Protein AF-A0A6B9HDH5-F1 (afdb_monomer_lite)

InterPro domains:
  IPR008602 Duffy-antigen binding domain [PF05424] (96-277)
  IPR032761 Plasmodium falciparum erythrocyte membrane protein 1, N-terminal [PF15448] (4-51)
  IPR042202 Duffy-antigen binding superfamily [G3DSA:1.20.1310.20] (57-246)

Radius of gyration: 23.6 Å; chains: 1; bounding box: 57×60×82 Å

Foldseek 3Di:
DDDDQDLLNLLVVVLVCLLDVPPQDPLLQAQLLVDCAAPQGDGSVVCVVPVLPQAQRLAQLHNDFLQVPQDQQDDPPFDWDQQDDDPPPPDDRLLFTHGSLLVRQSHVSLLRHDPVDDQESHSVLSSLLSSLQNSLLSLQVRPPDHLELVSLLSSLLSLLQSLCLLLVLHPPPDPPSNLVSSLVSLVVHLVVDPVSVVVCVVPPSCNVVSSSSCSSSSLSSSLRNLVNQDQSNKNWDFDPDDDPDPPDDRDIDIAGSSVSVPPDNPDSSSLPQSRVSSVVVLVVVLVVVLVVLVVVLVVLVCVLPDPPDPDPVSVVSVVVSVVSVVVSVVSVVVVVVSVVSSQVSVLCLLCVLVDPPDPDDDDSSSVSSSVSNVSVPVRDPRHPPPD

Structure (mmCIF, N/CA/C/O backbone):
data_AF-A0A6B9HDH5-F1
#
_entry.id   AF-A0A6B9HDH5-F1
#
loop_
_atom_site.group_PDB
_atom_site.id
_atom_site.type_symbol
_atom_site.label_atom_id
_atom_site.label_alt_id
_atom_site.label_comp_id
_atom_site.label_asym_id
_atom_site.label_entity_id
_atom_site.label_seq_id
_atom_site.pdbx_PDB_ins_code
_atom_site.Cartn_x
_atom_site.Cartn_y
_atom_site.Cartn_z
_atom_site.occupancy
_atom_site.B_iso_or_equiv
_atom_site.auth_seq_id
_atom_site.auth_comp_id
_atom_site.auth_asym_id
_atom_site.auth_atom_id
_atom_site.pdbx_PDB_model_num
ATOM 1 N N . MET A 1 1 ? 29.727 -19.943 18.154 1.00 32.09 1 MET A N 1
ATOM 2 C CA . MET A 1 1 ? 29.313 -18.619 17.641 1.00 32.09 1 MET A CA 1
ATOM 3 C C . MET A 1 1 ? 28.708 -18.865 16.271 1.00 32.09 1 MET A C 1
ATOM 5 O O . MET A 1 1 ? 29.457 -19.130 15.342 1.00 32.09 1 MET A O 1
ATOM 9 N N . ASP A 1 2 ? 27.378 -18.926 16.188 1.00 36.19 2 ASP A N 1
ATOM 10 C CA . ASP A 1 2 ? 26.649 -19.423 15.013 1.00 36.19 2 ASP A CA 1
ATOM 11 C C . ASP A 1 2 ? 26.856 -18.551 13.772 1.00 36.19 2 ASP A C 1
ATOM 13 O O . ASP A 1 2 ? 26.381 -17.417 13.675 1.00 36.19 2 ASP A O 1
ATOM 17 N N . SER A 1 3 ? 27.569 -19.112 12.801 1.00 46.72 3 SER A N 1
ATOM 18 C CA . SER A 1 3 ? 27.942 -18.483 11.543 1.00 46.72 3 SER A CA 1
ATOM 19 C C . SER A 1 3 ? 27.126 -19.055 10.378 1.00 46.72 3 SER A C 1
ATOM 21 O O . SER A 1 3 ? 27.692 -19.786 9.574 1.00 46.72 3 SER A O 1
ATOM 23 N N . THR A 1 4 ? 25.824 -18.751 10.249 1.00 45.19 4 THR A N 1
ATOM 24 C CA . THR A 1 4 ? 25.071 -19.100 9.007 1.00 45.19 4 THR A CA 1
ATOM 25 C C . THR A 1 4 ? 23.709 -18.422 8.785 1.00 45.19 4 THR A C 1
ATOM 27 O O . THR A 1 4 ? 22.983 -18.811 7.872 1.00 45.19 4 THR A O 1
ATOM 30 N N . SER A 1 5 ? 23.314 -17.391 9.538 1.00 52.47 5 SER A N 1
ATOM 31 C CA . SER A 1 5 ? 22.075 -16.664 9.206 1.00 52.47 5 SER A CA 1
ATOM 32 C C . SER A 1 5 ? 22.356 -15.593 8.145 1.00 52.47 5 SER A C 1
ATOM 34 O O . SER A 1 5 ? 23.034 -14.602 8.429 1.00 52.47 5 SER A O 1
ATOM 36 N N . THR A 1 6 ? 21.873 -15.798 6.913 1.00 63.97 6 THR A N 1
ATOM 37 C CA . THR A 1 6 ? 21.907 -14.772 5.859 1.00 63.97 6 THR A CA 1
ATOM 38 C C . THR A 1 6 ? 21.101 -13.545 6.284 1.00 63.97 6 THR A C 1
ATOM 40 O O . THR A 1 6 ? 20.171 -13.633 7.082 1.00 63.97 6 THR A O 1
ATOM 43 N N . ILE A 1 7 ? 21.425 -12.374 5.736 1.00 63.12 7 ILE A N 1
ATOM 44 C CA . ILE A 1 7 ? 20.679 -11.133 6.014 1.00 63.12 7 ILE A CA 1
ATOM 45 C C . ILE A 1 7 ? 19.195 -11.293 5.702 1.00 63.12 7 ILE A C 1
ATOM 47 O O . ILE A 1 7 ? 18.364 -10.828 6.475 1.00 63.12 7 ILE A O 1
ATOM 51 N N . ALA A 1 8 ? 18.871 -12.010 4.625 1.00 61.94 8 ALA A N 1
ATOM 52 C CA . ALA A 1 8 ? 17.499 -12.347 4.283 1.00 61.94 8 ALA A CA 1
ATOM 53 C C . ALA A 1 8 ? 16.785 -13.066 5.440 1.00 61.94 8 ALA A C 1
ATOM 55 O O . ALA A 1 8 ? 15.693 -12.655 5.805 1.00 61.94 8 ALA A O 1
ATOM 56 N N . ASN A 1 9 ? 17.422 -14.046 6.094 1.00 67.50 9 ASN A N 1
ATOM 57 C CA . ASN A 1 9 ? 16.835 -14.733 7.251 1.00 67.50 9 ASN A CA 1
ATOM 58 C C . ASN A 1 9 ? 16.587 -13.788 8.433 1.00 67.50 9 ASN A C 1
ATOM 60 O O . ASN A 1 9 ? 15.533 -13.858 9.057 1.00 67.50 9 ASN A O 1
ATOM 64 N N . LYS A 1 10 ? 17.524 -12.879 8.726 1.00 68.94 10 LYS A N 1
ATOM 65 C CA . LYS A 1 10 ? 17.371 -11.908 9.826 1.00 68.94 10 LYS A CA 1
ATOM 66 C C . LYS A 1 10 ? 16.292 -10.866 9.540 1.00 68.94 10 LYS A C 1
ATOM 68 O O . LYS A 1 10 ? 15.556 -10.487 10.447 1.00 68.94 10 LYS A O 1
ATOM 73 N N . ILE A 1 11 ? 16.189 -10.406 8.292 1.00 72.56 11 ILE A N 1
ATOM 74 C CA . ILE A 1 11 ? 15.096 -9.533 7.852 1.00 72.56 11 ILE A CA 1
ATOM 75 C C . ILE A 1 11 ? 13.774 -10.292 7.966 1.00 72.56 11 ILE A C 1
ATOM 77 O O . ILE A 1 11 ? 12.835 -9.776 8.555 1.00 72.56 11 ILE A O 1
ATOM 81 N N . GLU A 1 12 ? 13.698 -11.530 7.481 1.00 74.44 12 GLU A N 1
ATOM 82 C CA . GLU A 1 12 ? 12.486 -12.351 7.564 1.00 74.44 12 GLU A CA 1
ATOM 83 C C . GLU A 1 12 ? 12.031 -12.608 9.003 1.00 74.44 12 GLU A C 1
ATOM 85 O O . GLU A 1 12 ? 10.826 -12.589 9.275 1.00 74.44 12 GLU A O 1
ATOM 90 N N . GLU A 1 13 ? 12.978 -12.809 9.922 1.00 79.06 13 GLU A N 1
ATOM 91 C CA . GLU A 1 13 ? 12.734 -12.933 11.358 1.00 79.06 13 GLU A CA 1
ATOM 92 C C . GLU A 1 13 ? 12.234 -11.612 11.957 1.00 79.06 13 GLU A C 1
ATOM 94 O O . GLU A 1 13 ? 11.202 -11.603 12.624 1.00 79.06 13 GLU A O 1
ATOM 99 N N . TYR A 1 14 ? 12.893 -10.485 11.661 1.00 79.62 14 TYR A N 1
ATOM 100 C CA . TYR A 1 14 ? 12.457 -9.153 12.099 1.00 79.62 14 TYR A CA 1
ATOM 101 C C . TYR A 1 14 ? 11.036 -8.832 11.616 1.00 79.62 14 TYR A C 1
ATOM 103 O O . TYR A 1 14 ? 10.167 -8.461 12.408 1.00 79.62 14 TYR A O 1
ATOM 111 N N . LEU A 1 15 ? 10.777 -9.033 10.322 1.00 78.25 15 LEU A N 1
ATOM 112 C CA . LEU A 1 15 ? 9.463 -8.835 9.717 1.00 78.25 15 LEU A CA 1
ATOM 113 C C . LEU A 1 15 ? 8.435 -9.826 10.296 1.00 78.25 15 LEU A C 1
ATOM 115 O O . LEU A 1 15 ? 7.268 -9.489 10.490 1.00 78.25 15 LEU A O 1
ATOM 119 N N . GLY A 1 16 ? 8.858 -11.059 10.591 1.00 76.38 16 GLY A N 1
ATOM 120 C CA . GLY A 1 16 ? 8.038 -12.087 11.233 1.00 76.38 16 GLY A CA 1
ATOM 121 C C . GLY A 1 16 ? 7.623 -11.716 12.657 1.00 76.38 16 GLY A C 1
ATOM 122 O O . GLY A 1 16 ? 6.463 -11.902 13.015 1.00 76.38 16 GLY A O 1
ATOM 123 N N . ALA A 1 17 ? 8.538 -11.142 13.438 1.00 80.62 17 ALA A N 1
ATOM 124 C CA . ALA A 1 17 ? 8.269 -10.668 14.791 1.00 80.62 17 ALA A CA 1
ATOM 125 C C . ALA A 1 17 ? 7.320 -9.461 14.789 1.00 80.62 17 ALA A C 1
ATOM 127 O O . ALA A 1 17 ? 6.343 -9.459 15.530 1.00 80.62 17 ALA A O 1
ATOM 128 N N . LYS A 1 18 ? 7.549 -8.475 13.908 1.00 75.19 18 LYS A N 1
ATOM 129 C CA . LYS A 1 18 ? 6.671 -7.296 13.775 1.00 75.19 18 LYS A CA 1
ATOM 130 C C . LYS A 1 18 ? 5.248 -7.658 13.332 1.00 75.19 18 LYS A C 1
ATOM 132 O O . LYS A 1 18 ? 4.303 -7.002 13.749 1.00 75.19 18 LYS A O 1
ATOM 137 N N . SER A 1 19 ? 5.090 -8.696 12.508 1.00 70.88 19 SER A N 1
ATOM 138 C CA . SER A 1 19 ? 3.779 -9.130 11.999 1.00 70.88 19 SER A CA 1
ATOM 139 C C . SER A 1 19 ? 2.992 -10.056 12.934 1.00 70.88 19 SER A C 1
ATOM 141 O O . SER A 1 19 ? 1.793 -10.213 12.730 1.00 70.88 19 SER A O 1
ATOM 143 N N . ASN A 1 20 ? 3.628 -10.670 13.940 1.00 68.62 20 ASN A N 1
ATOM 144 C CA . ASN A 1 20 ? 2.995 -11.648 14.840 1.00 68.62 20 ASN A CA 1
ATOM 145 C C . ASN A 1 20 ? 3.164 -11.290 16.327 1.00 68.62 20 ASN A C 1
ATOM 147 O O . ASN A 1 20 ? 3.263 -12.190 17.162 1.00 68.62 20 ASN A O 1
ATOM 151 N N . ASP A 1 21 ? 3.238 -10.004 16.677 1.00 71.56 21 ASP A N 1
ATOM 152 C CA . ASP A 1 21 ? 3.429 -9.606 18.074 1.00 71.56 21 ASP A CA 1
ATOM 153 C C . ASP A 1 21 ? 2.200 -9.984 18.925 1.00 71.56 21 ASP A C 1
ATOM 155 O O . ASP A 1 21 ? 1.136 -9.361 18.874 1.00 71.56 21 ASP A O 1
ATOM 159 N N . SER A 1 22 ? 2.352 -11.047 19.720 1.00 62.44 22 SER A N 1
ATOM 160 C CA . SER A 1 22 ? 1.305 -11.595 20.586 1.00 62.44 22 SER A CA 1
ATOM 161 C C . SER A 1 22 ? 0.962 -10.685 21.766 1.00 62.44 22 SER A C 1
ATOM 163 O O . SER A 1 22 ? 0.022 -10.977 22.499 1.00 62.44 22 SER A O 1
ATOM 165 N N . LYS A 1 23 ? 1.731 -9.611 21.989 1.00 69.12 23 LYS A N 1
ATOM 166 C CA . LYS A 1 23 ? 1.479 -8.626 23.049 1.00 69.12 23 LYS A CA 1
ATOM 167 C C . LYS A 1 23 ? 0.520 -7.523 22.613 1.00 69.12 23 LYS A C 1
ATOM 169 O O . LYS A 1 23 ? 0.207 -6.654 23.425 1.00 69.12 23 LYS A O 1
ATOM 174 N N . ILE A 1 24 ? 0.082 -7.530 21.354 1.00 76.19 24 ILE A N 1
ATOM 175 C CA . ILE A 1 24 ? -0.859 -6.534 20.856 1.00 76.19 24 ILE A CA 1
ATOM 176 C C . ILE A 1 24 ? -2.259 -6.816 21.410 1.00 76.19 24 ILE A C 1
ATOM 178 O O . ILE A 1 24 ? -2.756 -7.940 21.317 1.00 76.19 24 ILE A O 1
ATOM 182 N N . ASP A 1 25 ? -2.892 -5.761 21.920 1.00 76.69 25 ASP A N 1
ATOM 183 C CA . ASP A 1 25 ? -4.227 -5.770 22.512 1.00 76.69 25 ASP A CA 1
ATOM 184 C C . ASP A 1 25 ? -5.285 -6.313 21.532 1.00 76.69 25 ASP A C 1
ATOM 186 O O . ASP A 1 25 ? -5.430 -5.821 20.408 1.00 76.69 25 ASP A O 1
ATOM 190 N N . GLU A 1 26 ? -6.027 -7.344 21.946 1.00 84.81 26 GLU A N 1
ATOM 191 C CA . GLU A 1 26 ? -7.117 -7.926 21.149 1.00 84.81 26 GLU A CA 1
ATOM 192 C C . GLU A 1 26 ? -8.263 -6.931 20.930 1.00 84.81 26 GLU A C 1
ATOM 194 O O . GLU A 1 26 ? -8.969 -7.033 19.931 1.00 84.81 26 GLU A O 1
ATOM 199 N N . LEU A 1 27 ? -8.405 -5.913 21.787 1.00 85.12 27 LEU A N 1
ATOM 200 C CA . LEU A 1 27 ? -9.432 -4.876 21.646 1.00 85.12 27 LEU A CA 1
ATOM 201 C C . LEU A 1 27 ? -9.239 -3.993 20.401 1.00 85.12 27 LEU A C 1
ATOM 203 O O . LEU A 1 27 ? -10.169 -3.309 19.979 1.00 85.12 27 LEU A O 1
ATOM 207 N N . LEU A 1 28 ? -8.045 -3.999 19.794 1.00 90.94 28 LEU A N 1
ATOM 208 C CA . LEU A 1 28 ? -7.787 -3.292 18.536 1.00 90.94 28 LEU A CA 1
ATOM 209 C C . LEU A 1 28 ? -8.297 -4.050 17.311 1.00 90.94 28 LEU A C 1
ATOM 211 O O . LEU A 1 28 ? -8.407 -3.453 16.235 1.00 90.94 28 LEU A O 1
ATOM 215 N N . LYS A 1 29 ? -8.624 -5.339 17.450 1.00 92.25 29 LYS A N 1
ATOM 216 C CA . LYS A 1 29 ? -9.243 -6.114 16.380 1.00 92.25 29 LYS A CA 1
ATOM 217 C C . LYS A 1 29 ? -10.648 -5.572 16.131 1.00 92.25 29 LYS A C 1
ATOM 219 O O . LYS A 1 29 ? -11.497 -5.599 17.015 1.00 92.25 29 LYS A O 1
ATOM 224 N N . ALA A 1 30 ? -10.867 -5.064 14.927 1.00 93.31 30 ALA A N 1
ATOM 225 C CA . ALA A 1 30 ? -12.140 -4.505 14.515 1.00 93.31 30 ALA A CA 1
ATOM 226 C C . ALA A 1 30 ? -12.952 -5.506 13.695 1.00 93.31 30 ALA A C 1
ATOM 228 O O . ALA A 1 30 ? -12.425 -6.359 12.963 1.00 93.31 30 ALA A O 1
ATOM 229 N N . ASP A 1 31 ? -14.266 -5.345 13.774 1.00 93.75 31 ASP A N 1
ATOM 230 C CA . ASP A 1 31 ? -15.191 -6.042 12.910 1.00 93.75 31 ASP A CA 1
ATOM 231 C C . ASP A 1 31 ? -16.295 -5.127 12.361 1.00 93.75 31 ASP A C 1
ATOM 233 O O . ASP A 1 31 ? -17.226 -4.777 13.082 1.00 93.75 31 ASP A O 1
ATOM 237 N N . PRO A 1 32 ? -16.198 -4.726 11.078 1.00 92.62 32 PRO A N 1
ATOM 238 C CA . PRO A 1 32 ? -17.208 -3.928 10.393 1.00 92.62 32 PRO A CA 1
ATOM 239 C C . PRO A 1 32 ? -18.614 -4.531 10.439 1.00 92.62 32 PRO A C 1
ATOM 241 O O . PRO A 1 32 ? -19.580 -3.782 10.370 1.00 92.62 32 PRO A O 1
ATOM 244 N N . SER A 1 33 ? -18.754 -5.856 10.576 1.00 92.44 33 SER A N 1
ATOM 245 C CA . SER A 1 33 ? -20.083 -6.470 10.651 1.00 92.44 33 SER A CA 1
ATOM 246 C C . SER A 1 33 ? -20.800 -6.262 11.980 1.00 92.44 33 SER A C 1
ATOM 248 O O . SER A 1 33 ? -21.986 -6.531 12.059 1.00 92.44 33 SER A O 1
ATOM 250 N N . GLU A 1 34 ? -20.112 -5.787 13.019 1.00 91.31 34 GLU A N 1
ATOM 251 C CA . GLU A 1 34 ? -20.729 -5.488 14.323 1.00 91.31 34 GLU A CA 1
ATOM 252 C C . GLU A 1 34 ? -21.516 -4.166 14.309 1.00 91.31 34 GLU A C 1
ATOM 254 O O . GLU A 1 34 ? -22.049 -3.740 15.330 1.00 91.31 34 GLU A O 1
ATOM 259 N N . ILE A 1 35 ? -21.548 -3.471 13.170 1.00 88.56 35 ILE A N 1
ATOM 260 C CA . ILE A 1 35 ? -22.354 -2.270 12.968 1.00 88.56 35 ILE A CA 1
ATOM 261 C C . ILE A 1 35 ? -23.625 -2.679 12.235 1.00 88.56 35 ILE A C 1
ATOM 263 O O . ILE A 1 35 ? -23.569 -2.907 11.032 1.00 88.56 35 ILE A O 1
ATOM 267 N N . ASP A 1 36 ? -24.767 -2.693 12.926 1.00 86.62 36 ASP A N 1
ATOM 268 C CA . ASP A 1 36 ? -26.058 -3.046 12.313 1.00 86.62 36 ASP A CA 1
ATOM 269 C C . ASP A 1 36 ? -26.315 -2.219 11.042 1.00 86.62 36 ASP A C 1
ATOM 271 O O . ASP A 1 36 ? -26.482 -2.750 9.945 1.00 86.62 36 ASP A O 1
ATOM 275 N N . TYR A 1 37 ? -26.265 -0.887 11.174 1.00 85.94 37 TYR A N 1
ATOM 276 C CA . TYR A 1 37 ? -26.472 0.038 10.065 1.00 85.94 37 TYR A CA 1
ATOM 277 C C . TYR A 1 37 ? -25.506 1.216 10.104 1.00 85.94 37 TYR A C 1
ATOM 279 O O . TYR A 1 37 ? -25.441 1.989 11.062 1.00 85.94 37 TYR A O 1
ATOM 287 N N . TYR A 1 38 ? -24.805 1.402 8.992 1.00 86.62 38 TYR A N 1
ATOM 288 C CA . TYR A 1 38 ? -24.004 2.584 8.736 1.00 86.62 38 TYR A CA 1
ATOM 289 C C . TYR A 1 38 ? -24.893 3.787 8.444 1.00 86.62 38 TYR A C 1
ATOM 291 O O . TYR A 1 38 ? -25.987 3.689 7.886 1.00 86.62 38 TYR A O 1
ATOM 299 N N . ASN A 1 39 ? -24.357 4.975 8.714 1.00 81.00 39 ASN A N 1
ATOM 300 C CA . ASN A 1 39 ? -25.079 6.242 8.582 1.00 81.00 39 ASN A CA 1
ATOM 301 C C . ASN A 1 39 ? -25.582 6.564 7.162 1.00 81.00 39 ASN A C 1
ATOM 303 O O . ASN A 1 39 ? -26.331 7.524 6.981 1.00 81.00 39 ASN A O 1
ATOM 307 N N . PHE A 1 40 ? -25.121 5.830 6.150 1.00 83.00 40 PHE A N 1
ATOM 308 C CA . PHE A 1 40 ? -25.512 5.995 4.751 1.00 83.00 40 PHE A CA 1
ATOM 309 C C . PHE A 1 40 ? -26.235 4.761 4.188 1.00 83.00 40 PHE A C 1
ATOM 311 O O . PHE A 1 40 ? -26.363 4.629 2.971 1.00 83.00 40 PHE A O 1
ATOM 318 N N . GLY A 1 41 ? -26.747 3.895 5.068 1.00 82.44 41 GLY A N 1
ATOM 319 C CA . GLY A 1 41 ? -27.620 2.774 4.717 1.00 82.44 41 GLY A CA 1
ATOM 320 C C . GLY A 1 41 ? -26.892 1.491 4.320 1.00 82.44 41 GLY A C 1
ATOM 321 O O . GLY A 1 41 ? -27.530 0.587 3.790 1.00 82.44 41 GLY A O 1
ATOM 322 N N . GLY A 1 42 ? -25.574 1.410 4.530 1.00 85.12 42 GLY A N 1
ATOM 323 C CA . GLY A 1 42 ? -24.865 0.131 4.504 1.00 85.12 42 GLY A CA 1
ATOM 324 C C . GLY A 1 42 ? -25.300 -0.719 5.694 1.00 85.12 42 GLY A C 1
ATOM 325 O O . GLY A 1 42 ? -25.503 -0.181 6.778 1.00 85.12 42 GLY A O 1
ATOM 326 N N . ASP A 1 43 ? -25.437 -2.017 5.488 1.00 89.38 43 ASP A N 1
ATOM 327 C CA . ASP A 1 43 ? -25.838 -2.980 6.513 1.00 89.38 43 ASP A CA 1
ATOM 328 C C . ASP A 1 43 ? -24.616 -3.856 6.816 1.00 89.38 43 ASP A C 1
ATOM 330 O O . ASP A 1 43 ? -24.054 -4.483 5.909 1.00 89.38 43 ASP A O 1
ATOM 334 N N . GLY A 1 44 ? -24.145 -3.828 8.064 1.00 88.88 44 GLY A N 1
ATOM 335 C CA . GLY A 1 44 ? -22.915 -4.523 8.444 1.00 88.88 44 GLY A CA 1
ATOM 336 C C . GLY A 1 44 ? -23.039 -6.039 8.391 1.00 88.88 44 GLY A C 1
ATOM 337 O O . GLY A 1 44 ? -22.045 -6.704 8.081 1.00 88.88 44 GLY A O 1
ATOM 338 N N . ASP A 1 45 ? -24.236 -6.607 8.557 1.00 89.81 45 ASP A N 1
ATOM 339 C CA . ASP A 1 45 ? -24.430 -8.059 8.488 1.00 89.81 45 ASP A CA 1
ATOM 340 C C . ASP A 1 45 ? -24.058 -8.613 7.103 1.00 89.81 45 ASP A C 1
ATOM 342 O O . ASP A 1 45 ? -23.564 -9.741 6.981 1.00 89.81 45 ASP A O 1
ATOM 346 N N . TYR A 1 46 ? -24.184 -7.812 6.038 1.00 88.44 46 TYR A N 1
ATOM 347 C CA . TYR A 1 46 ? -23.717 -8.211 4.705 1.00 88.44 46 TYR A CA 1
ATOM 348 C C . TYR A 1 46 ? -22.202 -8.432 4.647 1.00 88.44 46 TYR A C 1
ATOM 350 O O . TYR A 1 46 ? -21.736 -9.298 3.895 1.00 88.44 46 TYR A O 1
ATOM 358 N N . LEU A 1 47 ? -21.428 -7.689 5.442 1.00 90.62 47 LEU A N 1
ATOM 359 C CA . LEU A 1 47 ? -19.969 -7.799 5.478 1.00 90.62 47 LEU A CA 1
ATOM 360 C C . LEU A 1 47 ? -19.504 -9.081 6.177 1.00 90.62 47 LEU A C 1
ATOM 362 O O . LEU A 1 47 ? -18.421 -9.572 5.859 1.00 90.62 47 LEU A O 1
ATOM 366 N N . LYS A 1 48 ? -20.338 -9.674 7.042 1.00 88.19 48 LYS A N 1
ATOM 367 C CA . LYS A 1 48 ? -20.058 -10.949 7.722 1.00 88.19 48 LYS A CA 1
ATOM 368 C C . LYS A 1 48 ? -19.894 -12.109 6.742 1.00 88.19 48 LYS A C 1
ATOM 370 O O . LYS A 1 48 ? -19.027 -12.961 6.911 1.00 88.19 48 LYS A O 1
ATOM 375 N N . ASN A 1 49 ? -20.735 -12.131 5.709 1.00 83.62 49 ASN A N 1
ATOM 376 C CA . ASN A 1 49 ? -20.752 -13.198 4.708 1.00 83.62 49 ASN A CA 1
ATOM 377 C C . ASN A 1 49 ? -19.850 -12.893 3.511 1.00 83.62 49 ASN A C 1
ATOM 379 O O . ASN A 1 49 ? -19.351 -13.811 2.861 1.00 83.62 49 ASN A O 1
ATOM 383 N N . ASN A 1 50 ? -19.689 -11.613 3.165 1.00 87.88 50 ASN A N 1
ATOM 384 C CA . ASN A 1 50 ? -18.877 -11.218 2.026 1.00 87.88 50 ASN A CA 1
ATOM 385 C C . ASN A 1 50 ? -18.302 -9.809 2.194 1.00 87.88 50 ASN A C 1
ATOM 387 O O . ASN A 1 50 ? -18.861 -8.819 1.717 1.00 87.88 50 ASN A O 1
ATOM 391 N N . ILE A 1 51 ? -17.121 -9.747 2.801 1.00 91.94 51 ILE A N 1
ATOM 392 C CA . ILE A 1 51 ? -16.388 -8.503 3.039 1.00 91.94 51 ILE A CA 1
ATOM 393 C C . ILE A 1 51 ? -15.988 -7.774 1.737 1.00 91.94 51 ILE A C 1
ATOM 395 O O . ILE A 1 51 ? -15.832 -6.555 1.731 1.00 91.94 51 ILE A O 1
ATOM 399 N N . CYS A 1 52 ? -15.918 -8.483 0.600 1.00 94.06 52 CYS A N 1
ATOM 400 C CA . CYS A 1 52 ? -15.660 -7.893 -0.720 1.00 94.06 52 CYS A CA 1
ATOM 401 C C . CYS A 1 52 ? -16.819 -7.045 -1.258 1.00 94.06 52 CYS A C 1
ATOM 403 O O . CYS A 1 52 ? -16.627 -6.285 -2.204 1.00 94.06 52 CYS A O 1
ATOM 405 N N . LYS A 1 53 ? -18.028 -7.175 -0.696 1.00 91.31 53 LYS A N 1
ATOM 406 C CA . LYS A 1 53 ? -19.204 -6.394 -1.112 1.00 91.31 53 LYS A CA 1
ATOM 407 C C . LYS A 1 53 ? -19.293 -5.028 -0.439 1.00 91.31 53 LYS A C 1
ATOM 409 O O . LYS A 1 53 ? -20.311 -4.356 -0.579 1.00 91.31 53 LYS A O 1
ATOM 414 N N . ILE A 1 54 ? -18.248 -4.599 0.266 1.00 93.69 54 ILE A N 1
ATOM 415 C CA . ILE A 1 54 ? -18.209 -3.266 0.854 1.00 93.69 54 ILE A CA 1
ATOM 416 C C . ILE A 1 54 ? -18.391 -2.181 -0.220 1.00 93.69 54 ILE A C 1
ATOM 418 O O . ILE A 1 54 ? -17.862 -2.250 -1.329 1.00 93.69 54 ILE A O 1
ATOM 422 N N . THR A 1 55 ? -19.174 -1.161 0.104 1.00 92.56 55 THR A N 1
ATOM 423 C CA . THR A 1 55 ? -19.541 -0.058 -0.803 1.00 92.56 55 THR A CA 1
ATOM 424 C C . THR A 1 55 ? -19.434 1.276 -0.083 1.00 92.56 55 THR A C 1
ATOM 426 O O . THR A 1 55 ? -19.400 1.301 1.144 1.00 92.56 55 THR A O 1
ATOM 429 N N . VAL A 1 56 ? -19.544 2.387 -0.818 1.00 91.62 56 VAL A N 1
ATOM 430 C CA . VAL A 1 56 ? -19.582 3.749 -0.247 1.00 91.62 56 VAL A CA 1
ATOM 431 C C . VAL A 1 56 ? -20.624 3.933 0.868 1.00 91.62 56 VAL A C 1
ATOM 433 O O . VAL A 1 56 ? -20.388 4.680 1.805 1.00 91.62 56 VAL A O 1
ATOM 436 N N . ASN A 1 57 ? -21.742 3.199 0.843 1.00 90.69 57 ASN A N 1
ATOM 437 C CA . ASN A 1 57 ? -22.757 3.257 1.908 1.00 90.69 57 ASN A CA 1
ATOM 438 C C . ASN A 1 57 ? -22.283 2.734 3.285 1.00 90.69 57 ASN A C 1
ATOM 440 O O . ASN A 1 57 ? -22.917 3.052 4.289 1.00 90.69 57 ASN A O 1
ATOM 444 N N . HIS A 1 58 ? -21.194 1.958 3.334 1.00 90.94 58 HIS A N 1
ATOM 445 C CA . HIS A 1 58 ? -20.577 1.440 4.566 1.00 90.94 58 HIS A CA 1
ATOM 446 C C . HIS A 1 58 ? -19.469 2.369 5.107 1.00 90.94 58 HIS A C 1
ATOM 448 O O . HIS A 1 58 ? -18.737 2.005 6.019 1.00 90.94 58 HIS A O 1
ATOM 454 N N . SER A 1 59 ? -19.291 3.551 4.509 1.00 87.81 59 SER A N 1
ATOM 455 C CA . SER A 1 59 ? -18.297 4.551 4.908 1.00 87.81 59 SER A CA 1
ATOM 456 C C . SER A 1 59 ? -18.980 5.729 5.587 1.00 87.81 59 SER A C 1
ATOM 458 O O . SER A 1 59 ? -20.004 6.204 5.091 1.00 87.81 59 SER A O 1
ATOM 460 N N . ASP A 1 60 ? -18.391 6.295 6.650 1.00 83.12 60 ASP A N 1
ATOM 461 C CA . ASP A 1 60 ? -18.887 7.581 7.173 1.00 83.12 60 ASP A CA 1
ATOM 462 C C . ASP A 1 60 ? -18.217 8.812 6.552 1.00 83.12 60 ASP A C 1
ATOM 464 O O . ASP A 1 60 ? -18.414 9.936 7.017 1.00 83.12 60 ASP A O 1
ATOM 468 N N . SER A 1 61 ? -17.456 8.651 5.469 1.00 82.00 61 SER A N 1
ATOM 469 C CA . SER A 1 61 ? -17.102 9.790 4.611 1.00 82.00 61 SER A CA 1
ATOM 470 C C . SER A 1 61 ? -18.331 10.337 3.865 1.00 82.00 61 SER A C 1
ATOM 472 O O . SER A 1 61 ? -18.409 11.522 3.546 1.00 82.00 61 SER A O 1
ATOM 474 N N . GLY A 1 62 ? -19.359 9.509 3.659 1.00 76.44 62 GLY A N 1
ATOM 475 C CA . GLY A 1 62 ? -20.496 9.801 2.791 1.00 76.44 62 GLY A CA 1
ATOM 476 C C . GLY A 1 62 ? -20.457 8.965 1.525 1.00 76.44 62 GLY A C 1
ATOM 477 O O . GLY A 1 62 ? -19.903 7.876 1.511 1.00 76.44 62 GLY A O 1
ATOM 478 N N . LYS A 1 63 ? -21.051 9.479 0.445 1.00 77.44 63 LYS A N 1
ATOM 479 C CA . LYS A 1 63 ? -21.035 8.820 -0.870 1.00 77.44 63 LYS A CA 1
ATOM 480 C C . LYS A 1 63 ? -19.794 9.183 -1.699 1.00 77.44 63 LYS A C 1
ATOM 482 O O . LYS A 1 63 ? -19.866 9.154 -2.923 1.00 77.44 63 LYS A O 1
ATOM 487 N N . TYR A 1 64 ? -18.691 9.574 -1.055 1.00 81.56 64 TYR A N 1
ATOM 488 C CA . TYR A 1 64 ? -17.451 9.865 -1.774 1.00 81.56 64 TYR A CA 1
ATOM 489 C C . TYR A 1 64 ? -16.847 8.562 -2.278 1.00 81.56 64 TYR A C 1
ATOM 491 O O . TYR A 1 64 ? -16.588 7.645 -1.499 1.00 81.56 64 TYR A O 1
ATOM 499 N N . ASP A 1 65 ? -16.614 8.492 -3.584 1.00 87.62 65 ASP A N 1
ATOM 500 C CA . ASP A 1 65 ? -15.868 7.393 -4.177 1.00 87.62 65 ASP A CA 1
ATOM 501 C C . ASP A 1 65 ? -14.379 7.546 -3.804 1.00 87.62 65 ASP A C 1
ATOM 503 O O . ASP A 1 65 ? -13.780 8.591 -4.106 1.00 87.62 65 ASP A O 1
ATOM 507 N N . PRO A 1 66 ? -13.753 6.532 -3.168 1.00 91.94 66 PRO A N 1
ATOM 508 C CA . PRO A 1 66 ? -12.322 6.535 -2.867 1.00 91.94 66 PRO A CA 1
ATOM 509 C C . PRO A 1 66 ? -11.432 6.916 -4.060 1.00 91.94 66 PRO A C 1
ATOM 511 O O . PRO A 1 66 ? -10.391 7.550 -3.866 1.00 91.94 66 PRO A O 1
ATOM 514 N N . CYS A 1 67 ? -11.839 6.558 -5.282 1.00 92.50 67 CYS A N 1
ATOM 515 C CA . CYS A 1 67 ? -11.092 6.778 -6.518 1.00 92.50 67 CYS A CA 1
ATOM 516 C C . CYS A 1 67 ? -11.537 8.020 -7.314 1.00 92.50 67 CYS A C 1
ATOM 518 O O . CYS A 1 67 ? -11.032 8.231 -8.420 1.00 92.50 67 CYS A O 1
ATOM 520 N N . GLU A 1 68 ? -12.453 8.852 -6.800 1.00 88.75 68 GLU A N 1
ATOM 521 C CA . GLU A 1 68 ? -12.953 10.024 -7.535 1.00 88.75 68 GLU A CA 1
ATOM 522 C C . GLU A 1 68 ? -11.792 10.912 -8.040 1.00 88.75 68 GLU A C 1
ATOM 524 O O . GLU A 1 68 ? -10.891 11.284 -7.284 1.00 88.75 68 GLU A O 1
ATOM 529 N N . LYS A 1 69 ? -11.795 11.254 -9.337 1.00 83.38 69 LYS A N 1
ATOM 530 C CA . LYS A 1 69 ? -10.754 12.076 -9.995 1.00 83.38 69 LYS A CA 1
ATOM 531 C C . LYS A 1 69 ? -9.326 11.507 -9.890 1.00 83.38 69 LYS A C 1
ATOM 533 O O . LYS A 1 69 ? -8.358 12.240 -10.091 1.00 83.38 69 LYS A O 1
ATOM 538 N N . LYS A 1 70 ? -9.157 10.212 -9.600 1.00 84.31 70 LYS A N 1
ATOM 539 C CA . LYS A 1 70 ? -7.847 9.549 -9.630 1.00 84.31 70 LYS A CA 1
ATOM 540 C C . LYS A 1 70 ? -7.627 8.889 -10.990 1.00 84.31 70 LYS A C 1
ATOM 542 O O . LYS A 1 70 ? -8.281 7.901 -11.306 1.00 84.31 70 LYS A O 1
ATOM 547 N N . LEU A 1 71 ? -6.652 9.383 -11.753 1.00 82.44 71 LEU A N 1
ATOM 548 C CA . LEU A 1 71 ? -6.242 8.785 -13.031 1.00 82.44 71 LEU A CA 1
ATOM 549 C C . LEU A 1 71 ? -5.773 7.322 -12.864 1.00 82.44 71 LEU A C 1
ATOM 551 O O . LEU A 1 71 ? -5.314 6.970 -11.768 1.00 82.44 71 LEU A O 1
ATOM 555 N N . PRO A 1 72 ? -5.855 6.475 -13.908 1.00 76.88 72 PRO A N 1
ATOM 556 C CA . PRO A 1 72 ? -5.312 5.112 -13.894 1.00 76.88 72 PRO A CA 1
ATOM 557 C C . PRO A 1 72 ? -3.821 5.076 -13.504 1.00 76.88 72 PRO A C 1
ATOM 559 O O . PRO A 1 72 ? -3.134 6.061 -13.740 1.00 76.88 72 PRO A O 1
ATOM 562 N N . PRO A 1 73 ? -3.297 4.005 -12.881 1.00 65.94 73 PRO A N 1
ATOM 563 C CA . PRO A 1 73 ? -1.926 3.973 -12.360 1.00 65.94 73 PRO A CA 1
ATOM 564 C C . PRO A 1 73 ? -0.842 3.494 -13.350 1.00 65.94 73 PRO A C 1
ATOM 566 O O . PRO A 1 73 ? 0.276 3.262 -12.893 1.00 65.94 73 PRO A O 1
ATOM 569 N N . TYR A 1 74 ? -1.162 3.337 -14.647 1.00 71.31 74 TYR A N 1
ATOM 570 C CA . TYR A 1 74 ? -0.231 2.853 -15.687 1.00 71.31 74 TYR A CA 1
ATOM 571 C C . TYR A 1 74 ? -0.441 3.504 -17.073 1.00 71.31 74 TYR A C 1
ATOM 573 O O . TYR A 1 74 ? -0.420 2.818 -18.091 1.00 71.31 74 TYR A O 1
ATOM 581 N N . ASP A 1 75 ? -0.713 4.807 -17.119 1.00 64.50 75 ASP A N 1
ATOM 582 C CA . ASP A 1 75 ? -0.872 5.563 -18.376 1.00 64.50 75 ASP A CA 1
ATOM 583 C C . ASP A 1 75 ? 0.492 6.017 -18.951 1.00 64.50 75 ASP A C 1
ATOM 585 O O . ASP A 1 75 ? 1.483 6.115 -18.228 1.00 64.50 75 ASP A O 1
ATOM 589 N N . ASP A 1 76 ? 0.557 6.363 -20.239 1.00 56.47 76 ASP A N 1
ATOM 590 C CA . ASP A 1 76 ? 1.783 6.805 -20.935 1.00 56.47 76 ASP A CA 1
ATOM 591 C C . ASP A 1 76 ? 2.396 8.087 -20.328 1.00 56.47 76 ASP A C 1
ATOM 593 O O . ASP A 1 76 ? 3.562 8.417 -20.555 1.00 56.47 76 ASP A O 1
ATOM 597 N N . ASN A 1 77 ? 1.617 8.816 -19.520 1.00 60.09 77 ASN A N 1
ATOM 598 C CA . ASN A 1 77 ? 2.031 10.016 -18.790 1.00 60.09 77 ASN A CA 1
ATOM 599 C C . ASN A 1 77 ? 2.484 9.736 -17.342 1.00 60.09 77 ASN A C 1
ATOM 601 O O . ASN A 1 77 ? 2.588 10.663 -16.525 1.00 60.09 77 ASN A O 1
ATOM 605 N N . ASP A 1 78 ? 2.742 8.478 -16.987 1.00 70.69 78 ASP A N 1
ATOM 606 C CA . ASP A 1 78 ? 3.034 8.068 -15.615 1.00 70.69 78 ASP A CA 1
ATOM 607 C C . ASP A 1 78 ? 4.469 8.354 -15.223 1.00 70.69 78 ASP A C 1
ATOM 609 O O . ASP A 1 78 ? 5.373 7.529 -15.295 1.00 70.69 78 ASP A O 1
ATOM 613 N N . GLN A 1 79 ? 4.670 9.584 -14.764 1.00 82.25 79 GLN A N 1
ATOM 614 C CA . GLN A 1 79 ? 5.963 10.027 -14.290 1.00 82.25 79 GLN A CA 1
ATOM 615 C C . GLN A 1 79 ? 6.071 9.924 -12.773 1.00 82.25 79 GLN A C 1
ATOM 617 O O . GLN A 1 79 ? 5.219 10.387 -12.003 1.00 82.25 79 GLN A O 1
ATOM 622 N N . TRP A 1 80 ? 7.190 9.350 -12.348 1.00 87.88 80 TRP A N 1
ATOM 623 C CA . TRP A 1 80 ? 7.655 9.430 -10.978 1.00 87.88 80 TRP A CA 1
ATOM 624 C C . TRP A 1 80 ? 7.788 10.892 -10.557 1.00 87.88 80 TRP A C 1
ATOM 626 O O . TRP A 1 80 ? 8.404 11.708 -11.245 1.00 87.88 80 TRP A O 1
ATOM 636 N N . LYS A 1 81 ? 7.194 11.233 -9.411 1.00 86.50 81 LYS A N 1
ATOM 637 C CA . LYS A 1 81 ? 7.386 12.543 -8.790 1.00 86.50 81 LYS A CA 1
ATOM 638 C C . LYS A 1 81 ? 8.583 12.456 -7.871 1.00 86.50 81 LYS A C 1
ATOM 640 O O . LYS A 1 81 ? 8.458 12.064 -6.715 1.00 86.50 81 LYS A O 1
ATOM 645 N N . CYS A 1 82 ? 9.737 12.809 -8.407 1.00 82.12 82 CYS A N 1
ATOM 646 C CA . CYS A 1 82 ? 10.945 12.989 -7.626 1.00 82.12 82 CYS A CA 1
ATOM 647 C C . CYS A 1 82 ? 11.012 14.445 -7.182 1.00 82.12 82 CYS A C 1
ATOM 649 O O . CYS A 1 82 ? 11.160 15.341 -8.013 1.00 82.12 82 CYS A O 1
ATOM 651 N N . GLN A 1 83 ? 10.862 14.693 -5.880 1.00 65.94 83 GLN A N 1
ATOM 652 C CA . GLN A 1 83 ? 11.061 16.037 -5.347 1.00 65.94 83 GLN A CA 1
ATOM 653 C C . GLN A 1 83 ? 12.516 16.444 -5.590 1.00 65.94 83 GLN A C 1
ATOM 655 O O . GLN A 1 83 ? 13.439 15.882 -5.002 1.00 65.94 83 GLN A O 1
ATOM 660 N N . GLN A 1 84 ? 12.710 17.417 -6.474 1.00 53.53 84 GLN A N 1
ATOM 661 C CA . GLN A 1 84 ? 13.947 18.177 -6.577 1.00 53.53 84 GLN A CA 1
ATOM 662 C C . GLN A 1 84 ? 13.728 19.512 -5.873 1.00 53.53 84 GLN A C 1
ATOM 664 O O . GLN A 1 84 ? 12.632 20.056 -5.955 1.00 53.53 84 GLN A O 1
ATOM 669 N N . ASN A 1 85 ? 14.757 19.973 -5.157 1.00 44.50 85 ASN A N 1
ATOM 670 C CA . ASN A 1 85 ? 14.945 21.311 -4.589 1.00 44.50 85 ASN A CA 1
ATOM 671 C C . ASN A 1 85 ? 13.694 22.209 -4.573 1.00 44.50 85 ASN A C 1
ATOM 673 O O . ASN A 1 85 ? 13.305 22.752 -5.605 1.00 44.50 85 ASN A O 1
ATOM 677 N N . SER A 1 86 ? 13.125 22.451 -3.388 1.00 40.38 86 SER A N 1
ATOM 678 C CA . SER A 1 86 ? 12.278 23.634 -3.216 1.00 40.38 86 SER A CA 1
ATOM 679 C C . SER A 1 86 ? 13.104 24.873 -3.584 1.00 40.38 86 SER A C 1
ATOM 681 O O . SER A 1 86 ? 14.218 25.049 -3.083 1.00 40.38 86 SER A O 1
ATOM 683 N N . SER A 1 87 ? 12.567 25.723 -4.460 1.00 41.38 87 SER A N 1
ATOM 684 C CA . SER A 1 87 ? 13.142 27.021 -4.841 1.00 41.38 87 SER A CA 1
ATOM 685 C C . SER A 1 87 ? 13.293 27.985 -3.659 1.00 41.38 87 SER A C 1
ATOM 687 O O . SER A 1 87 ? 13.973 29.002 -3.779 1.00 41.38 87 SER A O 1
ATOM 689 N N . ASP A 1 88 ? 12.709 27.649 -2.509 1.00 40.31 88 ASP A N 1
ATOM 690 C CA . ASP A 1 88 ? 12.495 28.583 -1.409 1.00 40.31 88 ASP A CA 1
ATOM 691 C C . ASP A 1 88 ? 13.529 28.399 -0.280 1.00 40.31 88 ASP A C 1
ATOM 693 O O . ASP A 1 88 ? 13.449 29.057 0.755 1.00 40.31 88 ASP A O 1
ATOM 697 N N . GLY A 1 89 ? 14.518 27.510 -0.460 1.00 37.25 89 GLY A N 1
ATOM 698 C CA . GLY A 1 89 ? 15.712 27.391 0.395 1.00 37.25 89 GLY A CA 1
ATOM 699 C C . GLY A 1 89 ? 15.473 27.000 1.864 1.00 37.25 89 GLY A C 1
ATOM 700 O O . GLY A 1 89 ? 16.431 26.916 2.631 1.00 37.25 89 GLY A O 1
ATOM 701 N N . SER A 1 90 ? 14.224 26.759 2.270 1.00 38.47 90 SER A N 1
ATOM 702 C CA . SER A 1 90 ? 13.818 26.555 3.666 1.00 38.47 90 SER A CA 1
ATOM 703 C C . SER A 1 90 ? 13.685 25.085 4.078 1.00 38.47 90 SER A C 1
ATOM 705 O O . SER A 1 90 ? 13.758 24.780 5.268 1.00 38.47 90 SER A O 1
ATOM 707 N N . GLU A 1 91 ? 13.566 24.158 3.122 1.00 44.62 91 GLU A N 1
ATOM 708 C CA . GLU A 1 91 ? 13.472 22.719 3.384 1.00 44.62 91 GLU A CA 1
ATOM 709 C C . GLU A 1 91 ? 14.604 21.951 2.693 1.00 44.62 91 GLU A C 1
ATOM 711 O O . GLU A 1 91 ? 14.903 22.162 1.515 1.00 44.62 91 GLU A O 1
ATOM 716 N N . LYS A 1 92 ? 15.252 21.042 3.436 1.00 48.09 92 LYS A N 1
ATOM 717 C CA . LYS A 1 92 ? 16.241 20.120 2.864 1.00 48.09 92 LYS A CA 1
ATOM 718 C C . LYS A 1 92 ? 15.553 19.263 1.793 1.00 48.09 92 LYS A C 1
ATOM 720 O O . LYS A 1 92 ? 14.464 18.759 2.070 1.00 48.09 92 LYS A O 1
ATOM 725 N N . PRO A 1 93 ? 16.165 19.054 0.615 1.00 50.94 93 PRO A N 1
ATOM 726 C CA . PRO A 1 93 ? 15.593 18.180 -0.401 1.00 50.94 93 PRO A CA 1
ATOM 727 C C . PRO A 1 93 ? 15.437 16.777 0.189 1.00 50.94 93 PRO A C 1
ATOM 729 O O . PRO A 1 93 ? 16.416 16.163 0.608 1.00 50.94 93 PRO A O 1
ATOM 732 N N . GLU A 1 94 ? 14.205 16.269 0.263 1.00 60.97 94 GLU A N 1
ATOM 733 C CA . GLU A 1 94 ? 13.974 14.954 0.869 1.00 60.97 94 GLU A CA 1
ATOM 734 C C . GLU A 1 94 ? 14.487 13.813 -0.018 1.00 60.97 94 GLU A C 1
ATOM 736 O O . GLU A 1 94 ? 14.694 12.718 0.507 1.00 60.97 94 GLU A O 1
ATOM 741 N N . ASN A 1 95 ? 14.785 14.087 -1.301 1.00 71.50 95 ASN A N 1
ATOM 742 C CA . ASN A 1 95 ? 15.348 13.154 -2.286 1.00 71.50 95 ASN A CA 1
ATOM 743 C C . ASN A 1 95 ? 14.507 11.871 -2.435 1.00 71.50 95 ASN A C 1
ATOM 745 O O . ASN A 1 95 ? 15.033 10.765 -2.563 1.00 71.50 95 ASN A O 1
ATOM 749 N N . ILE A 1 96 ? 13.180 12.020 -2.392 1.00 79.62 96 ILE A N 1
ATOM 750 C CA . ILE A 1 96 ? 12.218 10.919 -2.482 1.00 79.62 96 ILE A CA 1
ATOM 751 C C . ILE A 1 96 ? 11.529 10.956 -3.848 1.00 79.62 96 ILE A C 1
ATOM 753 O O . ILE A 1 96 ? 11.056 12.003 -4.296 1.00 79.62 96 ILE A O 1
ATOM 757 N N . CYS A 1 97 ? 11.464 9.792 -4.493 1.00 88.19 97 CYS A N 1
ATOM 758 C CA . CYS A 1 97 ? 10.703 9.554 -5.713 1.00 88.19 97 CYS A CA 1
ATOM 759 C C . CYS A 1 97 ? 9.419 8.799 -5.367 1.00 88.19 97 CYS A C 1
ATOM 761 O O . CYS A 1 97 ? 9.473 7.703 -4.813 1.00 88.19 97 CYS A O 1
ATOM 763 N N . VAL A 1 98 ? 8.266 9.394 -5.676 1.00 90.31 98 VAL A N 1
ATOM 764 C CA . VAL A 1 98 ? 6.947 8.824 -5.376 1.00 90.31 98 VAL A CA 1
ATOM 765 C C . VAL A 1 98 ? 6.390 8.112 -6.616 1.00 90.31 98 VAL A C 1
ATOM 767 O O . VAL A 1 98 ? 6.255 8.765 -7.662 1.00 90.31 98 VAL A O 1
ATOM 770 N N . PRO A 1 99 ? 6.008 6.824 -6.519 1.00 92.50 99 PRO A N 1
ATOM 771 C CA . PRO A 1 99 ? 5.500 6.065 -7.657 1.00 92.50 99 PRO A CA 1
ATOM 772 C C . PRO A 1 99 ? 4.163 6.625 -8.161 1.00 92.50 99 PRO A C 1
ATOM 774 O O . PRO A 1 99 ? 3.321 7.006 -7.337 1.00 92.50 99 PRO A O 1
ATOM 777 N N . PRO A 1 100 ? 3.911 6.636 -9.485 1.00 91.31 100 PRO A N 1
ATOM 778 C CA . PRO A 1 100 ? 2.623 7.037 -10.064 1.00 91.31 100 PRO A CA 1
ATOM 779 C C . PRO A 1 100 ? 1.420 6.338 -9.414 1.00 91.31 100 PRO A C 1
ATOM 781 O O . PRO A 1 100 ? 0.427 6.996 -9.092 1.00 91.31 100 PRO A O 1
ATOM 784 N N . ARG A 1 101 ? 1.552 5.039 -9.110 1.00 93.31 101 ARG A N 1
ATOM 785 C CA . AR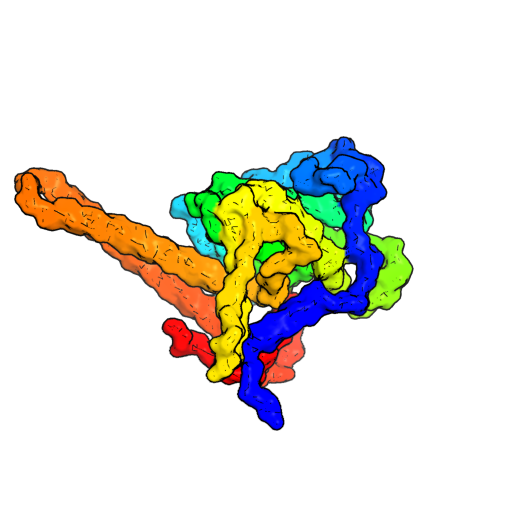G A 1 101 ? 0.560 4.245 -8.369 1.00 93.31 101 ARG A CA 1
ATOM 786 C C . ARG A 1 101 ? 0.182 4.893 -7.032 1.00 93.31 101 ARG A C 1
ATOM 788 O O . ARG A 1 101 ? -0.987 5.199 -6.812 1.00 93.31 101 ARG A O 1
ATOM 795 N N . ARG A 1 102 ? 1.160 5.198 -6.166 1.00 93.38 102 ARG A N 1
ATOM 796 C CA . ARG A 1 102 ? 0.915 5.868 -4.872 1.00 93.38 102 ARG A CA 1
ATOM 797 C C . ARG A 1 102 ? 0.309 7.255 -5.049 1.00 93.38 102 ARG A C 1
ATOM 799 O O . ARG A 1 102 ? -0.589 7.623 -4.289 1.00 93.38 102 ARG A O 1
ATOM 806 N N . GLN A 1 103 ? 0.791 8.034 -6.018 1.00 90.50 103 GLN A N 1
ATOM 807 C CA . GLN A 1 103 ? 0.278 9.386 -6.278 1.00 90.50 103 GLN A CA 1
ATOM 808 C C . GLN A 1 103 ? -1.226 9.383 -6.595 1.00 90.50 103 GLN A C 1
ATOM 810 O O . GLN A 1 103 ? -1.923 10.355 -6.307 1.00 90.50 103 GLN A O 1
ATOM 815 N N . ARG A 1 104 ? -1.720 8.294 -7.193 1.00 90.38 104 ARG A N 1
ATOM 816 C CA . ARG A 1 104 ? -3.095 8.138 -7.686 1.00 90.38 104 ARG A CA 1
ATOM 817 C C . ARG A 1 104 ? -3.912 7.139 -6.862 1.00 90.38 104 ARG A C 1
ATOM 819 O O . ARG A 1 104 ? -4.951 6.678 -7.337 1.00 90.38 104 ARG A O 1
ATOM 826 N N . MET A 1 105 ? -3.460 6.834 -5.649 1.00 92.81 105 MET A N 1
ATOM 827 C CA . MET A 1 105 ? -4.109 5.888 -4.749 1.00 92.81 105 MET A CA 1
ATOM 828 C C . MET A 1 105 ? -5.511 6.363 -4.333 1.00 92.81 105 MET A C 1
ATOM 830 O O . MET A 1 105 ? -5.740 7.562 -4.124 1.00 92.81 105 MET A O 1
ATOM 834 N N . CYS A 1 106 ? -6.448 5.427 -4.207 1.00 94.56 106 CYS A N 1
ATOM 835 C CA . CYS A 1 106 ? -7.852 5.704 -3.907 1.00 94.56 106 CYS A CA 1
ATOM 836 C C . CYS A 1 106 ? -8.116 5.988 -2.420 1.00 94.56 106 CYS A C 1
ATOM 838 O O . CYS A 1 106 ? -8.614 5.131 -1.705 1.00 94.56 106 CYS A O 1
ATOM 840 N N . ILE A 1 107 ? -7.785 7.194 -1.950 1.00 93.25 107 ILE A N 1
ATOM 841 C CA . ILE A 1 107 ? -7.841 7.568 -0.520 1.00 93.25 107 ILE A CA 1
ATOM 842 C C . ILE A 1 107 ? -8.846 8.681 -0.190 1.00 93.25 107 ILE A C 1
ATOM 844 O O . ILE A 1 107 ? -8.865 9.183 0.935 1.00 93.25 107 ILE A O 1
ATOM 848 N N . ASN A 1 108 ? -9.681 9.095 -1.149 1.00 92.19 108 ASN A N 1
ATOM 849 C CA . ASN A 1 108 ? -10.536 10.277 -0.984 1.00 92.19 108 ASN A CA 1
ATOM 850 C C . ASN A 1 108 ? -11.526 10.155 0.183 1.00 92.19 108 ASN A C 1
ATOM 852 O O . ASN A 1 108 ? -11.819 11.146 0.848 1.00 92.19 108 ASN A O 1
ATOM 856 N N . ASN A 1 109 ? -12.045 8.959 0.459 1.00 92.44 109 ASN A N 1
ATOM 857 C CA . ASN A 1 109 ? -12.947 8.733 1.588 1.00 92.44 109 ASN A CA 1
ATOM 858 C C . ASN A 1 109 ? -12.249 9.012 2.934 1.00 92.44 109 ASN A C 1
ATOM 860 O O . ASN A 1 109 ? -12.853 9.621 3.816 1.00 92.44 109 ASN A O 1
ATOM 864 N N . LEU A 1 110 ? -10.963 8.665 3.074 1.00 92.06 110 LEU A N 1
ATOM 865 C CA . LEU A 1 110 ? -10.169 8.946 4.281 1.00 92.06 110 LEU A CA 1
ATOM 866 C C . LEU A 1 110 ? -9.856 10.447 4.442 1.00 92.06 110 LEU A C 1
ATOM 868 O O . LEU A 1 110 ? -9.746 10.962 5.559 1.00 92.06 110 LEU A O 1
ATOM 872 N N . GLU A 1 111 ? -9.760 11.180 3.334 1.00 91.00 111 GLU A N 1
ATOM 873 C CA . GLU A 1 111 ? -9.614 12.643 3.336 1.00 91.00 111 GLU A CA 1
ATOM 874 C C . GLU A 1 111 ? -10.918 13.364 3.715 1.00 91.00 111 GLU A C 1
ATOM 876 O O . GLU A 1 111 ? -10.878 14.473 4.244 1.00 91.00 111 GLU A O 1
ATOM 881 N N . ASN A 1 112 ? -12.073 12.725 3.511 1.00 90.06 112 ASN A N 1
ATOM 882 C CA . ASN A 1 112 ? -13.400 13.323 3.693 1.00 90.06 112 ASN A CA 1
ATOM 883 C C . ASN A 1 112 ? -14.203 12.679 4.837 1.00 90.06 112 ASN A C 1
ATOM 885 O O . ASN A 1 112 ? -15.435 12.649 4.810 1.00 90.06 112 ASN A O 1
ATOM 889 N N . LEU A 1 113 ? -13.521 12.157 5.862 1.00 87.19 113 LEU A N 1
ATOM 890 C CA . LEU A 1 113 ? -14.176 11.560 7.026 1.00 87.19 113 LEU A CA 1
ATOM 891 C C . LEU A 1 113 ? -15.033 12.592 7.777 1.00 87.19 113 LEU A C 1
ATOM 893 O O . LEU A 1 113 ? -14.546 13.629 8.226 1.00 87.19 113 LEU A O 1
ATOM 897 N N . LYS A 1 114 ? -16.319 12.277 7.969 1.00 83.31 114 LYS A N 1
ATOM 898 C CA . LYS A 1 114 ? -17.243 13.081 8.780 1.00 83.31 114 LYS A CA 1
ATOM 899 C C . LYS A 1 114 ? -17.177 12.671 10.256 1.00 83.31 114 LYS A C 1
ATOM 901 O O . LYS A 1 114 ? -17.376 11.499 10.574 1.00 83.31 114 LYS A O 1
ATOM 906 N N . PHE A 1 115 ? -16.847 13.610 11.146 1.00 77.38 115 PHE A N 1
ATOM 907 C CA . PHE A 1 115 ? -16.579 13.358 12.579 1.00 77.38 115 PHE A CA 1
ATOM 908 C C . PHE A 1 115 ? -17.754 13.644 13.522 1.00 77.38 115 PHE A C 1
ATOM 910 O O . PHE A 1 115 ? -17.636 13.453 14.727 1.00 77.38 115 PHE A O 1
ATOM 917 N N . ASP A 1 116 ? -18.868 14.113 12.985 1.00 70.94 116 ASP A N 1
ATOM 918 C CA . ASP A 1 116 ? -20.162 14.292 13.647 1.00 70.94 116 ASP A CA 1
ATOM 919 C C . ASP A 1 116 ? -20.935 12.969 13.832 1.00 70.94 116 ASP A C 1
ATOM 921 O O . ASP A 1 116 ? -22.013 12.959 14.419 1.00 70.94 116 ASP A O 1
ATOM 925 N N . LYS A 1 117 ? -20.392 11.847 13.342 1.00 68.19 117 LYS A N 1
ATOM 926 C CA . LYS A 1 117 ? -21.052 10.535 13.265 1.00 68.19 117 LYS A CA 1
ATOM 927 C C . LYS A 1 117 ? -20.379 9.477 14.145 1.00 68.19 117 LYS A C 1
ATOM 929 O O . LYS A 1 117 ? -19.312 9.714 14.710 1.00 68.19 117 LYS A O 1
ATOM 934 N N . ILE A 1 118 ? -21.006 8.301 14.266 1.00 59.66 118 ILE A N 1
ATOM 935 C CA . ILE A 1 118 ? -20.465 7.150 15.008 1.00 59.66 118 ILE A CA 1
ATOM 936 C C . ILE A 1 118 ? -19.098 6.779 14.429 1.00 59.66 118 ILE A C 1
ATOM 938 O O . ILE A 1 118 ? -19.004 6.263 13.326 1.00 59.66 118 ILE A O 1
ATOM 942 N N . ARG A 1 119 ? -18.034 7.064 15.182 1.00 68.06 119 ARG A N 1
ATOM 943 C CA . ARG A 1 119 ? -16.657 6.707 14.831 1.00 68.06 119 ARG A CA 1
ATOM 944 C C . ARG A 1 119 ? -16.072 5.848 15.933 1.00 68.06 119 ARG A C 1
ATOM 946 O O . ARG A 1 119 ? -15.657 6.355 16.976 1.00 68.06 119 ARG A O 1
ATOM 953 N N . ASP A 1 120 ? -16.120 4.542 15.761 1.00 82.75 120 ASP A N 1
ATOM 954 C CA . ASP A 1 120 ? -15.388 3.585 16.584 1.00 82.75 120 ASP A CA 1
ATOM 955 C C . ASP A 1 120 ? -14.427 2.763 15.722 1.00 82.75 120 ASP A C 1
ATOM 957 O O . ASP A 1 120 ? -14.259 3.001 14.524 1.00 82.75 120 ASP A O 1
ATOM 961 N N . ASN A 1 121 ? -13.754 1.821 16.370 1.00 91.69 121 ASN A N 1
ATOM 962 C CA . ASN A 1 121 ? -12.780 0.947 15.746 1.00 91.69 121 ASN A CA 1
ATOM 963 C C . ASN A 1 121 ? -13.341 0.204 14.513 1.00 91.69 121 ASN A C 1
ATOM 965 O O . ASN A 1 121 ? -12.656 0.078 13.496 1.00 91.69 121 ASN A O 1
ATOM 969 N N . ASN A 1 122 ? -14.601 -0.232 14.584 1.00 92.62 122 ASN A N 1
ATOM 970 C CA . ASN A 1 122 ? -15.263 -1.027 13.551 1.00 92.62 122 ASN A CA 1
ATOM 971 C C . ASN A 1 122 ? -15.607 -0.171 12.330 1.00 92.62 122 ASN A C 1
ATOM 973 O O . ASN A 1 122 ? -15.312 -0.558 11.197 1.00 92.62 122 ASN A O 1
ATOM 977 N N . ALA A 1 123 ? -16.152 1.026 12.563 1.00 91.44 123 ALA A N 1
ATOM 978 C CA . ALA A 1 123 ? -16.495 1.965 11.497 1.00 91.44 123 ALA A CA 1
ATOM 979 C C . ALA A 1 123 ? -15.242 2.417 10.737 1.00 91.44 123 ALA A C 1
ATOM 981 O O . ALA A 1 123 ? -15.224 2.465 9.508 1.00 91.44 123 ALA A O 1
ATOM 982 N N . PHE A 1 124 ? -14.151 2.668 11.465 1.00 93.75 124 PHE A N 1
ATOM 983 C CA . PHE A 1 124 ? -12.886 3.027 10.838 1.00 93.75 124 PHE A CA 1
ATOM 984 C C . PHE A 1 124 ? -12.295 1.896 10.004 1.00 93.75 124 PHE A C 1
ATOM 986 O O . PHE A 1 124 ? -11.813 2.157 8.901 1.00 93.75 124 PHE A O 1
ATOM 993 N N . LEU A 1 125 ? -12.365 0.643 10.470 1.00 95.81 125 LEU A N 1
ATOM 994 C CA . LEU A 1 125 ? -11.931 -0.469 9.631 1.00 95.81 125 LEU A CA 1
ATOM 995 C C . LEU A 1 125 ? -12.747 -0.518 8.334 1.00 95.81 125 LEU A C 1
ATOM 997 O O . LEU A 1 125 ? -12.152 -0.685 7.276 1.00 95.81 125 LEU A O 1
ATOM 1001 N N . ALA A 1 126 ? -14.060 -0.283 8.372 1.00 94.88 126 ALA A N 1
ATOM 1002 C CA . ALA A 1 126 ? -14.888 -0.241 7.165 1.00 94.88 126 ALA A CA 1
ATOM 1003 C C . ALA A 1 126 ? -14.399 0.798 6.136 1.00 94.88 126 ALA A C 1
ATOM 1005 O O . ALA A 1 126 ? -14.281 0.483 4.953 1.00 94.88 126 ALA A O 1
ATOM 1006 N N . ASP A 1 127 ? -14.014 2.002 6.568 1.00 94.62 127 ASP A N 1
ATOM 1007 C CA . ASP A 1 127 ? -13.423 3.013 5.678 1.00 94.62 127 ASP A CA 1
ATOM 1008 C C . ASP A 1 127 ? -12.084 2.571 5.065 1.00 94.62 127 ASP A C 1
ATOM 1010 O O . ASP A 1 127 ? -11.808 2.814 3.883 1.00 94.62 127 ASP A O 1
ATOM 1014 N N . VAL A 1 128 ? -11.238 1.903 5.854 1.00 96.81 128 VAL A N 1
ATOM 1015 C CA . VAL A 1 128 ? -9.961 1.358 5.371 1.00 96.81 128 VAL A CA 1
ATOM 1016 C C . VAL A 1 128 ? -10.195 0.208 4.389 1.00 96.81 128 VAL A C 1
ATOM 1018 O O . VAL A 1 128 ? -9.515 0.130 3.368 1.00 96.81 128 VAL A O 1
ATOM 1021 N N . LEU A 1 129 ? -11.185 -0.652 4.636 1.00 97.44 129 LEU A N 1
ATOM 1022 C CA . LEU A 1 129 ? -11.558 -1.728 3.719 1.00 97.44 129 LEU A CA 1
ATOM 1023 C C . LEU A 1 129 ? -12.163 -1.185 2.424 1.00 97.44 129 LEU A C 1
ATOM 1025 O O . LEU A 1 129 ? -11.829 -1.682 1.354 1.00 97.44 129 LEU A O 1
ATOM 1029 N N . LEU A 1 130 ? -12.984 -0.135 2.482 1.00 96.19 130 LEU A N 1
ATOM 1030 C CA . LEU A 1 130 ? -13.508 0.514 1.282 1.00 96.19 130 LEU A CA 1
ATOM 1031 C C . LEU A 1 130 ? -12.369 1.081 0.419 1.00 96.19 130 LEU A C 1
ATOM 1033 O O . LEU A 1 130 ? -12.344 0.872 -0.792 1.00 96.19 130 LEU A O 1
ATOM 1037 N N . THR A 1 131 ? -11.395 1.734 1.057 1.00 96.81 131 THR A N 1
ATOM 1038 C CA . THR A 1 131 ? -10.160 2.210 0.408 1.00 96.81 131 THR A CA 1
ATOM 1039 C C . THR A 1 131 ? -9.423 1.060 -0.279 1.00 96.81 131 THR A C 1
ATOM 1041 O O . THR A 1 131 ? -9.109 1.134 -1.465 1.00 96.81 131 THR A O 1
ATOM 1044 N N . ALA A 1 132 ? -9.186 -0.029 0.457 1.00 98.19 132 ALA A N 1
ATOM 1045 C CA . ALA A 1 132 ? -8.493 -1.211 -0.038 1.00 98.19 132 ALA A CA 1
ATOM 1046 C C . ALA A 1 132 ? -9.227 -1.858 -1.221 1.00 98.19 132 ALA A C 1
ATOM 1048 O O . ALA A 1 132 ? -8.604 -2.172 -2.230 1.00 98.19 132 ALA A O 1
ATOM 1049 N N . ARG A 1 133 ? -10.551 -2.011 -1.137 1.00 97.31 133 ARG A N 1
ATOM 1050 C CA . ARG A 1 133 ? -11.371 -2.613 -2.194 1.00 97.31 133 ARG A CA 1
ATOM 1051 C C . ARG A 1 133 ? -11.260 -1.818 -3.493 1.00 97.31 133 ARG A C 1
ATOM 1053 O O . ARG A 1 133 ? -10.952 -2.390 -4.535 1.00 97.31 133 ARG A O 1
ATOM 1060 N N . ASN A 1 134 ? -11.486 -0.509 -3.421 1.00 96.56 134 ASN A N 1
ATOM 1061 C CA . ASN A 1 134 ? -11.475 0.369 -4.587 1.00 96.56 134 ASN A CA 1
ATOM 1062 C C . ASN A 1 134 ? -10.071 0.491 -5.203 1.00 96.56 134 ASN A C 1
ATOM 1064 O O . ASN A 1 134 ? -9.933 0.442 -6.423 1.00 96.56 134 ASN A O 1
ATOM 1068 N N . GLU A 1 135 ? -9.024 0.585 -4.378 1.00 97.12 135 GLU A N 1
ATOM 1069 C CA . GLU A 1 135 ? -7.634 0.560 -4.850 1.00 97.12 135 GLU A CA 1
ATOM 1070 C C . GLU A 1 135 ? -7.293 -0.769 -5.542 1.00 97.12 135 GLU A C 1
ATOM 1072 O O . GLU A 1 135 ? -6.712 -0.778 -6.628 1.00 97.12 135 GLU A O 1
ATOM 1077 N N . GLY A 1 136 ? -7.694 -1.895 -4.944 1.00 96.12 136 GLY A N 1
ATOM 1078 C CA . GLY A 1 136 ? -7.473 -3.226 -5.497 1.00 96.12 136 GLY A CA 1
ATOM 1079 C C . GLY A 1 136 ? -8.177 -3.437 -6.837 1.00 96.12 136 GLY A C 1
ATOM 1080 O O . GLY A 1 136 ? -7.553 -3.871 -7.805 1.00 96.12 136 GLY A O 1
ATOM 1081 N N . GLU A 1 137 ? -9.458 -3.068 -6.928 1.00 94.69 137 GLU A N 1
ATOM 1082 C CA . GLU A 1 137 ? -10.220 -3.107 -8.183 1.00 94.69 137 GLU A CA 1
ATOM 1083 C C . GLU A 1 137 ? -9.575 -2.235 -9.261 1.00 94.69 137 GLU A C 1
ATOM 1085 O O . GLU A 1 137 ? -9.386 -2.694 -10.391 1.00 94.69 137 GLU A O 1
ATOM 1090 N N . LYS A 1 138 ? -9.169 -1.010 -8.910 1.00 94.19 138 LYS A N 1
ATOM 1091 C CA . LYS A 1 138 ? -8.505 -0.097 -9.839 1.00 94.19 138 LYS A CA 1
ATOM 1092 C C . LYS A 1 138 ? -7.196 -0.676 -10.375 1.00 94.19 138 LYS A C 1
ATOM 1094 O O . LYS A 1 138 ? -6.951 -0.573 -11.577 1.00 94.19 138 LYS A O 1
ATOM 1099 N N . ILE A 1 139 ? -6.365 -1.285 -9.529 1.00 94.06 139 ILE A N 1
ATOM 1100 C CA . ILE A 1 139 ? -5.122 -1.931 -9.972 1.00 94.06 139 ILE A CA 1
ATOM 1101 C C . ILE A 1 139 ? -5.437 -3.077 -10.925 1.00 94.06 139 ILE A C 1
ATOM 1103 O O . ILE A 1 139 ? -4.925 -3.092 -12.040 1.00 94.06 139 ILE A O 1
ATOM 1107 N N . VAL A 1 140 ? -6.312 -4.006 -10.535 1.00 93.12 140 VAL A N 1
ATOM 1108 C CA . VAL A 1 140 ? -6.607 -5.199 -11.345 1.00 93.12 140 VAL A CA 1
ATOM 1109 C C . VAL A 1 140 ? -7.202 -4.840 -12.711 1.00 93.12 140 VAL A C 1
ATOM 1111 O O . VAL A 1 140 ? -6.919 -5.515 -13.700 1.00 93.12 140 VAL A O 1
ATOM 1114 N N . GLN A 1 141 ? -8.019 -3.787 -12.786 1.00 91.06 141 GLN A N 1
ATOM 1115 C CA . GLN A 1 141 ? -8.635 -3.348 -14.041 1.00 91.06 141 GLN A CA 1
ATOM 1116 C C . GLN A 1 141 ? -7.652 -2.668 -15.001 1.00 91.06 141 GLN A C 1
ATOM 1118 O O . GLN A 1 141 ? -7.848 -2.762 -16.209 1.00 91.06 141 GLN A O 1
ATOM 1123 N N . ASN A 1 142 ? -6.623 -1.990 -14.484 1.00 89.88 142 ASN A N 1
ATOM 1124 C CA . ASN A 1 142 ? -5.748 -1.128 -15.287 1.00 89.88 142 ASN A CA 1
ATOM 1125 C C . ASN A 1 142 ? -4.308 -1.644 -15.421 1.00 89.88 142 ASN A C 1
ATOM 1127 O O . ASN A 1 142 ? -3.521 -1.039 -16.142 1.00 89.88 142 ASN A O 1
ATOM 1131 N N . HIS A 1 143 ? -3.925 -2.708 -14.711 1.00 87.56 143 HIS A N 1
ATOM 1132 C CA . HIS A 1 143 ? -2.561 -3.226 -14.773 1.00 87.56 143 HIS A CA 1
ATOM 1133 C C . HIS A 1 143 ? -2.245 -3.752 -16.188 1.00 87.56 143 HIS A C 1
ATOM 1135 O O . HIS A 1 143 ? -3.015 -4.568 -16.696 1.00 87.56 143 HIS A O 1
ATOM 1141 N N . PRO A 1 144 ? -1.120 -3.355 -16.815 1.00 80.31 144 PRO A N 1
ATOM 1142 C CA . PRO A 1 144 ? -0.801 -3.739 -18.196 1.00 80.31 144 PRO A CA 1
ATOM 1143 C C . PRO A 1 144 ? -0.656 -5.259 -18.352 1.00 80.31 144 PRO A C 1
ATOM 1145 O O . PRO A 1 144 ? -1.198 -5.859 -19.278 1.00 80.31 144 PRO A O 1
ATOM 1148 N N . ASP A 1 145 ? -0.016 -5.904 -17.376 1.00 77.44 145 ASP A N 1
ATOM 1149 C CA . ASP A 1 145 ? 0.192 -7.354 -17.373 1.00 77.44 145 ASP A CA 1
ATOM 1150 C C . ASP A 1 145 ? -0.924 -8.087 -16.613 1.00 77.44 145 ASP A C 1
ATOM 1152 O O . ASP A 1 145 ? -0.702 -8.609 -15.518 1.00 77.44 145 ASP A O 1
ATOM 1156 N N . THR A 1 146 ? -2.152 -8.100 -17.135 1.00 66.75 146 THR A N 1
ATOM 1157 C CA . THR A 1 146 ? -3.250 -8.833 -16.471 1.00 66.75 146 THR A CA 1
ATOM 1158 C C . THR A 1 146 ? -3.025 -10.357 -16.489 1.00 66.75 146 THR A C 1
ATOM 1160 O O . THR A 1 146 ? -2.402 -10.874 -17.413 1.00 66.75 146 THR A O 1
ATOM 1163 N N . ASN A 1 147 ? -3.558 -11.101 -15.504 1.00 63.72 147 ASN A N 1
ATOM 1164 C CA . ASN A 1 147 ? -3.325 -12.551 -15.325 1.00 63.72 147 ASN A CA 1
ATOM 1165 C C . ASN A 1 147 ? -1.860 -12.920 -15.026 1.00 63.72 147 ASN A C 1
ATOM 1167 O O . ASN A 1 147 ? -1.399 -13.993 -15.420 1.00 63.72 147 ASN A O 1
ATOM 1171 N N . SER A 1 148 ? -1.112 -12.037 -14.366 1.00 74.94 148 SER A N 1
ATOM 1172 C CA . SER A 1 148 ? 0.311 -12.235 -14.084 1.00 74.94 148 SER A CA 1
ATOM 1173 C C . SER A 1 148 ? 0.635 -11.993 -12.612 1.00 74.94 148 SER A C 1
ATOM 1175 O O . SER A 1 148 ? -0.138 -11.391 -11.863 1.00 74.94 148 SER A O 1
ATOM 1177 N N . SER A 1 149 ? 1.829 -12.418 -12.194 1.00 81.12 149 SER A N 1
ATOM 1178 C CA . SER A 1 149 ? 2.365 -12.095 -10.869 1.00 81.12 149 SER A CA 1
ATOM 1179 C C . SER A 1 149 ? 2.514 -10.593 -10.625 1.00 81.12 149 SER A C 1
ATOM 1181 O O . SER A 1 149 ? 2.517 -10.167 -9.471 1.00 81.12 149 SER A O 1
ATOM 1183 N N . ASN A 1 150 ? 2.609 -9.783 -11.684 1.00 87.69 150 ASN A N 1
ATOM 1184 C CA . ASN A 1 150 ? 2.866 -8.348 -11.574 1.00 87.69 150 ASN A CA 1
ATOM 1185 C C . ASN A 1 150 ? 1.665 -7.611 -10.961 1.00 87.69 150 ASN A C 1
ATOM 1187 O O . ASN A 1 150 ? 1.860 -6.716 -10.140 1.00 87.69 150 ASN A O 1
ATOM 1191 N N . VAL A 1 151 ? 0.435 -8.074 -11.234 1.00 92.25 151 VAL A N 1
ATOM 1192 C CA . VAL A 1 151 ? -0.781 -7.566 -10.570 1.00 92.25 151 VAL A CA 1
ATOM 1193 C C . VAL A 1 151 ? -0.684 -7.764 -9.059 1.00 92.25 151 VAL A C 1
ATOM 1195 O O . VAL A 1 151 ? -0.922 -6.833 -8.293 1.00 92.25 151 VAL A O 1
ATOM 1198 N N . CYS A 1 152 ? -0.279 -8.958 -8.614 1.00 94.06 152 CYS A N 1
ATOM 1199 C CA . CYS A 1 152 ? -0.113 -9.227 -7.189 1.00 94.06 152 CYS A CA 1
ATOM 1200 C C . CYS A 1 152 ? 0.972 -8.344 -6.568 1.00 94.06 152 CYS A C 1
ATOM 1202 O O . CYS A 1 152 ? 0.754 -7.810 -5.487 1.00 94.06 152 CYS A O 1
ATOM 1204 N N . VAL A 1 153 ? 2.100 -8.130 -7.254 1.00 93.75 153 VAL A N 1
ATOM 1205 C CA . VAL A 1 153 ? 3.168 -7.231 -6.779 1.00 93.75 153 VAL A CA 1
ATOM 1206 C C . VAL A 1 153 ? 2.658 -5.791 -6.630 1.00 93.75 153 VAL A C 1
ATOM 1208 O O . VAL A 1 153 ? 2.944 -5.138 -5.625 1.00 93.75 153 VAL A O 1
ATOM 1211 N N . ALA A 1 154 ? 1.855 -5.296 -7.574 1.00 94.50 154 ALA A N 1
ATOM 1212 C CA . ALA A 1 154 ? 1.222 -3.982 -7.466 1.00 94.50 154 ALA A CA 1
ATOM 1213 C C . ALA A 1 154 ? 0.250 -3.894 -6.274 1.00 94.50 154 ALA A C 1
ATOM 1215 O O . ALA A 1 154 ? 0.277 -2.910 -5.530 1.00 94.50 154 ALA A O 1
ATOM 1216 N N . LEU A 1 155 ? -0.555 -4.937 -6.040 1.00 96.31 155 LEU A N 1
ATOM 1217 C CA . LEU A 1 155 ? -1.443 -5.028 -4.874 1.00 96.31 155 LEU A CA 1
ATOM 1218 C C . LEU A 1 155 ? -0.655 -5.048 -3.555 1.00 96.31 155 LEU A C 1
ATOM 1220 O O . LEU A 1 155 ? -1.031 -4.353 -2.615 1.00 96.31 155 LEU A O 1
ATOM 1224 N N . GLU A 1 156 ? 0.467 -5.775 -3.483 1.00 96.50 156 GLU A N 1
ATOM 1225 C CA . GLU A 1 156 ? 1.362 -5.768 -2.316 1.00 96.50 156 GLU A CA 1
ATOM 1226 C C . GLU A 1 156 ? 1.900 -4.366 -2.018 1.00 96.50 156 GLU A C 1
ATOM 1228 O O . GLU A 1 156 ? 1.942 -3.946 -0.859 1.00 96.50 156 GLU A O 1
ATOM 1233 N N . ARG A 1 157 ? 2.297 -3.629 -3.061 1.00 96.81 157 ARG A N 1
ATOM 1234 C CA . ARG A 1 157 ? 2.803 -2.258 -2.940 1.00 96.81 157 ARG A CA 1
ATOM 1235 C C . ARG A 1 157 ? 1.727 -1.297 -2.445 1.00 96.81 157 ARG A C 1
ATOM 1237 O O . ARG A 1 157 ? 1.989 -0.539 -1.513 1.00 96.81 157 ARG A O 1
ATOM 1244 N N . SER A 1 158 ? 0.514 -1.360 -2.999 1.00 97.81 158 SER A N 1
ATOM 1245 C CA . SER A 1 158 ? -0.605 -0.533 -2.524 1.00 97.81 158 SER A CA 1
ATOM 1246 C C . SER A 1 158 ? -1.070 -0.912 -1.122 1.00 97.81 158 SER A C 1
ATOM 1248 O O . SER A 1 158 ? -1.367 -0.025 -0.328 1.00 97.81 158 SER A O 1
ATOM 1250 N N . PHE A 1 159 ? -1.045 -2.193 -0.758 1.00 98.44 159 PHE A N 1
ATOM 1251 C CA . PHE A 1 159 ? -1.286 -2.630 0.616 1.00 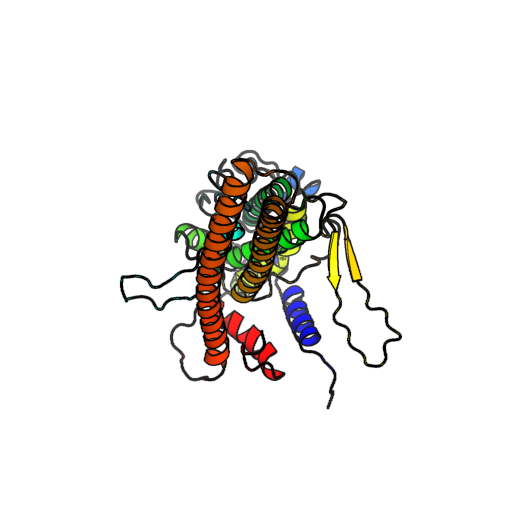98.44 159 PHE A CA 1
ATOM 1252 C C . PHE A 1 159 ? -0.261 -2.042 1.596 1.00 98.44 159 PHE A C 1
ATOM 1254 O O . PHE A 1 159 ? -0.634 -1.519 2.646 1.00 98.44 159 PHE A O 1
ATOM 1261 N N . ALA A 1 160 ? 1.027 -2.080 1.244 1.00 97.69 160 ALA A N 1
ATOM 1262 C CA . ALA A 1 160 ? 2.095 -1.530 2.074 1.00 97.69 160 ALA A CA 1
ATOM 1263 C C . ALA A 1 160 ? 2.029 0.002 2.191 1.00 97.69 160 ALA A C 1
ATOM 1265 O O . ALA A 1 160 ? 2.285 0.552 3.260 1.00 97.69 160 ALA A O 1
ATOM 1266 N N . ASP A 1 161 ? 1.651 0.700 1.122 1.00 97.62 161 ASP A N 1
ATOM 1267 C CA . ASP A 1 161 ? 1.437 2.147 1.175 1.00 97.62 161 ASP A CA 1
ATOM 1268 C C . ASP A 1 161 ? 0.196 2.525 1.988 1.00 97.62 161 ASP A C 1
ATOM 1270 O O . ASP A 1 161 ? 0.250 3.482 2.758 1.00 97.62 161 ASP A O 1
ATOM 1274 N N . LEU A 1 162 ? -0.890 1.746 1.907 1.00 97.56 162 LEU A N 1
ATOM 1275 C CA . LEU A 1 162 ? -2.048 1.932 2.783 1.00 97.56 162 LEU A CA 1
ATOM 1276 C C . LEU A 1 162 ? -1.635 1.773 4.249 1.00 97.56 162 LEU A C 1
ATOM 1278 O O . LEU A 1 162 ? -2.020 2.590 5.083 1.00 97.56 162 LEU A O 1
ATOM 1282 N N . ALA A 1 163 ? -0.798 0.776 4.552 1.00 96.81 163 ALA A N 1
ATOM 1283 C CA . ALA A 1 163 ? -0.240 0.583 5.885 1.00 96.81 163 ALA A CA 1
ATOM 1284 C C . ALA A 1 163 ? 0.478 1.839 6.386 1.00 96.81 163 ALA A C 1
ATOM 1286 O O . ALA A 1 163 ? 0.261 2.266 7.517 1.00 96.81 163 ALA A O 1
ATOM 1287 N N . ASP A 1 164 ? 1.321 2.450 5.553 1.00 94.94 164 ASP A N 1
ATOM 1288 C CA . ASP A 1 164 ? 2.053 3.659 5.923 1.00 94.94 164 ASP A CA 1
ATOM 1289 C C . ASP A 1 164 ? 1.157 4.887 6.067 1.00 94.94 164 ASP A C 1
ATOM 1291 O O . ASP A 1 164 ? 1.407 5.709 6.949 1.00 94.94 164 ASP A O 1
ATOM 1295 N N . ILE A 1 165 ? 0.077 4.992 5.291 1.00 94.75 165 ILE A N 1
ATOM 1296 C CA . ILE A 1 165 ? -0.931 6.044 5.476 1.00 94.75 165 ILE A CA 1
ATOM 1297 C C . ILE A 1 165 ? -1.591 5.893 6.847 1.00 94.75 165 ILE A C 1
ATOM 1299 O O . ILE A 1 165 ? -1.575 6.827 7.648 1.00 94.75 165 ILE A O 1
ATOM 1303 N N . ILE A 1 166 ? -2.110 4.703 7.164 1.00 95.38 166 ILE A N 1
ATOM 1304 C CA . ILE A 1 166 ? -2.788 4.450 8.442 1.00 95.38 166 ILE A CA 1
ATOM 1305 C C . ILE A 1 166 ? -1.824 4.618 9.618 1.00 95.38 166 ILE A C 1
ATOM 1307 O O . ILE A 1 166 ? -2.152 5.259 10.621 1.00 95.38 166 ILE A O 1
ATOM 1311 N N . ARG A 1 167 ? -0.593 4.122 9.476 1.00 93.12 167 ARG A N 1
ATOM 1312 C CA . ARG A 1 167 ? 0.472 4.322 10.456 1.00 93.12 167 ARG A CA 1
ATOM 1313 C C . ARG A 1 167 ? 1.022 5.743 10.455 1.00 93.12 167 ARG A C 1
ATOM 1315 O O . ARG A 1 167 ? 1.753 6.070 11.364 1.00 93.12 167 ARG A O 1
ATOM 1322 N N . GLY A 1 168 ? 0.674 6.644 9.543 1.00 90.12 168 GLY A N 1
ATOM 1323 C CA . GLY A 1 168 ? 1.256 7.997 9.525 1.00 90.12 168 GLY A CA 1
ATOM 1324 C C . GLY A 1 168 ? 2.780 8.002 9.343 1.00 90.12 168 GLY A C 1
ATOM 1325 O O . GLY A 1 168 ? 3.476 8.855 9.892 1.00 90.12 168 GLY A O 1
ATOM 1326 N N . THR A 1 169 ? 3.299 7.001 8.636 1.00 88.25 169 THR A N 1
ATOM 1327 C CA . THR A 1 169 ? 4.698 6.866 8.207 1.00 88.25 169 THR A CA 1
ATOM 1328 C C . THR A 1 169 ? 4.864 7.132 6.711 1.00 88.25 169 THR A C 1
ATOM 1330 O O . THR A 1 169 ? 5.992 7.152 6.222 1.00 88.25 169 THR A O 1
ATOM 1333 N N . ASP A 1 170 ? 3.763 7.372 5.996 1.00 90.50 170 ASP A N 1
ATOM 1334 C CA . ASP A 1 170 ? 3.771 7.713 4.579 1.00 90.50 170 ASP A CA 1
ATOM 1335 C C . ASP A 1 170 ? 4.547 9.013 4.317 1.00 90.50 170 ASP A C 1
ATOM 1337 O O . ASP A 1 170 ? 4.388 10.020 5.007 1.00 90.50 170 ASP A O 1
ATOM 1341 N N . GLN A 1 171 ? 5.428 8.955 3.326 1.00 85.88 171 GLN A N 1
ATOM 1342 C CA . GLN A 1 171 ? 6.360 10.011 2.949 1.00 85.88 171 GLN A CA 1
ATOM 1343 C C . GLN A 1 171 ? 5.776 10.969 1.911 1.00 85.88 171 GLN A C 1
ATOM 1345 O O . GLN A 1 171 ? 6.363 12.020 1.656 1.00 85.88 171 GLN A O 1
ATOM 1350 N N . LEU A 1 172 ? 4.631 10.647 1.296 1.00 84.62 172 LEU A N 1
ATOM 1351 C CA . LEU A 1 172 ? 3.971 11.594 0.410 1.00 84.62 172 LEU A CA 1
ATOM 1352 C C . LEU A 1 172 ? 3.277 12.643 1.282 1.00 84.62 172 LEU A C 1
ATOM 1354 O O . LEU A 1 172 ? 2.155 12.450 1.748 1.00 84.62 172 LEU A O 1
ATOM 1358 N N . LYS A 1 173 ? 3.947 13.783 1.473 1.00 68.44 173 LYS A N 1
ATOM 1359 C CA . LYS A 1 173 ? 3.364 14.968 2.110 1.00 68.44 173 LYS A CA 1
ATOM 1360 C C . LYS A 1 173 ? 2.214 15.500 1.246 1.00 68.44 173 LYS A C 1
ATOM 1362 O O . LYS A 1 173 ? 2.416 16.282 0.321 1.00 68.44 173 LYS A O 1
ATOM 1367 N N . GLY A 1 174 ? 1.014 14.987 1.500 1.00 62.56 174 GLY A N 1
ATOM 1368 C CA . GLY A 1 174 ? -0.231 15.421 0.878 1.00 62.56 174 GLY A CA 1
ATOM 1369 C C . GLY A 1 174 ? -0.913 16.536 1.670 1.00 62.56 174 GLY A C 1
ATOM 1370 O O . GLY A 1 174 ? -0.295 17.233 2.473 1.00 62.56 174 GLY A O 1
ATOM 1371 N N . SER A 1 175 ? -2.222 16.684 1.460 1.00 62.91 175 SER A N 1
ATOM 1372 C CA . SER A 1 175 ? -3.049 17.587 2.259 1.00 62.91 175 SER A CA 1
ATOM 1373 C C . SER A 1 175 ? -2.967 17.219 3.744 1.00 62.91 175 SER A C 1
ATOM 1375 O O . SER A 1 175 ? -3.205 16.068 4.117 1.00 62.91 175 SER A O 1
ATOM 1377 N N . ASN A 1 176 ? -2.713 18.212 4.605 1.00 75.88 176 ASN A N 1
ATOM 1378 C CA . ASN A 1 176 ? -2.709 18.050 6.065 1.00 75.88 176 ASN A CA 1
ATOM 1379 C C . ASN A 1 176 ? -4.019 17.449 6.614 1.00 75.88 176 ASN A C 1
ATOM 1381 O O . ASN A 1 176 ? -4.038 16.944 7.735 1.00 75.88 176 ASN A O 1
ATOM 1385 N N . ILE A 1 177 ? -5.101 17.482 5.830 1.00 87.44 177 ILE A N 1
ATOM 1386 C CA . ILE A 1 177 ? -6.421 16.973 6.201 1.00 87.44 177 ILE A CA 1
ATOM 1387 C C . ILE A 1 177 ? -6.389 15.466 6.491 1.00 87.44 177 ILE A C 1
ATOM 1389 O O . ILE A 1 177 ? -6.937 15.041 7.504 1.00 87.44 177 ILE A O 1
ATOM 1393 N N . LEU A 1 178 ? -5.722 14.653 5.660 1.00 89.62 178 LEU A N 1
ATOM 1394 C CA . LEU A 1 178 ? -5.716 13.193 5.828 1.00 89.62 178 LEU A CA 1
ATOM 1395 C C . LEU A 1 178 ? -5.128 12.783 7.180 1.00 89.62 178 LEU A C 1
ATOM 1397 O O . LEU A 1 178 ? -5.753 12.061 7.955 1.00 89.62 178 LEU A O 1
ATOM 1401 N N . GLU A 1 179 ? -3.928 13.272 7.485 1.00 89.94 179 GLU A N 1
ATOM 1402 C CA . GLU A 1 179 ? -3.250 12.929 8.732 1.00 89.94 179 GLU A CA 1
ATOM 1403 C C . GLU A 1 179 ? -3.982 13.511 9.951 1.00 89.94 179 GLU A C 1
ATOM 1405 O O . GLU A 1 179 ? -4.075 12.844 10.983 1.00 89.94 179 GLU A O 1
ATOM 1410 N N . GLN A 1 180 ? -4.575 14.707 9.843 1.00 90.25 180 GLN A N 1
ATOM 1411 C CA . GLN A 1 180 ? -5.432 15.264 10.898 1.00 90.25 180 GLN A CA 1
ATOM 1412 C C . GLN A 1 180 ? -6.656 14.382 11.164 1.00 90.25 180 GLN A C 1
ATOM 1414 O O . GLN A 1 180 ? -6.956 14.085 12.325 1.00 90.25 180 GLN A O 1
ATOM 1419 N N . ASN A 1 181 ? -7.325 13.918 10.106 1.00 91.25 181 ASN A N 1
ATOM 1420 C CA . ASN A 1 181 ? -8.473 13.028 10.211 1.00 91.25 181 ASN A CA 1
ATOM 1421 C C . ASN A 1 181 ? -8.085 11.713 10.889 1.00 91.25 181 ASN A C 1
ATOM 1423 O O . ASN A 1 181 ? -8.711 11.305 11.869 1.00 91.25 181 ASN A O 1
ATOM 1427 N N . LEU A 1 182 ? -7.009 11.075 10.425 1.00 92.50 182 LEU A N 1
ATOM 1428 C CA . LEU A 1 182 ? -6.523 9.836 11.019 1.00 92.50 182 LEU A CA 1
ATOM 1429 C C . LEU A 1 182 ? -6.122 10.055 12.488 1.00 92.50 182 LEU A C 1
ATOM 1431 O O . LEU A 1 182 ? -6.456 9.243 13.345 1.00 92.50 182 LEU A O 1
ATOM 1435 N N . ARG A 1 183 ? -5.447 11.159 12.841 1.00 91.56 183 ARG A N 1
ATOM 1436 C CA . ARG A 1 183 ? -5.097 11.469 14.245 1.00 91.56 183 ARG A CA 1
ATOM 1437 C C . ARG A 1 183 ? -6.335 11.602 15.117 1.00 91.56 183 ARG A C 1
ATOM 1439 O O . ARG A 1 183 ? -6.368 11.043 16.210 1.00 91.56 183 ARG A O 1
ATOM 1446 N N . ARG A 1 184 ? -7.358 12.305 14.631 1.00 90.88 184 ARG A N 1
ATOM 1447 C CA . ARG A 1 184 ? -8.636 12.442 15.333 1.00 90.88 184 ARG A CA 1
ATOM 1448 C C . ARG A 1 184 ? -9.335 11.091 15.493 1.00 90.88 184 ARG A C 1
ATOM 1450 O O . ARG A 1 184 ? -9.879 10.822 16.558 1.00 90.88 184 ARG A O 1
ATOM 1457 N N . MET A 1 185 ? -9.267 10.222 14.486 1.00 91.31 185 MET A N 1
ATOM 1458 C CA . MET A 1 185 ? -9.830 8.876 14.571 1.00 91.31 185 MET A CA 1
ATOM 1459 C C . MET A 1 185 ? -9.145 8.030 15.648 1.00 91.31 185 MET A C 1
ATOM 1461 O O . MET A 1 185 ? -9.812 7.458 16.507 1.00 91.31 185 MET A O 1
ATOM 1465 N N . PHE A 1 186 ? -7.812 7.997 15.658 1.00 92.12 186 PHE A N 1
ATOM 1466 C CA . PHE A 1 186 ? -7.058 7.238 16.658 1.00 92.12 186 PHE A CA 1
ATOM 1467 C C . PHE A 1 186 ? -7.190 7.814 18.071 1.00 92.12 186 PHE A C 1
ATOM 1469 O O . PHE A 1 186 ? -7.206 7.049 19.033 1.00 92.12 186 PHE A O 1
ATOM 1476 N N . LYS A 1 187 ? -7.385 9.132 18.205 1.00 91.00 187 LYS A N 1
ATOM 1477 C CA . LYS A 1 187 ? -7.795 9.747 19.471 1.00 91.00 187 LYS A CA 1
ATOM 1478 C C . LYS A 1 187 ? -9.123 9.168 19.971 1.00 91.00 187 LYS A C 1
ATOM 1480 O O . LYS A 1 187 ? -9.196 8.736 21.116 1.00 91.00 187 LYS A O 1
ATOM 1485 N N . ASN A 1 188 ? -10.141 9.098 19.111 1.00 88.50 188 ASN A N 1
ATOM 1486 C CA . ASN A 1 188 ? -11.447 8.545 19.480 1.00 88.50 188 ASN A CA 1
ATOM 1487 C C . ASN A 1 188 ? -11.362 7.054 19.860 1.00 88.50 188 ASN A C 1
ATOM 1489 O O . ASN A 1 188 ? -12.021 6.627 20.804 1.00 88.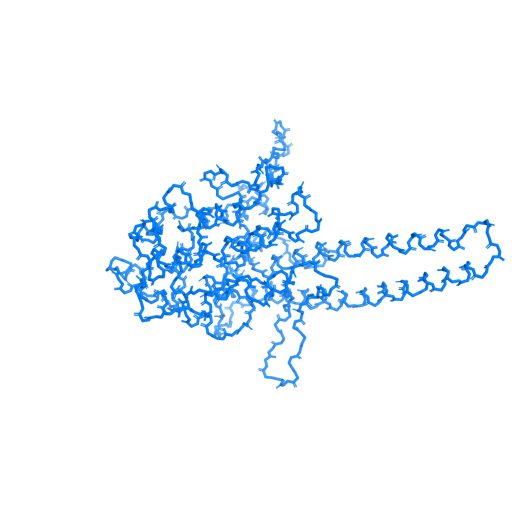50 188 ASN A O 1
ATOM 1493 N N . ILE A 1 189 ? -10.548 6.263 19.147 1.00 89.50 189 ILE A N 1
ATOM 1494 C CA . ILE A 1 189 ? -10.307 4.846 19.476 1.00 89.50 189 ILE A CA 1
ATOM 1495 C C . ILE A 1 189 ? -9.663 4.719 20.864 1.00 89.50 189 ILE A C 1
ATOM 1497 O O . ILE A 1 189 ? -10.089 3.886 21.662 1.00 89.50 189 ILE A O 1
ATOM 1501 N N . LEU A 1 190 ? -8.678 5.569 21.170 1.00 89.12 190 LEU A N 1
ATOM 1502 C CA . LEU A 1 190 ? -8.005 5.588 22.468 1.00 89.12 190 LEU A CA 1
ATOM 1503 C C . LEU A 1 190 ? -8.963 5.945 23.616 1.00 89.12 190 LEU A C 1
ATOM 1505 O O . LEU A 1 190 ? -8.894 5.333 24.677 1.00 89.12 190 LEU A O 1
ATOM 1509 N N . GLU A 1 191 ? -9.842 6.928 23.413 1.00 86.19 191 GLU A N 1
ATOM 1510 C CA . GLU A 1 191 ? -10.755 7.439 24.447 1.00 86.19 191 GLU A CA 1
ATOM 1511 C C . GLU A 1 191 ? -11.939 6.501 24.739 1.00 86.19 191 GLU A C 1
ATOM 1513 O O . GLU A 1 191 ? -12.499 6.550 25.832 1.00 86.19 191 GLU A O 1
ATOM 1518 N N . LYS A 1 192 ? -12.320 5.628 23.796 1.00 80.50 192 LYS A N 1
ATOM 1519 C CA . LYS A 1 192 ? -13.469 4.719 23.955 1.00 80.50 192 LYS A CA 1
ATOM 1520 C C . LYS A 1 192 ? -13.187 3.461 24.785 1.00 80.50 192 LYS A C 1
ATOM 1522 O O . LYS A 1 192 ? -14.137 2.848 25.263 1.00 80.50 192 LYS A O 1
ATOM 1527 N N . GLY A 1 193 ? -11.927 3.058 24.963 1.00 76.69 193 GLY A N 1
ATOM 1528 C CA . GLY A 1 193 ? -11.566 1.832 25.687 1.00 76.69 193 GLY A CA 1
ATOM 1529 C C . GLY A 1 193 ? -10.649 2.106 26.873 1.00 76.69 193 GLY A C 1
ATOM 1530 O O . GLY A 1 193 ? -9.500 2.480 26.672 1.00 76.69 193 GLY A O 1
ATOM 1531 N N . SER A 1 194 ? -11.104 1.852 28.103 1.00 78.81 194 SER A N 1
ATOM 1532 C CA . SER A 1 194 ? -10.303 2.080 29.322 1.00 78.81 194 SER A CA 1
ATOM 1533 C C . SER A 1 194 ? -8.988 1.285 29.333 1.00 78.81 194 SER A C 1
ATOM 1535 O O . SER A 1 194 ? -7.937 1.814 29.702 1.00 78.81 194 SER A O 1
ATOM 1537 N N . THR A 1 195 ? -9.011 0.036 28.858 1.00 83.56 195 THR A N 1
ATOM 1538 C CA . THR A 1 195 ? -7.816 -0.810 28.722 1.00 83.56 195 THR A CA 1
ATOM 1539 C C . THR A 1 195 ? -6.855 -0.272 27.661 1.00 83.56 195 THR A C 1
ATOM 1541 O O . THR A 1 195 ? -5.671 -0.097 27.955 1.00 83.56 195 THR A O 1
ATOM 1544 N N . ILE A 1 196 ? -7.358 0.090 26.473 1.00 84.69 196 ILE A N 1
ATOM 1545 C CA . ILE A 1 196 ? -6.559 0.708 25.400 1.00 84.69 196 ILE A CA 1
ATOM 1546 C C . ILE A 1 196 ? -5.929 2.009 25.919 1.00 84.69 196 ILE A C 1
ATOM 1548 O O . ILE A 1 196 ? -4.721 2.210 25.810 1.00 84.69 196 ILE A O 1
ATOM 1552 N N . GLN A 1 197 ? -6.711 2.866 26.575 1.00 84.44 197 GLN A N 1
ATOM 1553 C CA . GLN A 1 197 ? -6.215 4.102 27.168 1.00 84.44 197 GLN A CA 1
ATOM 1554 C C . GLN A 1 197 ? -5.054 3.844 28.131 1.00 84.44 197 GLN A C 1
ATOM 1556 O O . GLN A 1 197 ? -4.039 4.533 28.061 1.00 84.44 197 GLN A O 1
ATOM 1561 N N . SER A 1 198 ? -5.161 2.831 28.994 1.00 85.75 198 SER A N 1
ATOM 1562 C CA . SER A 1 198 ? -4.089 2.484 29.930 1.00 85.75 198 SER A CA 1
ATOM 1563 C C . SER A 1 198 ? -2.816 2.008 29.211 1.00 85.75 198 SER A C 1
ATOM 1565 O O . SER A 1 198 ? -1.727 2.523 29.488 1.00 85.75 198 SER A O 1
ATOM 1567 N N . ASN A 1 199 ? -2.967 1.127 28.215 1.00 85.88 199 ASN A N 1
ATOM 1568 C CA . ASN A 1 199 ? -1.884 0.508 27.447 1.00 85.88 199 ASN A CA 1
ATOM 1569 C C . ASN A 1 199 ? -1.127 1.506 26.553 1.00 85.88 199 ASN A C 1
ATOM 1571 O O . ASN A 1 199 ? 0.078 1.348 26.334 1.00 85.88 199 ASN A O 1
ATOM 1575 N N . TYR A 1 200 ? -1.810 2.551 26.074 1.00 88.56 200 TYR A N 1
ATOM 1576 C CA . TYR A 1 200 ? -1.269 3.538 25.131 1.00 88.56 200 TYR A CA 1
ATOM 1577 C C . TYR A 1 200 ? -1.211 4.970 25.697 1.00 88.56 200 TYR A C 1
ATOM 1579 O O . TYR A 1 200 ? -0.914 5.912 24.970 1.00 88.56 200 TYR A O 1
ATOM 1587 N N . SER A 1 201 ? -1.421 5.163 27.002 1.00 81.50 201 SER A N 1
ATOM 1588 C CA . SER A 1 201 ? -1.448 6.487 27.663 1.00 81.50 201 SER A CA 1
ATOM 1589 C C . SER A 1 201 ? -0.194 7.346 27.447 1.00 81.50 201 SER A C 1
ATOM 1591 O O . SER A 1 201 ? -0.275 8.573 27.425 1.00 81.50 201 SER A O 1
ATOM 1593 N N . LYS A 1 202 ? 0.975 6.713 27.289 1.00 83.81 202 LYS A N 1
ATOM 1594 C CA . LYS A 1 202 ? 2.273 7.378 27.063 1.00 83.81 202 LYS A CA 1
ATOM 1595 C C . LYS A 1 202 ? 2.674 7.437 25.584 1.00 83.81 202 LYS A C 1
ATOM 1597 O O . LYS A 1 202 ? 3.795 7.838 25.273 1.00 83.81 202 LYS A O 1
ATOM 1602 N N . ASP A 1 203 ? 1.800 6.998 24.681 1.00 82.44 203 ASP A N 1
ATOM 1603 C CA . ASP A 1 203 ? 2.088 6.913 23.255 1.00 82.44 203 ASP A CA 1
ATOM 1604 C C . ASP A 1 203 ? 1.967 8.287 22.584 1.00 82.44 203 ASP A C 1
ATOM 1606 O O . ASP A 1 203 ? 0.883 8.851 22.423 1.00 82.44 203 ASP A O 1
ATOM 1610 N N . GLN A 1 204 ? 3.104 8.850 22.184 1.00 81.06 204 GLN A N 1
ATOM 1611 C CA . GLN A 1 204 ? 3.133 10.146 21.519 1.00 81.06 204 GLN A CA 1
ATOM 1612 C C . GLN A 1 204 ? 2.604 10.031 20.088 1.00 81.06 204 GLN A C 1
ATOM 1614 O O . GLN A 1 204 ? 3.060 9.196 19.308 1.00 81.06 204 GLN A O 1
ATOM 1619 N N . ASN A 1 205 ? 1.673 10.918 19.721 1.00 79.94 205 ASN A N 1
ATOM 1620 C CA . ASN A 1 205 ? 1.052 10.958 18.390 1.00 79.94 205 ASN A CA 1
ATOM 1621 C C . ASN A 1 205 ? 0.423 9.617 17.951 1.00 79.94 205 ASN A C 1
ATOM 1623 O O . ASN A 1 205 ? 0.336 9.352 16.751 1.00 79.94 205 ASN A O 1
ATOM 1627 N N . TYR A 1 206 ? -0.013 8.781 18.901 1.00 89.69 206 TYR A N 1
ATOM 1628 C CA . TYR A 1 206 ? -0.635 7.478 18.627 1.00 89.69 206 TYR A CA 1
ATOM 1629 C C . TYR A 1 206 ? 0.268 6.542 17.807 1.00 89.69 206 TYR A C 1
ATOM 1631 O O . TYR A 1 206 ? -0.215 5.798 16.945 1.00 89.69 206 TYR A O 1
ATOM 1639 N N . ARG A 1 207 ? 1.595 6.618 18.002 1.00 87.00 207 ARG A N 1
ATOM 1640 C CA . ARG A 1 207 ? 2.546 5.835 17.217 1.00 87.00 207 ARG A CA 1
ATOM 1641 C C . ARG A 1 207 ? 2.297 4.345 17.357 1.00 87.00 207 ARG A C 1
ATOM 1643 O O . ARG A 1 207 ? 1.902 3.682 16.396 1.00 87.00 207 ARG A O 1
ATOM 1650 N N . LYS A 1 208 ? 2.506 3.841 18.561 1.00 88.62 208 LYS A N 1
ATOM 1651 C CA . LYS A 1 208 ? 2.356 2.426 18.856 1.00 88.62 208 LYS A CA 1
ATOM 1652 C C . LYS A 1 208 ? 0.920 1.958 18.604 1.00 88.62 208 LYS A C 1
ATOM 1654 O O . LYS A 1 208 ? 0.730 0.923 17.980 1.00 88.62 208 LYS A O 1
ATOM 1659 N N . LEU A 1 209 ? -0.077 2.762 18.981 1.00 92.12 209 LEU A N 1
ATOM 1660 C CA . LEU A 1 209 ? -1.495 2.455 18.771 1.00 92.12 209 LEU A CA 1
ATOM 1661 C C . LEU A 1 209 ? -1.816 2.188 17.293 1.00 92.12 209 LEU A C 1
ATOM 1663 O O . LEU A 1 209 ? -2.481 1.208 16.974 1.00 92.12 209 LEU A O 1
ATOM 1667 N N . ARG A 1 210 ? -1.324 3.033 16.380 1.00 93.62 210 ARG A N 1
ATOM 1668 C CA . ARG A 1 210 ? -1.538 2.863 14.935 1.00 93.62 210 ARG A CA 1
ATOM 1669 C C . ARG A 1 210 ? -0.843 1.626 14.358 1.00 93.62 210 ARG A C 1
ATOM 1671 O O . ARG A 1 210 ? -1.398 0.966 13.484 1.00 93.62 210 ARG A O 1
ATOM 1678 N N . GLU A 1 211 ? 0.374 1.332 14.815 1.00 91.38 211 GLU A N 1
ATOM 1679 C CA . GLU A 1 211 ? 1.144 0.150 14.390 1.00 91.38 211 GLU A CA 1
ATOM 1680 C C . GLU A 1 211 ? 0.472 -1.154 14.823 1.00 91.38 211 GLU A C 1
ATOM 1682 O O . GLU A 1 211 ? 0.305 -2.077 14.019 1.00 91.38 211 GLU A O 1
ATOM 1687 N N . ASP A 1 212 ? 0.037 -1.191 16.076 1.00 92.25 212 ASP A N 1
ATOM 1688 C CA . ASP A 1 212 ? -0.662 -2.314 16.684 1.00 92.25 212 ASP A CA 1
ATOM 1689 C C . ASP A 1 212 ? -2.038 -2.521 16.028 1.00 92.25 212 ASP A C 1
ATOM 1691 O O . ASP A 1 212 ? -2.396 -3.645 15.663 1.00 92.25 212 ASP A O 1
ATOM 1695 N N . TRP A 1 213 ? -2.768 -1.429 15.771 1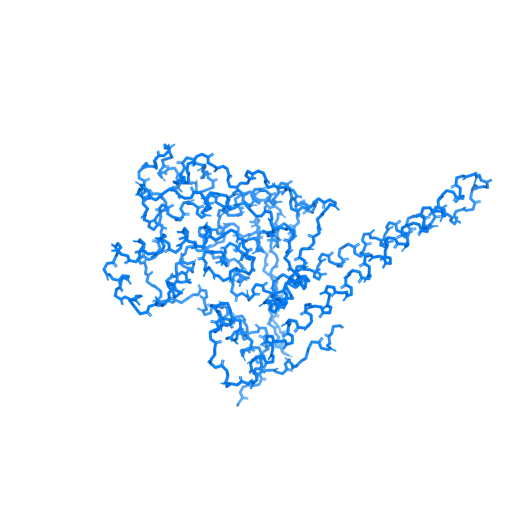.00 95.12 213 TRP A N 1
ATOM 1696 C CA . TRP A 1 213 ? -4.040 -1.458 15.048 1.00 95.12 213 TRP A CA 1
ATOM 1697 C C . TRP A 1 213 ? -3.891 -2.030 13.640 1.00 95.12 213 TRP A C 1
ATOM 1699 O O . TRP A 1 213 ? -4.659 -2.913 13.253 1.00 95.12 213 TRP A O 1
ATOM 1709 N N . TRP A 1 214 ? -2.896 -1.568 12.871 1.00 95.75 214 TRP A N 1
ATOM 1710 C CA . TRP A 1 214 ? -2.641 -2.114 11.537 1.00 95.75 214 TRP A CA 1
ATOM 1711 C C . TRP A 1 214 ? -2.349 -3.609 11.625 1.00 95.75 214 TRP A C 1
ATOM 1713 O O . TRP A 1 214 ? -2.982 -4.402 10.938 1.00 95.75 214 TRP A O 1
ATOM 1723 N N . THR A 1 215 ? -1.454 -4.014 12.526 1.00 92.94 215 THR A N 1
ATOM 1724 C CA . THR A 1 215 ? -1.057 -5.418 12.683 1.00 92.94 215 THR A CA 1
ATOM 1725 C C . THR A 1 215 ? -2.244 -6.332 13.004 1.00 92.94 215 THR A C 1
ATOM 1727 O O . THR A 1 215 ? -2.315 -7.436 12.464 1.00 92.94 215 THR A O 1
ATOM 1730 N N . LYS A 1 216 ? -3.220 -5.871 13.799 1.00 94.06 216 LYS A N 1
ATOM 1731 C CA . LYS A 1 216 ? -4.445 -6.640 14.094 1.00 94.06 216 LYS A CA 1
ATOM 1732 C C . LYS A 1 216 ? -5.426 -6.732 12.931 1.00 94.06 216 LYS A C 1
ATOM 1734 O O . LYS A 1 216 ? -6.125 -7.736 12.819 1.00 94.06 216 LYS A O 1
ATOM 1739 N N . ASN A 1 217 ? -5.483 -5.719 12.071 1.00 95.88 217 ASN A N 1
ATOM 1740 C CA . ASN A 1 217 ? -6.525 -5.608 11.047 1.00 95.88 217 ASN A CA 1
ATOM 1741 C C . ASN A 1 217 ? -6.028 -5.877 9.615 1.00 95.88 217 ASN A C 1
ATOM 1743 O O . ASN A 1 217 ? -6.838 -6.096 8.714 1.00 95.88 217 ASN A O 1
ATOM 1747 N N . ARG A 1 218 ? -4.707 -5.942 9.395 1.00 96.12 218 ARG A N 1
ATOM 1748 C CA . ARG A 1 218 ? -4.072 -6.112 8.075 1.00 96.12 218 ARG A CA 1
ATOM 1749 C C . ARG A 1 218 ? -4.541 -7.348 7.305 1.00 96.12 218 ARG A C 1
ATOM 1751 O O . ARG A 1 218 ? -4.566 -7.312 6.082 1.00 96.12 218 ARG A O 1
ATOM 1758 N N . GLN A 1 219 ? -4.944 -8.416 8.000 1.00 95.38 219 GLN A N 1
ATOM 1759 C CA . GLN A 1 219 ? -5.496 -9.620 7.368 1.00 95.38 219 GLN A CA 1
ATOM 1760 C C . GLN A 1 219 ? -6.785 -9.305 6.596 1.00 95.38 219 GLN A C 1
ATOM 1762 O O . GLN A 1 219 ? -6.848 -9.571 5.399 1.00 95.38 219 GLN A O 1
ATOM 1767 N N . LYS A 1 220 ? -7.762 -8.642 7.235 1.00 96.31 220 LYS A N 1
ATOM 1768 C CA . LYS A 1 220 ? -9.009 -8.215 6.574 1.00 96.31 220 LYS A CA 1
ATOM 1769 C C . LYS A 1 220 ? -8.722 -7.237 5.428 1.00 96.31 220 LYS A C 1
ATOM 1771 O O . LYS A 1 220 ? -9.332 -7.326 4.369 1.00 96.31 220 LYS A O 1
ATOM 1776 N N . VAL A 1 221 ? -7.753 -6.332 5.606 1.00 98.12 221 VAL A N 1
ATOM 1777 C CA . VAL A 1 221 ? -7.341 -5.390 4.548 1.00 98.12 221 VAL A CA 1
ATOM 1778 C C . VAL A 1 221 ? -6.763 -6.126 3.332 1.00 98.12 221 VAL A C 1
ATOM 1780 O O . VAL A 1 221 ? -7.082 -5.766 2.201 1.00 98.12 221 VAL A O 1
ATOM 1783 N N . TRP A 1 222 ? -5.955 -7.171 3.544 1.00 97.94 222 TRP A N 1
ATOM 1784 C CA . TRP A 1 222 ? -5.402 -7.991 2.462 1.00 97.94 222 TRP A CA 1
ATOM 1785 C C . TRP A 1 222 ? -6.472 -8.809 1.734 1.00 97.94 222 TRP A C 1
ATOM 1787 O O . TRP A 1 222 ? -6.500 -8.845 0.503 1.00 97.94 222 TRP A O 1
ATOM 1797 N N . GLU A 1 223 ? -7.382 -9.437 2.478 1.00 96.31 223 GLU A N 1
ATOM 1798 C CA . GLU A 1 223 ? -8.529 -10.147 1.903 1.00 96.31 223 GLU A CA 1
ATOM 1799 C C . GLU A 1 223 ? -9.338 -9.210 0.999 1.00 96.31 223 GLU A C 1
ATOM 1801 O O . GLU A 1 223 ? -9.674 -9.571 -0.129 1.00 96.31 223 GLU A O 1
ATOM 1806 N N . VAL A 1 224 ? -9.560 -7.969 1.444 1.00 97.69 224 VAL A N 1
ATOM 1807 C CA . VAL A 1 224 ? -10.348 -6.986 0.698 1.00 97.69 224 VAL A CA 1
ATOM 1808 C C . VAL A 1 224 ? -9.620 -6.408 -0.520 1.00 97.69 224 VAL A C 1
ATOM 1810 O O . VAL A 1 224 ? -10.208 -6.354 -1.602 1.00 97.69 224 VAL A O 1
ATOM 1813 N N . ILE A 1 225 ? -8.343 -6.021 -0.405 1.00 98.00 225 ILE A N 1
ATOM 1814 C CA . ILE A 1 225 ? -7.588 -5.472 -1.552 1.00 98.00 225 ILE A CA 1
ATOM 1815 C C . ILE A 1 225 ? -7.426 -6.505 -2.680 1.00 98.00 225 ILE A C 1
ATOM 1817 O O . ILE A 1 225 ? -7.313 -6.148 -3.848 1.00 98.00 225 ILE A O 1
ATOM 1821 N N . THR A 1 226 ? -7.464 -7.800 -2.351 1.00 97.12 226 THR A N 1
ATOM 1822 C CA . THR A 1 226 ? -7.325 -8.905 -3.312 1.00 97.12 226 THR A CA 1
ATOM 1823 C C . THR A 1 226 ? -8.659 -9.460 -3.827 1.00 97.12 226 THR A C 1
ATOM 1825 O O . THR A 1 226 ? -8.657 -10.360 -4.668 1.00 97.12 226 THR A O 1
ATOM 1828 N N . CYS A 1 227 ? -9.810 -8.918 -3.408 1.00 96.31 227 CYS A N 1
ATOM 1829 C CA . CYS A 1 227 ? -11.134 -9.379 -3.854 1.00 96.31 227 CYS A CA 1
ATOM 1830 C C . CYS A 1 227 ? -11.284 -9.408 -5.381 1.00 96.31 227 CYS A C 1
ATOM 1832 O O . CYS A 1 227 ? -11.833 -10.369 -5.933 1.00 96.31 227 CYS A O 1
ATOM 1834 N N . GLY A 1 228 ? -10.769 -8.374 -6.055 1.00 94.19 228 GLY A N 1
ATOM 1835 C CA . GLY A 1 228 ? -10.808 -8.237 -7.510 1.00 94.19 228 GLY A CA 1
ATOM 1836 C C . GLY A 1 228 ? -9.786 -9.098 -8.253 1.00 94.19 228 GLY A C 1
ATOM 1837 O O . GLY A 1 228 ? -9.953 -9.305 -9.452 1.00 94.19 228 GLY A O 1
ATOM 1838 N N . ALA A 1 229 ? -8.762 -9.626 -7.569 1.00 94.31 229 ALA A N 1
ATOM 1839 C CA . ALA A 1 229 ? -7.737 -10.444 -8.208 1.00 94.31 229 ALA A CA 1
ATOM 1840 C C . ALA A 1 229 ? -8.360 -11.688 -8.864 1.00 94.31 229 ALA A C 1
ATOM 1842 O O . ALA A 1 229 ? -9.337 -12.279 -8.378 1.00 94.31 229 ALA A O 1
ATOM 1843 N N . ARG A 1 230 ? -7.794 -12.089 -9.998 1.00 91.88 230 ARG A N 1
ATOM 1844 C CA . ARG A 1 230 ? -8.246 -13.229 -10.795 1.00 91.88 230 ARG A CA 1
ATOM 1845 C C . ARG A 1 230 ? -7.617 -14.510 -10.261 1.00 91.88 230 ARG A C 1
ATOM 1847 O O . ARG A 1 230 ? -6.548 -14.498 -9.660 1.00 91.88 230 ARG A O 1
ATOM 1854 N N . SER A 1 231 ? -8.244 -15.655 -10.522 1.00 88.00 231 SER A N 1
ATOM 1855 C CA . SER A 1 231 ? -7.750 -16.954 -10.033 1.00 88.00 231 SER A CA 1
ATOM 1856 C C . SER A 1 231 ? -6.328 -17.291 -10.503 1.00 88.00 231 SER A C 1
ATOM 1858 O O . SER A 1 231 ? -5.595 -17.962 -9.776 1.00 88.00 231 SER A O 1
ATOM 1860 N N . ASN A 1 232 ? -5.944 -16.801 -11.685 1.00 86.75 232 ASN A N 1
ATOM 1861 C CA . ASN A 1 232 ? -4.626 -17.013 -12.287 1.00 86.75 232 ASN A CA 1
ATOM 1862 C C . ASN A 1 232 ? -3.611 -15.909 -11.949 1.00 86.75 232 ASN A C 1
ATOM 1864 O O . ASN A 1 232 ? -2.466 -16.011 -12.377 1.00 86.75 232 ASN A O 1
ATOM 1868 N N . ASP A 1 233 ? -3.986 -14.887 -11.173 1.00 90.25 233 ASP A N 1
ATOM 1869 C CA . ASP A 1 233 ? -3.007 -13.951 -10.618 1.00 90.25 233 ASP A CA 1
ATOM 1870 C C . ASP A 1 233 ? -2.239 -14.686 -9.506 1.00 90.25 233 ASP A C 1
ATOM 1872 O O . ASP A 1 233 ? -2.770 -14.966 -8.424 1.00 90.25 233 ASP A O 1
ATOM 1876 N N . LEU A 1 234 ? -1.005 -15.091 -9.814 1.00 89.00 234 LEU A N 1
ATOM 1877 C CA . LEU A 1 234 ? -0.164 -15.906 -8.940 1.00 89.00 234 LEU A CA 1
ATOM 1878 C C . LEU A 1 234 ? 0.834 -15.031 -8.191 1.00 89.00 234 LEU A C 1
ATOM 1880 O O . LEU A 1 234 ? 1.752 -14.470 -8.786 1.00 89.00 234 LEU A O 1
ATOM 1884 N N . LEU A 1 235 ? 0.716 -14.982 -6.867 1.00 88.88 235 LEU A N 1
ATOM 1885 C CA . LEU A 1 235 ? 1.768 -14.420 -6.035 1.00 88.88 235 LEU A CA 1
ATOM 1886 C C . LEU A 1 235 ? 2.828 -15.493 -5.777 1.00 88.88 235 LEU A C 1
ATOM 1888 O O . LEU A 1 235 ? 2.537 -16.555 -5.228 1.00 88.88 235 LEU A O 1
ATOM 1892 N N . ILE A 1 236 ? 4.066 -15.197 -6.169 1.00 86.62 236 ILE A N 1
ATOM 1893 C CA . ILE A 1 236 ? 5.199 -16.116 -6.061 1.00 86.62 236 ILE A CA 1
ATOM 1894 C C . ILE A 1 236 ? 6.144 -15.606 -4.975 1.00 86.62 236 ILE A C 1
ATOM 1896 O O . ILE A 1 236 ? 6.710 -14.518 -5.096 1.00 86.62 236 ILE A O 1
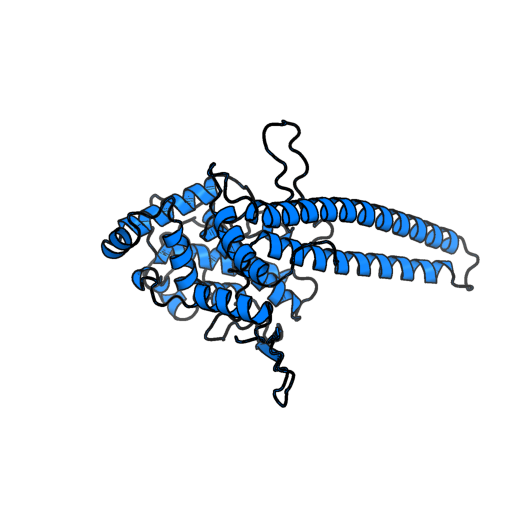ATOM 1900 N N . LYS A 1 237 ? 6.352 -16.399 -3.920 1.00 82.06 237 LYS A N 1
ATOM 1901 C CA . LYS A 1 237 ? 7.306 -16.098 -2.848 1.00 82.06 237 LYS A CA 1
ATOM 1902 C C . LYS A 1 237 ? 8.464 -17.087 -2.857 1.00 82.06 237 LYS A C 1
ATOM 1904 O O . LYS A 1 237 ? 8.282 -18.302 -2.858 1.00 82.06 237 LYS A O 1
ATOM 1909 N N . ARG A 1 238 ? 9.687 -16.552 -2.862 1.00 71.50 238 ARG A N 1
ATOM 1910 C CA . ARG A 1 238 ? 10.918 -17.335 -2.709 1.00 71.50 238 ARG A CA 1
ATOM 1911 C C . ARG A 1 238 ? 11.301 -17.372 -1.238 1.00 71.50 238 ARG A C 1
ATOM 1913 O O . ARG A 1 238 ? 11.541 -16.326 -0.640 1.00 71.50 238 ARG A O 1
ATOM 1920 N N . ARG A 1 239 ? 11.411 -18.569 -0.661 1.00 61.06 239 ARG A N 1
ATOM 1921 C CA . ARG A 1 239 ? 11.981 -18.736 0.677 1.00 61.06 239 ARG A CA 1
ATOM 1922 C C . ARG A 1 239 ? 13.510 -18.700 0.575 1.00 61.06 239 ARG A C 1
ATOM 1924 O O . ARG A 1 239 ? 14.109 -19.577 -0.041 1.00 61.06 239 ARG A O 1
ATOM 1931 N N . TRP A 1 240 ? 14.153 -17.708 1.190 1.00 52.31 240 TRP A N 1
ATOM 1932 C CA . TRP A 1 240 ? 15.615 -17.568 1.208 1.00 52.31 240 TRP A CA 1
ATOM 1933 C C . TRP A 1 240 ? 16.284 -18.577 2.157 1.00 52.31 240 TRP A C 1
ATOM 1935 O O . TRP A 1 240 ? 16.827 -18.195 3.185 1.00 52.31 240 TRP A O 1
ATOM 1945 N N . ARG A 1 241 ? 16.263 -19.881 1.862 1.00 48.84 241 ARG A N 1
ATOM 1946 C CA . ARG A 1 241 ? 17.076 -20.851 2.617 1.00 48.84 241 ARG A CA 1
ATOM 1947 C C . ARG A 1 241 ? 18.367 -21.148 1.870 1.00 48.84 241 ARG A C 1
ATOM 1949 O O . ARG A 1 241 ? 18.363 -21.831 0.860 1.00 48.84 241 ARG A O 1
ATOM 1956 N N . THR A 1 242 ? 19.485 -20.681 2.410 1.00 45.62 242 THR A N 1
ATOM 1957 C CA . THR A 1 242 ? 20.809 -21.222 2.092 1.00 45.62 242 THR A CA 1
ATOM 1958 C C . THR A 1 242 ? 21.245 -22.129 3.233 1.00 45.62 242 THR A C 1
ATOM 1960 O O . THR A 1 242 ? 21.648 -21.639 4.286 1.00 45.62 242 THR A O 1
ATOM 1963 N N . SER A 1 243 ? 21.223 -23.440 3.023 1.00 42.97 243 SER A N 1
ATOM 1964 C CA . SER A 1 243 ? 22.198 -24.319 3.663 1.00 42.97 243 SER A CA 1
ATOM 1965 C C . SER A 1 243 ? 23.091 -24.884 2.564 1.00 42.97 243 SER A C 1
ATOM 1967 O O . SER A 1 243 ? 22.612 -25.361 1.537 1.00 42.97 243 SER A O 1
ATOM 1969 N N . LYS A 1 244 ? 24.410 -24.819 2.787 1.00 46.16 244 LYS A N 1
ATOM 1970 C CA . LYS A 1 244 ? 25.444 -25.489 1.973 1.00 46.16 244 LYS A CA 1
ATOM 1971 C C . LYS A 1 244 ? 25.333 -27.025 2.000 1.00 46.16 244 LYS A C 1
ATOM 1973 O O . LYS A 1 244 ? 26.116 -27.703 1.354 1.00 46.16 244 LYS A O 1
ATOM 1978 N N . GLU A 1 245 ? 24.320 -27.542 2.680 1.00 48.41 245 GLU A N 1
ATOM 1979 C CA . GLU A 1 245 ? 23.826 -28.909 2.624 1.00 48.41 245 GLU A CA 1
ATOM 1980 C C . GLU A 1 245 ? 22.331 -28.811 2.294 1.00 48.41 245 GLU A C 1
ATOM 1982 O O . GLU A 1 245 ? 21.492 -28.712 3.191 1.00 48.41 245 GLU A O 1
ATOM 1987 N N . SER A 1 246 ? 21.970 -28.692 1.017 1.00 46.09 246 SER A N 1
ATOM 1988 C CA . SER A 1 246 ? 20.561 -28.666 0.609 1.00 46.09 246 SER A CA 1
ATOM 1989 C C . SER A 1 246 ? 20.201 -29.954 -0.121 1.00 46.09 246 SER A C 1
ATOM 1991 O O . SER A 1 246 ? 20.154 -30.018 -1.339 1.00 46.09 246 SER A O 1
ATOM 1993 N N . ASN A 1 247 ? 19.818 -30.952 0.675 1.00 49.16 247 ASN A N 1
ATOM 1994 C CA . ASN A 1 247 ? 18.736 -31.869 0.302 1.00 49.16 247 ASN A CA 1
ATOM 1995 C C . ASN A 1 247 ? 17.349 -31.205 0.510 1.00 49.16 247 ASN A C 1
ATOM 1997 O O . ASN A 1 247 ? 16.329 -31.884 0.544 1.00 49.16 247 ASN A O 1
ATOM 2001 N N . GLY A 1 248 ? 17.296 -29.882 0.718 1.00 50.22 248 GLY A N 1
ATOM 2002 C CA . GLY A 1 248 ? 16.069 -29.115 0.914 1.00 50.22 248 GLY A CA 1
ATOM 2003 C C . GLY A 1 248 ? 15.734 -28.322 -0.339 1.00 50.22 248 GLY A C 1
ATOM 2004 O O . GLY A 1 248 ? 16.441 -27.374 -0.666 1.00 50.22 248 GLY A O 1
ATOM 2005 N N . GLU A 1 249 ? 14.662 -28.710 -1.024 1.00 50.78 249 GLU A N 1
ATOM 2006 C CA . GLU A 1 249 ? 14.115 -28.013 -2.188 1.00 50.78 249 GLU A CA 1
ATOM 2007 C C . GLU A 1 249 ? 14.011 -26.498 -1.935 1.00 50.78 249 GLU A C 1
ATOM 2009 O O . GLU A 1 249 ? 13.491 -26.059 -0.903 1.00 50.78 249 GLU A O 1
ATOM 2014 N N . ASN A 1 250 ? 14.466 -25.690 -2.899 1.00 53.75 250 ASN A N 1
ATOM 2015 C CA . ASN A 1 250 ? 14.151 -24.264 -2.995 1.00 53.75 250 ASN A CA 1
ATOM 2016 C C . ASN A 1 250 ? 12.637 -24.105 -3.204 1.00 53.75 250 ASN A C 1
ATOM 2018 O O . ASN A 1 250 ? 12.172 -23.891 -4.323 1.00 53.75 250 ASN A O 1
ATOM 2022 N N . LYS A 1 251 ? 11.849 -24.285 -2.140 1.00 61.50 251 LYS A N 1
ATOM 2023 C CA . LYS A 1 251 ? 10.394 -24.341 -2.230 1.00 61.50 251 LYS A CA 1
ATOM 2024 C C . LYS A 1 251 ? 9.864 -22.945 -2.545 1.00 61.50 251 LYS A C 1
ATOM 2026 O O . LYS A 1 251 ? 9.861 -22.057 -1.693 1.00 61.50 251 LYS A O 1
ATOM 2031 N N . LEU A 1 252 ? 9.472 -22.759 -3.801 1.00 73.06 252 LEU A N 1
ATOM 2032 C CA . LEU A 1 252 ? 8.630 -21.652 -4.229 1.00 73.06 252 LEU A CA 1
ATOM 2033 C C . LEU A 1 252 ? 7.265 -21.831 -3.562 1.00 73.06 252 LEU A C 1
ATOM 2035 O O . LEU A 1 252 ? 6.649 -22.890 -3.675 1.00 73.06 252 LEU A O 1
ATOM 2039 N N . GLU A 1 253 ? 6.811 -20.809 -2.849 1.00 81.81 253 GLU A N 1
ATOM 2040 C CA . GLU A 1 253 ? 5.446 -20.743 -2.341 1.00 81.81 253 GLU A CA 1
ATOM 2041 C C . GLU A 1 253 ? 4.604 -20.001 -3.391 1.00 81.81 253 GLU A C 1
ATOM 2043 O O . GLU A 1 253 ? 4.950 -18.895 -3.816 1.00 81.81 253 GLU A O 1
ATOM 2048 N N . LEU A 1 254 ? 3.547 -20.659 -3.869 1.00 86.06 254 LEU A N 1
ATOM 2049 C CA . LEU A 1 254 ? 2.659 -20.163 -4.918 1.00 86.06 254 LEU A CA 1
ATOM 2050 C C . LEU A 1 254 ? 1.274 -19.937 -4.326 1.00 86.06 254 LEU A C 1
ATOM 2052 O O . LEU A 1 254 ? 0.634 -20.888 -3.879 1.00 86.06 254 LEU A O 1
ATOM 2056 N N . PHE A 1 255 ? 0.800 -18.699 -4.380 1.00 89.88 255 PHE A N 1
ATOM 2057 C CA . PHE A 1 255 ? -0.503 -18.315 -3.855 1.00 89.88 255 PHE A CA 1
ATOM 2058 C C . PHE A 1 255 ? -1.410 -17.863 -4.998 1.00 89.88 255 PHE A C 1
ATOM 2060 O O . PHE A 1 255 ? -1.123 -16.882 -5.689 1.00 89.88 255 PHE A O 1
ATOM 2067 N N . ARG A 1 256 ? -2.513 -18.587 -5.216 1.00 91.31 256 ARG A N 1
ATOM 2068 C CA . ARG A 1 256 ? -3.518 -18.235 -6.234 1.00 91.31 256 ARG A CA 1
ATOM 2069 C C . ARG A 1 256 ? -4.330 -17.026 -5.797 1.00 91.31 256 ARG A C 1
ATOM 2071 O O . ARG A 1 256 ? -4.518 -16.820 -4.599 1.00 91.31 256 ARG A O 1
ATOM 2078 N N . LYS A 1 257 ? -4.835 -16.253 -6.762 1.00 93.69 257 LYS A N 1
ATOM 2079 C CA . LYS A 1 257 ? -5.588 -15.018 -6.498 1.00 93.69 257 LYS A CA 1
ATOM 2080 C C . LYS A 1 257 ? -4.832 -14.106 -5.524 1.00 93.69 257 LYS A C 1
ATOM 2082 O O . LYS A 1 257 ? -5.373 -13.643 -4.528 1.00 93.69 257 LYS A O 1
ATOM 2087 N N . CYS A 1 258 ? -3.528 -13.960 -5.745 1.00 93.81 258 CYS A N 1
ATOM 2088 C CA . CYS A 1 258 ? -2.625 -13.218 -4.865 1.00 93.81 258 CYS A CA 1
ATOM 2089 C C . CYS A 1 258 ? -2.668 -13.631 -3.376 1.00 93.81 258 CYS A C 1
ATOM 2091 O O . CYS A 1 258 ? -2.342 -12.839 -2.500 1.00 93.81 258 CYS A O 1
ATOM 2093 N N . GLY A 1 259 ? -3.076 -14.862 -3.061 1.00 93.56 259 GLY A N 1
ATOM 2094 C CA . GLY A 1 259 ? -3.231 -15.336 -1.686 1.00 93.56 259 GLY A CA 1
ATOM 2095 C C . GLY A 1 259 ? -4.467 -14.806 -0.959 1.00 93.56 259 GLY A C 1
ATOM 2096 O O . GLY A 1 259 ? -4.463 -14.718 0.263 1.00 93.56 259 GLY A O 1
ATOM 2097 N N . HIS A 1 260 ? -5.523 -14.460 -1.696 1.00 94.94 260 HIS A N 1
ATOM 2098 C CA . HIS A 1 260 ? -6.801 -13.995 -1.148 1.00 94.94 260 HIS A CA 1
ATOM 2099 C C . HIS A 1 260 ? -7.438 -14.971 -0.142 1.00 94.94 260 HIS A C 1
ATOM 2101 O O . HIS A 1 260 ? -8.056 -14.541 0.823 1.00 94.94 260 HIS A O 1
ATOM 2107 N N . TYR A 1 261 ? -7.279 -16.281 -0.355 1.00 92.00 261 TYR A N 1
ATOM 2108 C CA . TYR A 1 261 ? -7.856 -17.324 0.506 1.00 92.00 261 TYR A CA 1
ATOM 2109 C C . TYR A 1 261 ? -6.893 -17.831 1.587 1.00 92.00 261 TYR A C 1
ATOM 2111 O O . TYR A 1 261 ? -7.198 -18.797 2.286 1.00 92.00 261 TYR A O 1
ATOM 2119 N N . GLU A 1 262 ? -5.714 -17.222 1.710 1.00 91.00 262 GLU A N 1
ATOM 2120 C CA . GLU A 1 262 ? -4.718 -17.660 2.678 1.00 91.00 262 GLU A CA 1
ATOM 2121 C C . GLU A 1 262 ? -5.073 -17.150 4.074 1.00 91.00 262 GLU A C 1
ATOM 2123 O O . GLU A 1 262 ? -5.337 -15.965 4.280 1.00 91.00 262 GLU A O 1
ATOM 2128 N N . GLY A 1 263 ? -4.989 -18.033 5.072 1.00 86.12 263 GLY A N 1
ATOM 2129 C CA . GLY A 1 263 ? -5.259 -17.678 6.472 1.00 86.12 263 GLY A CA 1
ATOM 2130 C C . GLY A 1 263 ? -4.250 -16.696 7.083 1.00 86.12 263 GLY A C 1
ATOM 2131 O O . GLY A 1 263 ? -4.385 -16.320 8.247 1.00 86.12 263 GLY A O 1
ATOM 2132 N N . LYS A 1 264 ? -3.212 -16.315 6.329 1.00 88.75 264 LYS A N 1
ATOM 2133 C CA . LYS A 1 264 ? -2.242 -15.277 6.676 1.00 88.75 264 LYS A CA 1
ATOM 2134 C C . LYS A 1 264 ? -1.871 -14.487 5.431 1.00 88.75 264 LYS A C 1
ATOM 2136 O O . LYS A 1 264 ? -1.636 -15.075 4.378 1.00 88.75 264 LYS A O 1
ATOM 2141 N N . VAL A 1 265 ? -1.702 -13.178 5.595 1.00 91.81 265 VAL A N 1
ATOM 2142 C CA . VAL A 1 265 ? -1.160 -12.298 4.557 1.00 91.81 265 VAL A CA 1
ATOM 2143 C C . VAL A 1 265 ? 0.189 -12.854 4.058 1.00 91.81 265 VAL A C 1
ATOM 2145 O O . VAL A 1 265 ? 1.134 -12.943 4.850 1.00 91.81 265 VAL A O 1
ATOM 2148 N N . PRO A 1 266 ? 0.320 -13.196 2.762 1.00 90.31 266 PRO A N 1
ATOM 2149 C CA . PRO A 1 2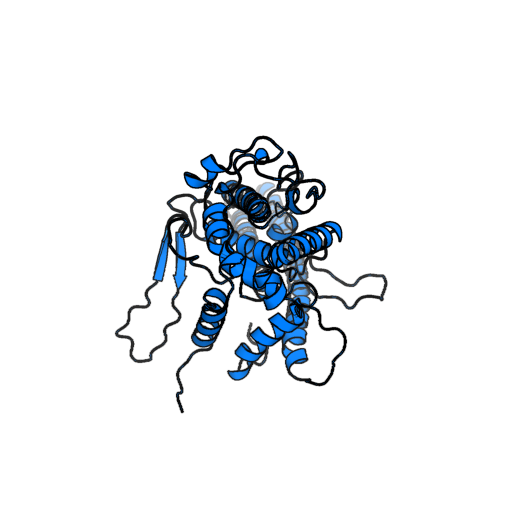66 ? 1.518 -13.809 2.177 1.00 90.31 266 PRO A CA 1
ATOM 2150 C C . PRO A 1 266 ? 2.672 -12.810 1.988 1.00 90.31 266 PRO A C 1
ATOM 2152 O O . PRO A 1 266 ? 3.763 -13.173 1.545 1.00 90.31 266 PRO A O 1
ATOM 2155 N N . THR A 1 267 ? 2.436 -11.537 2.309 1.00 89.44 267 THR A N 1
ATOM 2156 C CA . THR A 1 267 ? 3.409 -10.453 2.229 1.00 89.44 267 THR A CA 1
ATOM 2157 C C . THR A 1 267 ? 3.768 -9.888 3.592 1.00 89.44 267 THR A C 1
ATOM 2159 O O . THR A 1 267 ? 2.967 -9.893 4.528 1.00 89.44 267 THR A O 1
ATOM 2162 N N . LYS A 1 268 ? 4.985 -9.358 3.687 1.00 90.12 268 LYS A N 1
ATOM 2163 C CA . LYS A 1 268 ? 5.460 -8.542 4.813 1.00 90.12 268 LYS A CA 1
ATOM 2164 C C . LYS A 1 268 ? 5.964 -7.179 4.337 1.00 90.12 268 LYS A C 1
ATOM 2166 O O . LYS A 1 268 ? 6.711 -6.508 5.048 1.00 90.12 268 LYS A O 1
ATOM 2171 N N . LEU A 1 269 ? 5.613 -6.801 3.106 1.00 91.88 269 LEU A N 1
ATOM 2172 C CA . LEU A 1 269 ? 6.099 -5.589 2.463 1.00 91.88 269 LEU A CA 1
ATOM 2173 C C . LEU A 1 269 ? 5.690 -4.329 3.248 1.00 91.88 269 LEU A C 1
ATOM 2175 O O . LEU A 1 269 ? 6.461 -3.383 3.345 1.00 91.88 269 LEU A O 1
ATOM 2179 N N . ASP A 1 270 ? 4.541 -4.357 3.917 1.00 93.81 270 ASP A N 1
ATOM 2180 C CA . ASP A 1 270 ? 4.077 -3.336 4.860 1.00 93.81 270 ASP A CA 1
ATOM 2181 C C . ASP A 1 270 ? 4.995 -3.135 6.080 1.00 93.81 270 ASP A C 1
ATOM 2183 O O . ASP A 1 270 ? 4.884 -2.126 6.766 1.00 93.81 270 ASP A O 1
ATOM 2187 N N . TYR A 1 271 ? 5.944 -4.031 6.349 1.00 90.31 271 TYR A N 1
ATOM 2188 C CA . TYR A 1 271 ? 6.974 -3.861 7.380 1.00 90.31 271 TYR A CA 1
ATOM 2189 C C . TYR A 1 271 ? 8.379 -3.619 6.803 1.00 90.31 271 TYR A C 1
ATOM 2191 O O . TYR A 1 271 ? 9.365 -3.691 7.543 1.00 90.31 271 TYR A O 1
ATOM 2199 N N . VAL A 1 272 ? 8.485 -3.272 5.519 1.00 90.06 272 VAL A N 1
ATOM 2200 C CA . VAL A 1 272 ? 9.709 -2.745 4.895 1.00 90.06 272 VAL A CA 1
ATOM 2201 C C . VAL A 1 272 ? 9.606 -1.217 4.796 1.00 90.06 272 VAL A C 1
ATOM 2203 O O . VAL A 1 272 ? 8.557 -0.739 4.375 1.00 90.06 272 VAL A O 1
ATOM 2206 N N . PRO A 1 273 ? 10.654 -0.428 5.106 1.00 90.25 273 PRO A N 1
ATOM 2207 C CA . PRO A 1 273 ? 10.636 1.028 4.945 1.00 90.25 273 PRO A CA 1
ATOM 2208 C C . PRO A 1 273 ? 10.181 1.494 3.560 1.00 90.25 273 PRO A C 1
ATOM 2210 O O . PRO A 1 273 ? 10.718 1.043 2.547 1.00 90.25 273 PRO A O 1
ATOM 2213 N N . GLN A 1 274 ? 9.232 2.434 3.516 1.00 92.06 274 GLN A N 1
ATOM 2214 C CA . GLN A 1 274 ? 8.578 2.881 2.282 1.00 92.06 274 GLN A CA 1
ATOM 2215 C C . GLN A 1 274 ? 9.554 3.339 1.193 1.00 92.06 274 GLN A C 1
ATOM 2217 O O . GLN A 1 274 ? 9.405 2.944 0.042 1.00 92.06 274 GLN A O 1
ATOM 2222 N N . PHE A 1 275 ? 10.603 4.078 1.555 1.00 90.38 275 PHE A N 1
ATOM 2223 C CA . PHE A 1 275 ? 11.658 4.499 0.630 1.00 90.38 275 PHE A CA 1
ATOM 2224 C C . PHE A 1 275 ? 12.297 3.314 -0.105 1.00 90.38 275 PHE A C 1
ATOM 2226 O O . PHE A 1 275 ? 12.474 3.377 -1.315 1.00 90.38 275 PHE A O 1
ATOM 2233 N N . LEU A 1 276 ? 12.602 2.214 0.594 1.00 90.56 276 LEU A N 1
ATOM 2234 C CA . LEU A 1 276 ? 13.183 1.024 -0.037 1.00 90.56 276 LEU A CA 1
ATOM 2235 C C . LEU A 1 276 ? 12.189 0.348 -0.984 1.00 90.56 276 LEU A C 1
ATOM 2237 O O . LEU A 1 276 ? 12.591 -0.206 -2.006 1.00 90.56 276 LEU A O 1
ATOM 2241 N N . ARG A 1 277 ? 10.892 0.408 -0.672 1.00 94.12 277 ARG A N 1
ATOM 2242 C CA . ARG A 1 277 ? 9.852 -0.148 -1.541 1.00 94.12 277 ARG A CA 1
ATOM 2243 C C . ARG A 1 277 ? 9.687 0.666 -2.811 1.00 94.12 277 ARG A C 1
ATOM 2245 O O . ARG A 1 277 ? 9.667 0.082 -3.887 1.00 94.12 277 ARG A O 1
ATOM 2252 N N . TRP A 1 278 ? 9.618 1.989 -2.680 1.00 94.25 278 TRP A N 1
ATOM 2253 C CA . TRP A 1 278 ? 9.541 2.903 -3.815 1.00 94.25 278 TRP A CA 1
ATOM 2254 C C . TRP A 1 278 ? 10.812 2.852 -4.661 1.00 94.25 278 TRP A C 1
ATOM 2256 O O . TRP A 1 278 ? 10.705 2.800 -5.874 1.00 94.25 278 TRP A O 1
ATOM 2266 N N . LEU A 1 279 ? 11.998 2.742 -4.056 1.00 92.62 279 LEU A N 1
ATOM 2267 C CA . LEU A 1 279 ? 13.242 2.502 -4.794 1.00 92.62 279 LEU A CA 1
ATOM 2268 C C . LEU A 1 279 ? 13.181 1.194 -5.596 1.00 92.62 279 LEU A C 1
ATOM 2270 O O . LEU A 1 279 ? 13.555 1.166 -6.762 1.00 92.62 279 LEU A O 1
ATOM 2274 N N . THR A 1 280 ? 12.690 0.112 -4.987 1.00 92.44 280 THR A N 1
ATOM 2275 C CA . THR A 1 280 ? 12.551 -1.183 -5.677 1.00 92.44 280 THR A CA 1
ATOM 2276 C C . THR A 1 280 ? 11.553 -1.099 -6.836 1.00 92.44 280 THR A C 1
ATOM 2278 O O . THR A 1 280 ? 11.839 -1.579 -7.928 1.00 92.44 280 THR A O 1
ATOM 2281 N N . GLU A 1 281 ? 10.407 -0.447 -6.617 1.00 93.56 281 GLU A N 1
ATOM 2282 C CA . GLU A 1 281 ? 9.391 -0.186 -7.647 1.00 93.56 281 GLU A CA 1
ATOM 2283 C C . GLU A 1 281 ? 9.950 0.692 -8.778 1.00 93.56 281 GLU A C 1
ATOM 2285 O O . GLU A 1 281 ? 9.735 0.382 -9.945 1.00 93.56 281 GLU A O 1
ATOM 2290 N N . TRP A 1 282 ? 10.753 1.711 -8.454 1.00 92.50 282 TRP A N 1
ATOM 2291 C CA . TRP A 1 282 ? 11.415 2.577 -9.432 1.00 92.50 282 TRP A CA 1
ATOM 2292 C C . TRP A 1 282 ? 12.401 1.801 -10.300 1.00 92.50 282 TRP A C 1
ATOM 2294 O O . TRP A 1 282 ? 12.414 1.978 -11.512 1.00 92.50 282 TRP A O 1
ATOM 2304 N N . ILE A 1 283 ? 13.204 0.916 -9.700 1.00 91.62 283 ILE A N 1
ATOM 2305 C CA . ILE A 1 283 ? 14.166 0.085 -10.434 1.00 91.62 283 ILE A CA 1
ATOM 2306 C C . ILE A 1 283 ? 13.438 -0.861 -11.401 1.00 91.62 283 ILE A C 1
ATOM 2308 O O . ILE A 1 283 ? 13.861 -1.014 -12.546 1.00 91.62 283 ILE A O 1
ATOM 2312 N N . GLU A 1 284 ? 12.349 -1.497 -10.965 1.00 89.94 284 GLU A N 1
ATOM 2313 C CA . GLU A 1 284 ? 11.553 -2.376 -11.830 1.00 89.94 284 GLU A CA 1
ATOM 2314 C C . GLU A 1 284 ? 10.891 -1.616 -12.985 1.00 89.94 284 GLU A C 1
ATOM 2316 O O . GLU A 1 284 ? 10.965 -2.061 -14.132 1.00 89.94 284 GLU A O 1
ATOM 2321 N N . ASP A 1 285 ? 10.296 -0.454 -12.703 1.00 87.75 285 ASP A N 1
ATOM 2322 C CA . ASP A 1 285 ? 9.707 0.415 -13.723 1.00 87.75 285 ASP A CA 1
ATOM 2323 C C . ASP A 1 285 ? 10.762 0.909 -14.718 1.00 87.75 285 ASP A C 1
ATOM 2325 O O . ASP A 1 285 ? 10.542 0.845 -15.927 1.00 87.75 285 ASP A O 1
ATOM 2329 N N . PHE A 1 286 ? 11.932 1.322 -14.222 1.00 88.56 286 PHE A N 1
ATOM 2330 C CA . PHE A 1 286 ? 13.083 1.716 -15.031 1.00 88.56 286 PHE A CA 1
ATOM 2331 C C . PHE A 1 286 ? 13.491 0.610 -16.005 1.00 88.56 286 PHE A C 1
ATOM 2333 O O . PHE A 1 286 ? 13.664 0.871 -17.194 1.00 88.56 286 PHE A O 1
ATOM 2340 N N . TYR A 1 287 ? 13.642 -0.632 -15.529 1.00 88.62 287 TYR A N 1
ATOM 2341 C CA . TYR A 1 287 ? 14.039 -1.739 -16.398 1.00 88.62 287 TYR A CA 1
ATOM 2342 C C . TYR A 1 287 ? 12.967 -2.065 -17.439 1.00 88.62 287 TYR A C 1
ATOM 2344 O O . TYR A 1 287 ? 13.316 -2.318 -18.592 1.00 88.62 287 TYR A O 1
ATOM 2352 N N . ARG A 1 288 ? 11.683 -2.007 -17.064 1.00 86.06 288 ARG A N 1
ATOM 2353 C CA . ARG A 1 288 ? 10.564 -2.205 -17.995 1.00 86.06 288 ARG A CA 1
ATOM 2354 C C . ARG A 1 288 ? 10.547 -1.133 -19.086 1.00 86.06 288 ARG A C 1
ATOM 2356 O O . ARG A 1 288 ? 10.511 -1.463 -20.267 1.00 86.06 288 ARG A O 1
ATOM 2363 N N . GLU A 1 289 ? 10.615 0.142 -18.708 1.00 85.56 289 GLU A N 1
ATOM 2364 C CA . GLU A 1 289 ? 10.601 1.259 -19.660 1.00 85.56 289 GLU A CA 1
ATOM 2365 C C . GLU A 1 289 ? 11.849 1.246 -20.555 1.00 85.56 289 GLU A C 1
ATOM 2367 O O . GLU A 1 289 ? 11.750 1.439 -21.767 1.00 85.56 289 GLU A O 1
ATOM 2372 N N . LYS A 1 290 ? 13.021 0.933 -19.989 1.00 88.25 290 LYS A N 1
ATOM 2373 C CA . LYS A 1 290 ? 14.260 0.753 -20.750 1.00 88.25 290 LYS A CA 1
ATOM 2374 C C . LYS A 1 290 ? 14.123 -0.340 -21.806 1.00 88.25 290 LYS A C 1
ATOM 2376 O O . LYS A 1 290 ? 14.532 -0.100 -22.939 1.00 88.25 290 LYS A O 1
ATOM 2381 N N . GLN A 1 291 ? 13.581 -1.506 -21.451 1.00 88.19 291 GLN A N 1
ATOM 2382 C CA . GLN A 1 291 ? 13.404 -2.601 -22.404 1.00 88.19 291 GLN A CA 1
ATOM 2383 C C . GLN A 1 291 ? 12.436 -2.200 -23.522 1.00 88.19 291 GLN A C 1
ATOM 2385 O O . GLN A 1 291 ? 12.794 -2.311 -24.687 1.00 88.19 291 GLN A O 1
ATOM 2390 N N . ASN A 1 292 ? 11.290 -1.603 -23.181 1.00 85.44 292 ASN A N 1
ATOM 2391 C CA . ASN A 1 292 ? 10.316 -1.136 -24.171 1.00 85.44 292 ASN A CA 1
ATOM 2392 C C . ASN A 1 292 ? 10.914 -0.115 -25.156 1.00 85.44 292 ASN A C 1
ATOM 2394 O O . ASN A 1 292 ? 10.629 -0.170 -26.349 1.00 85.44 292 ASN A O 1
ATOM 2398 N N . LEU A 1 293 ? 11.751 0.817 -24.679 1.00 86.38 293 LEU A N 1
ATOM 2399 C CA . LEU A 1 293 ? 12.424 1.788 -25.550 1.00 86.38 293 LEU A CA 1
ATOM 2400 C C . LEU A 1 293 ? 13.485 1.141 -26.452 1.00 86.38 293 LEU A C 1
ATOM 2402 O O . LEU A 1 293 ? 13.689 1.615 -27.569 1.00 86.38 293 LEU A O 1
ATOM 2406 N N . ILE A 1 294 ? 14.172 0.097 -25.976 1.00 87.75 294 ILE A N 1
ATOM 2407 C CA . ILE A 1 294 ? 15.139 -0.663 -26.780 1.00 87.75 294 ILE A CA 1
ATOM 2408 C C . ILE A 1 294 ? 14.402 -1.454 -27.862 1.00 87.75 294 ILE A C 1
ATOM 2410 O O . ILE A 1 294 ? 14.750 -1.307 -29.029 1.00 87.75 294 ILE A O 1
ATOM 2414 N N . ASP A 1 295 ? 13.349 -2.190 -27.504 1.00 86.75 295 ASP A N 1
ATOM 2415 C CA . ASP A 1 295 ? 12.554 -2.991 -28.443 1.00 86.75 295 ASP A CA 1
ATOM 2416 C C . ASP A 1 295 ? 11.920 -2.110 -29.539 1.00 86.75 295 ASP A C 1
ATOM 2418 O O . ASP A 1 295 ? 11.926 -2.452 -30.723 1.00 86.75 295 ASP A O 1
ATOM 2422 N N . ASP A 1 296 ? 11.405 -0.933 -29.162 1.00 82.75 296 ASP A N 1
ATOM 2423 C CA . ASP A 1 296 ? 10.850 0.053 -30.098 1.00 82.75 296 ASP A CA 1
ATOM 2424 C C . ASP A 1 296 ? 11.931 0.616 -31.038 1.00 82.75 296 ASP A C 1
ATOM 2426 O O . ASP A 1 296 ? 11.693 0.802 -32.232 1.00 82.75 296 ASP A O 1
ATOM 2430 N N . MET A 1 297 ? 13.146 0.850 -30.532 1.00 83.06 297 MET A N 1
ATOM 2431 C CA . MET A 1 297 ? 14.278 1.293 -31.351 1.00 83.06 297 MET A CA 1
ATOM 2432 C C . MET A 1 297 ? 14.771 0.195 -32.306 1.00 83.06 297 MET A C 1
ATOM 2434 O O . MET A 1 297 ? 15.075 0.499 -33.459 1.00 83.06 297 MET A O 1
ATOM 2438 N N . GLU A 1 298 ? 14.852 -1.059 -31.855 1.00 83.69 298 GLU A N 1
ATOM 2439 C CA . GLU A 1 298 ? 15.278 -2.203 -32.673 1.00 83.69 298 GLU A CA 1
ATOM 2440 C C . GLU A 1 298 ? 14.318 -2.440 -33.842 1.00 83.69 298 GLU A C 1
ATOM 2442 O O . GLU A 1 298 ? 14.775 -2.538 -34.981 1.00 83.69 298 GLU A O 1
ATOM 2447 N N . ARG A 1 299 ? 13.002 -2.379 -33.598 1.00 80.12 299 ARG A N 1
ATOM 2448 C CA . ARG A 1 299 ? 11.977 -2.512 -34.646 1.00 80.12 299 ARG A CA 1
ATOM 2449 C C . ARG A 1 299 ? 12.169 -1.514 -35.794 1.00 80.12 299 ARG A C 1
ATOM 2451 O O . ARG A 1 299 ? 12.233 -1.902 -36.954 1.00 80.12 299 ARG A O 1
ATOM 2458 N N . HIS A 1 300 ? 12.324 -0.228 -35.476 1.00 75.50 300 HIS A N 1
ATOM 2459 C CA . HIS A 1 300 ? 12.483 0.814 -36.501 1.00 75.50 300 HIS A CA 1
ATOM 2460 C C . HIS A 1 300 ? 13.867 0.784 -37.168 1.00 75.50 300 HIS A C 1
ATOM 2462 O O . HIS A 1 300 ? 14.038 1.274 -38.288 1.00 75.50 300 HIS A O 1
ATOM 2468 N N . ARG A 1 301 ? 14.879 0.228 -36.489 1.00 75.50 301 ARG A N 1
ATOM 2469 C CA . ARG A 1 301 ? 16.201 0.012 -37.080 1.00 75.50 301 ARG A CA 1
ATOM 2470 C C . ARG A 1 301 ? 16.142 -1.068 -38.156 1.00 75.50 301 ARG A C 1
ATOM 2472 O O . ARG A 1 301 ? 16.689 -0.839 -39.230 1.00 75.50 301 ARG A O 1
ATOM 2479 N N . GLU A 1 302 ? 15.495 -2.197 -37.877 1.00 72.06 302 GLU A N 1
ATOM 2480 C CA . GLU A 1 302 ? 15.326 -3.291 -38.842 1.00 72.06 302 GLU A CA 1
ATOM 2481 C C . GLU A 1 302 ? 14.602 -2.807 -40.105 1.00 72.06 302 GLU A C 1
ATOM 2483 O O . GLU A 1 302 ? 15.093 -3.036 -41.211 1.00 72.06 302 GLU A O 1
ATOM 2488 N N . GLU A 1 303 ? 13.527 -2.027 -39.940 1.00 68.81 303 GLU A N 1
ATOM 2489 C CA . GLU A 1 303 ? 12.783 -1.389 -41.038 1.00 68.81 303 GLU A CA 1
ATOM 2490 C C . GLU A 1 303 ? 13.677 -0.467 -41.894 1.00 68.81 303 GLU A C 1
ATOM 2492 O O . GLU A 1 303 ? 13.652 -0.543 -43.121 1.00 68.81 303 GLU A O 1
ATOM 2497 N N . CYS A 1 304 ? 14.539 0.344 -41.263 1.00 67.06 304 CYS A N 1
ATOM 2498 C CA . CYS A 1 304 ? 15.499 1.236 -41.939 1.00 67.06 304 CYS A CA 1
ATOM 2499 C C . CYS A 1 304 ? 16.636 0.483 -42.669 1.00 67.06 304 CYS A C 1
ATOM 2501 O O . CYS A 1 304 ? 17.210 1.020 -43.615 1.00 67.06 304 CYS A O 1
ATOM 2503 N N . THR A 1 305 ? 16.987 -0.737 -42.242 1.00 67.25 305 THR A N 1
ATOM 2504 C CA . THR A 1 305 ? 18.069 -1.543 -42.847 1.00 67.25 305 THR A CA 1
ATOM 2505 C C . THR A 1 305 ? 17.597 -2.591 -43.854 1.00 67.25 305 THR A C 1
ATOM 2507 O O . THR A 1 305 ? 18.439 -3.259 -44.451 1.00 67.25 305 THR A O 1
ATOM 2510 N N . SER A 1 306 ? 16.284 -2.755 -44.038 1.00 65.88 306 SER A N 1
ATOM 2511 C CA . SER A 1 306 ? 15.733 -3.694 -45.018 1.00 65.88 306 SER A CA 1
ATOM 2512 C C . SER A 1 306 ? 16.119 -3.280 -46.449 1.00 65.88 306 SER A C 1
ATOM 2514 O O . SER A 1 306 ? 15.974 -2.124 -46.843 1.00 65.88 306 SER A O 1
ATOM 2516 N N . GLU A 1 307 ? 16.680 -4.214 -47.224 1.00 58.41 307 GLU A N 1
ATOM 2517 C CA . GLU A 1 307 ? 17.220 -3.942 -48.570 1.00 58.41 307 GLU A CA 1
ATOM 2518 C C . GLU A 1 307 ? 16.130 -3.734 -49.642 1.00 58.41 307 GLU A C 1
ATOM 2520 O O . GLU A 1 307 ? 16.447 -3.343 -50.768 1.00 58.41 307 GLU A O 1
ATOM 2525 N N . ASP A 1 308 ? 14.857 -3.951 -49.293 1.00 55.25 308 ASP A N 1
ATOM 2526 C CA . ASP A 1 308 ? 13.767 -4.136 -50.255 1.00 55.25 308 ASP A CA 1
ATOM 2527 C C . ASP A 1 308 ? 13.052 -2.861 -50.729 1.00 55.25 308 ASP A C 1
ATOM 2529 O O . ASP A 1 308 ? 12.219 -2.967 -51.625 1.00 55.25 308 ASP A O 1
ATOM 2533 N N . ASP A 1 309 ? 13.386 -1.647 -50.266 1.00 50.06 309 ASP A N 1
ATOM 2534 C CA . ASP A 1 309 ? 12.758 -0.456 -50.862 1.00 50.06 309 ASP A CA 1
ATOM 2535 C C . ASP A 1 309 ? 13.626 0.811 -50.887 1.00 50.06 309 ASP A C 1
ATOM 2537 O O . ASP A 1 309 ? 13.793 1.533 -49.909 1.00 50.06 309 ASP A O 1
ATOM 2541 N N . LYS A 1 310 ? 14.127 1.183 -52.073 1.00 54.47 310 LYS A N 1
ATOM 2542 C CA . LYS A 1 310 ? 14.742 2.502 -52.343 1.00 54.47 310 LYS A CA 1
ATOM 2543 C C . LYS A 1 310 ? 13.674 3.594 -52.519 1.00 54.47 310 LYS A C 1
ATOM 2545 O O . LYS A 1 310 ? 13.732 4.389 -53.460 1.00 54.47 310 LYS A O 1
ATOM 2550 N N . SER A 1 311 ? 12.685 3.622 -51.631 1.00 54.31 311 SER A N 1
ATOM 2551 C CA . SER A 1 311 ? 11.556 4.556 -51.642 1.00 54.31 311 SER A CA 1
ATOM 2552 C C . SER A 1 311 ? 11.732 5.653 -50.573 1.00 54.31 311 SER A C 1
ATOM 2554 O O . SER A 1 311 ? 12.568 5.555 -49.673 1.00 54.31 311 SER A O 1
ATOM 2556 N N . LYS A 1 312 ? 10.947 6.740 -50.660 1.00 54.00 312 LYS A N 1
ATOM 2557 C CA . LYS A 1 312 ? 10.934 7.841 -49.670 1.00 54.00 312 LYS A CA 1
ATOM 2558 C C . LYS A 1 312 ? 10.602 7.368 -48.241 1.00 54.00 312 LYS A C 1
ATOM 2560 O O . LYS A 1 312 ? 10.856 8.117 -47.299 1.00 54.00 312 LYS A O 1
ATOM 2565 N N . GLU A 1 313 ? 10.066 6.158 -48.082 1.00 56.66 313 GLU A N 1
ATOM 2566 C CA . GLU A 1 313 ? 9.721 5.559 -46.791 1.00 56.66 313 GLU A CA 1
ATOM 2567 C C . GLU A 1 313 ? 10.953 5.187 -45.957 1.00 56.66 313 GLU A C 1
ATOM 2569 O O . GLU A 1 313 ? 10.967 5.483 -44.765 1.00 56.66 313 GLU A O 1
ATOM 2574 N N . VAL A 1 314 ? 12.043 4.683 -46.551 1.00 57.28 314 VAL A N 1
ATOM 2575 C CA . VAL A 1 314 ? 13.271 4.343 -45.796 1.00 57.28 314 VAL A CA 1
ATOM 2576 C C . VAL A 1 314 ? 13.887 5.574 -45.119 1.00 57.28 314 VAL A C 1
ATOM 2578 O O . VAL A 1 314 ? 14.268 5.523 -43.950 1.00 57.28 314 VAL A O 1
ATOM 2581 N N . THR A 1 315 ? 13.889 6.734 -45.786 1.00 60.00 315 THR A N 1
ATOM 2582 C CA . THR A 1 315 ? 14.332 8.004 -45.175 1.00 60.00 315 THR A CA 1
ATOM 2583 C C . THR A 1 315 ? 13.456 8.399 -43.978 1.00 60.00 315 THR A C 1
ATOM 2585 O O . THR A 1 315 ? 13.966 8.942 -42.994 1.00 60.00 315 THR A O 1
ATOM 2588 N N . SER A 1 316 ? 12.152 8.103 -44.038 1.00 66.31 316 SER A N 1
ATOM 2589 C CA . SER A 1 316 ? 11.207 8.338 -42.942 1.00 66.31 316 SER A CA 1
ATOM 2590 C C . SER A 1 316 ? 11.505 7.425 -41.748 1.00 66.31 316 SER A C 1
ATOM 2592 O O . SER A 1 316 ? 11.676 7.932 -40.640 1.00 66.31 316 SER A O 1
ATOM 2594 N N . TYR A 1 317 ? 11.691 6.119 -41.958 1.00 67.00 317 TYR A N 1
ATOM 2595 C CA . TYR A 1 317 ? 12.011 5.163 -40.885 1.00 67.00 317 TYR A CA 1
ATOM 2596 C C . TYR A 1 317 ? 13.334 5.475 -40.178 1.00 67.00 317 TYR A C 1
ATOM 2598 O O . TYR A 1 317 ? 13.404 5.485 -38.946 1.00 67.00 317 TYR A O 1
ATOM 2606 N N . CYS A 1 318 ? 14.376 5.837 -40.930 1.00 72.62 318 CYS A N 1
ATOM 2607 C CA . CYS A 1 318 ? 15.653 6.228 -40.335 1.00 72.62 318 CYS A CA 1
ATOM 2608 C C . CYS A 1 318 ? 15.549 7.551 -39.542 1.00 72.62 318 CYS A C 1
ATOM 2610 O O . CYS A 1 318 ? 16.246 7.730 -38.538 1.00 72.62 318 CYS A O 1
ATOM 2612 N N . SER A 1 319 ? 14.656 8.470 -39.941 1.00 79.06 319 SER A N 1
ATOM 2613 C CA . SER A 1 319 ? 14.357 9.680 -39.159 1.00 79.06 319 SER A CA 1
ATOM 2614 C C . SER A 1 319 ? 13.626 9.350 -37.852 1.00 79.06 319 SER A C 1
ATOM 2616 O O . SER A 1 319 ? 14.036 9.822 -36.790 1.00 79.06 319 SER A O 1
ATOM 2618 N N . THR A 1 320 ? 12.654 8.432 -37.889 1.00 80.94 320 THR A N 1
ATOM 2619 C CA . THR A 1 320 ? 11.963 7.928 -36.696 1.00 80.94 320 THR A CA 1
ATOM 2620 C C . THR A 1 320 ? 12.933 7.229 -35.745 1.00 80.94 320 THR A C 1
ATOM 2622 O O . THR A 1 320 ? 12.919 7.514 -34.550 1.00 80.94 320 THR A O 1
ATOM 2625 N N . CYS A 1 321 ? 13.855 6.400 -36.247 1.00 78.50 321 CYS A N 1
ATOM 2626 C CA . CYS A 1 321 ? 14.899 5.774 -35.428 1.00 78.50 321 CYS A CA 1
ATOM 2627 C C . CYS A 1 321 ? 15.756 6.818 -34.685 1.00 78.50 321 CYS A C 1
ATOM 2629 O O . CYS A 1 321 ? 16.099 6.633 -33.513 1.00 78.50 321 CYS A O 1
ATOM 2631 N N . LYS A 1 322 ? 16.089 7.938 -35.340 1.00 81.81 322 LYS A N 1
ATOM 2632 C CA . LYS A 1 322 ? 16.841 9.036 -34.717 1.00 81.81 322 LYS A CA 1
ATOM 2633 C C . LYS A 1 322 ? 16.039 9.714 -33.603 1.00 81.81 322 LYS A C 1
ATOM 2635 O O . LYS A 1 322 ? 16.603 9.992 -32.543 1.00 81.81 322 LYS A O 1
ATOM 2640 N N . ASP A 1 323 ? 14.743 9.927 -33.810 1.00 86.50 323 ASP A N 1
ATOM 2641 C CA . ASP A 1 323 ? 13.850 10.501 -32.798 1.00 86.50 323 ASP A CA 1
ATOM 2642 C C . ASP A 1 323 ? 13.670 9.568 -31.592 1.00 86.50 323 ASP A C 1
ATOM 2644 O O . ASP A 1 323 ? 13.742 10.019 -30.445 1.00 86.50 323 ASP A O 1
ATOM 2648 N N . LYS A 1 324 ? 13.535 8.255 -31.820 1.00 85.00 324 LYS A N 1
ATOM 2649 C CA . LYS A 1 324 ? 13.489 7.246 -30.747 1.00 85.00 324 LYS A CA 1
ATOM 2650 C C . LYS A 1 324 ? 14.795 7.195 -29.956 1.00 85.00 324 LYS A C 1
ATOM 2652 O O . LYS A 1 324 ? 14.762 7.211 -28.727 1.00 85.00 324 LYS A O 1
ATOM 2657 N N . CYS A 1 325 ? 15.943 7.231 -30.635 1.00 84.94 325 CYS A N 1
ATOM 2658 C CA . CYS A 1 325 ? 17.256 7.306 -29.989 1.00 84.94 325 CYS A CA 1
ATOM 2659 C C . CYS A 1 325 ? 17.391 8.574 -29.129 1.00 84.94 325 CYS A C 1
ATOM 2661 O O . CYS A 1 325 ? 17.835 8.510 -27.980 1.00 84.94 325 CYS A O 1
ATOM 2663 N N . LYS A 1 326 ? 16.928 9.726 -29.633 1.00 87.81 326 LYS A N 1
ATOM 2664 C CA . LYS A 1 326 ? 16.892 10.975 -28.862 1.00 87.81 326 LYS A CA 1
ATOM 2665 C C . LYS A 1 326 ? 16.022 10.838 -27.607 1.00 87.81 326 LYS A C 1
ATOM 2667 O O . LYS A 1 326 ? 16.497 11.181 -26.523 1.00 87.81 326 LYS A O 1
ATOM 2672 N N . LYS A 1 327 ? 14.810 10.284 -27.731 1.00 87.19 327 LYS A N 1
ATOM 2673 C CA . LYS A 1 327 ? 13.908 10.018 -26.595 1.00 87.19 327 LYS A CA 1
ATOM 2674 C C . LYS A 1 327 ? 14.559 9.093 -25.563 1.00 87.19 327 LYS A C 1
ATOM 2676 O O . LYS A 1 327 ? 14.544 9.400 -24.375 1.00 87.19 327 LYS A O 1
ATOM 2681 N N . TYR A 1 328 ? 15.210 8.015 -26.002 1.00 87.31 328 TYR A N 1
ATOM 2682 C CA . TYR A 1 328 ? 15.953 7.116 -25.115 1.00 87.31 328 TYR A CA 1
ATOM 2683 C C . TYR A 1 328 ? 17.070 7.848 -24.357 1.00 87.31 328 TYR A C 1
ATOM 2685 O O . TYR A 1 328 ? 17.182 7.725 -23.137 1.00 87.31 328 TYR A O 1
ATOM 2693 N N . CYS A 1 329 ? 17.874 8.667 -25.044 1.00 87.81 329 CYS A N 1
ATOM 2694 C CA . CYS A 1 329 ? 18.910 9.469 -24.395 1.00 87.81 329 CYS A CA 1
ATOM 2695 C C . CYS A 1 329 ? 18.341 10.465 -23.369 1.00 87.81 329 CYS A C 1
ATOM 2697 O O . CYS A 1 329 ? 18.982 10.709 -22.344 1.00 87.81 329 CYS A O 1
ATOM 2699 N N . GLU A 1 330 ? 17.171 11.052 -23.629 1.00 89.25 330 GLU A N 1
ATOM 2700 C CA . GLU A 1 330 ? 16.468 11.932 -22.688 1.00 89.25 330 GLU A CA 1
ATOM 2701 C C . GLU A 1 330 ? 15.994 11.165 -21.442 1.00 89.25 330 GLU A C 1
ATOM 2703 O O . GLU A 1 330 ? 16.299 11.595 -20.325 1.00 89.25 330 GLU A O 1
ATOM 2708 N N . CYS A 1 331 ? 15.372 9.991 -21.609 1.00 87.56 331 CYS A N 1
ATOM 2709 C CA . CYS A 1 331 ? 14.985 9.118 -20.494 1.00 87.56 331 CYS A CA 1
ATOM 2710 C C . CYS A 1 331 ? 16.202 8.694 -19.656 1.00 87.56 331 CYS A C 1
ATOM 2712 O O . CYS A 1 331 ? 16.192 8.838 -18.437 1.00 87.56 331 CYS A O 1
ATOM 2714 N N . VAL A 1 332 ? 17.308 8.284 -20.290 1.00 88.12 332 VAL A N 1
ATOM 2715 C CA . VAL A 1 332 ? 18.546 7.906 -19.583 1.00 88.12 332 VAL A CA 1
ATOM 2716 C C . VAL A 1 332 ? 19.118 9.056 -18.756 1.00 88.12 332 VAL A C 1
ATOM 2718 O O . VAL A 1 332 ? 19.595 8.829 -17.643 1.00 88.12 332 VAL A O 1
ATOM 2721 N N . LYS A 1 333 ? 19.083 10.293 -19.265 1.00 88.81 333 LYS A N 1
ATOM 2722 C CA . LYS A 1 333 ? 19.519 11.467 -18.492 1.00 88.81 333 LYS A CA 1
ATOM 2723 C C . LYS A 1 333 ? 18.633 11.677 -17.266 1.00 88.81 333 LYS A C 1
ATOM 2725 O O . LYS A 1 333 ? 19.171 11.843 -16.175 1.00 88.81 333 LYS A O 1
ATOM 2730 N N . LYS A 1 334 ? 17.308 11.613 -17.438 1.00 87.44 334 LYS A N 1
ATOM 2731 C CA . LYS A 1 334 ? 16.338 11.719 -16.339 1.00 87.44 334 LYS A CA 1
ATOM 2732 C C . LYS A 1 334 ? 16.588 10.646 -15.275 1.00 87.44 334 LYS A C 1
ATOM 2734 O O . LYS A 1 334 ? 16.782 10.983 -14.110 1.00 87.44 334 LYS A O 1
ATOM 2739 N N . TRP A 1 335 ? 16.692 9.380 -15.678 1.00 89.25 335 TRP A N 1
ATOM 2740 C CA . TRP A 1 335 ? 16.917 8.265 -14.759 1.00 89.25 335 TRP A CA 1
ATOM 2741 C C . TRP A 1 335 ? 18.236 8.366 -13.997 1.00 89.25 335 TRP A C 1
ATOM 2743 O O . TRP A 1 335 ? 18.278 8.046 -12.815 1.00 89.25 335 TRP A O 1
ATOM 2753 N N . LYS A 1 336 ? 19.312 8.850 -14.633 1.00 89.25 336 LYS A N 1
ATOM 2754 C CA . LYS A 1 336 ? 20.580 9.110 -13.932 1.00 89.25 336 LYS A CA 1
ATOM 2755 C C . LYS A 1 336 ? 20.402 10.126 -12.808 1.00 89.25 336 LYS A C 1
ATOM 2757 O O . LYS A 1 336 ? 20.910 9.909 -11.714 1.00 89.25 336 LYS A O 1
ATOM 2762 N N . THR A 1 337 ? 19.675 11.214 -13.055 1.00 87.31 337 THR A N 1
ATOM 2763 C CA . THR A 1 337 ? 19.406 12.223 -12.024 1.00 87.31 337 THR A CA 1
ATOM 2764 C C . THR A 1 337 ? 18.553 11.660 -10.887 1.00 87.31 337 THR A C 1
ATOM 2766 O O . THR A 1 337 ? 18.864 11.880 -9.718 1.00 87.31 337 THR A O 1
ATOM 2769 N N . GLU A 1 338 ? 17.501 10.906 -11.206 1.00 87.81 338 GLU A N 1
ATOM 2770 C CA . GLU A 1 338 ? 16.646 10.257 -10.202 1.00 87.81 338 GLU A CA 1
ATOM 2771 C C . GLU A 1 338 ? 17.422 9.228 -9.367 1.00 87.81 338 GLU A C 1
ATOM 2773 O O . GLU A 1 338 ? 17.274 9.190 -8.144 1.00 87.81 338 GLU A O 1
ATOM 2778 N N . TRP A 1 339 ? 18.293 8.443 -10.005 1.00 89.62 339 TRP A N 1
ATOM 2779 C CA . TRP A 1 339 ? 19.173 7.488 -9.336 1.00 89.62 339 TRP A CA 1
ATOM 2780 C C . TRP A 1 339 ? 20.132 8.168 -8.361 1.00 89.62 339 TRP A C 1
ATOM 2782 O O . TRP A 1 339 ? 20.219 7.742 -7.212 1.00 89.62 339 TRP A O 1
ATOM 2792 N N . GLU A 1 340 ? 20.821 9.236 -8.772 1.00 86.75 340 GLU A N 1
ATOM 2793 C CA . GLU A 1 340 ? 21.744 9.948 -7.878 1.00 86.75 340 GLU A CA 1
ATOM 2794 C C . GLU A 1 340 ? 21.015 10.526 -6.656 1.00 86.75 340 GLU A C 1
ATOM 2796 O O . GLU A 1 340 ? 21.501 10.405 -5.530 1.00 86.75 340 GLU A O 1
ATOM 2801 N N . ASN A 1 341 ? 19.804 11.064 -6.836 1.00 83.44 341 ASN A N 1
ATOM 2802 C CA . ASN A 1 341 ? 18.989 11.546 -5.718 1.00 83.44 341 ASN A CA 1
ATOM 2803 C C . ASN A 1 341 ? 18.637 10.410 -4.746 1.00 83.44 341 ASN A C 1
ATOM 2805 O O . ASN A 1 341 ? 18.858 10.527 -3.539 1.00 83.44 341 ASN A O 1
ATOM 2809 N N . GLN A 1 342 ? 18.144 9.282 -5.260 1.00 86.69 342 GLN A N 1
ATOM 2810 C CA . GLN A 1 342 ? 17.798 8.132 -4.424 1.00 86.69 342 GLN A CA 1
ATOM 2811 C C . GLN A 1 342 ? 19.034 7.517 -3.751 1.00 86.69 342 GLN A C 1
ATOM 2813 O O . GLN A 1 342 ? 18.983 7.148 -2.578 1.00 86.69 342 GLN A O 1
ATOM 2818 N N . LYS A 1 343 ? 20.178 7.469 -4.439 1.00 85.75 343 LYS A N 1
ATOM 2819 C CA . LYS A 1 343 ? 21.458 7.020 -3.879 1.00 85.75 343 LYS A CA 1
ATOM 2820 C C . LYS A 1 343 ? 21.914 7.915 -2.726 1.00 85.75 343 LYS A C 1
ATOM 2822 O O . LYS A 1 343 ? 22.348 7.400 -1.690 1.00 85.75 343 LYS A O 1
ATOM 2827 N N . ASN A 1 344 ? 21.775 9.232 -2.870 1.00 82.75 344 ASN A N 1
ATOM 2828 C CA . ASN A 1 344 ? 22.058 10.187 -1.801 1.00 82.75 344 ASN A CA 1
ATOM 2829 C C . ASN A 1 344 ? 21.132 9.952 -0.604 1.00 82.75 344 ASN A C 1
ATOM 2831 O O . ASN A 1 344 ? 21.624 9.790 0.510 1.00 82.75 344 ASN A O 1
ATOM 2835 N N . LYS A 1 345 ? 19.819 9.800 -0.825 1.00 80.94 345 LYS A N 1
ATOM 2836 C CA . LYS A 1 345 ? 18.858 9.494 0.247 1.00 80.94 345 LYS A CA 1
ATOM 2837 C C . LYS A 1 345 ? 19.168 8.184 0.967 1.00 80.94 345 LYS A C 1
ATOM 2839 O O . LYS A 1 345 ? 19.153 8.131 2.196 1.00 80.94 345 LYS A O 1
ATOM 2844 N N . TYR A 1 346 ? 19.478 7.127 0.220 1.00 82.44 346 TYR A N 1
ATOM 2845 C CA . TYR A 1 346 ? 19.889 5.850 0.799 1.00 82.44 346 TYR A CA 1
ATOM 2846 C C . TYR A 1 346 ? 21.139 6.025 1.666 1.00 82.44 346 TYR A C 1
ATOM 2848 O O . TYR A 1 346 ? 21.190 5.519 2.786 1.00 82.44 346 TYR A O 1
ATOM 2856 N N . THR A 1 347 ? 22.130 6.771 1.171 1.00 80.88 347 THR A N 1
ATOM 2857 C CA . THR A 1 347 ? 23.368 7.057 1.904 1.00 80.88 347 THR A CA 1
ATOM 2858 C C . THR A 1 347 ? 23.084 7.857 3.170 1.00 80.88 347 THR A C 1
ATOM 2860 O O . THR A 1 347 ? 23.570 7.474 4.226 1.00 80.88 347 THR A O 1
ATOM 2863 N N . GLU A 1 348 ? 22.234 8.883 3.120 1.00 78.19 348 GLU A N 1
ATOM 2864 C CA . GLU A 1 348 ? 21.807 9.645 4.298 1.00 78.19 348 GLU A CA 1
ATOM 2865 C C . GLU A 1 348 ? 21.142 8.753 5.350 1.00 78.19 348 GLU A C 1
ATOM 2867 O O . GLU A 1 348 ? 21.544 8.773 6.511 1.00 78.19 348 GLU A O 1
ATOM 2872 N N . LEU A 1 349 ? 20.163 7.930 4.961 1.00 76.50 349 LEU A N 1
ATOM 2873 C CA . LEU A 1 349 ? 19.493 6.996 5.874 1.00 76.50 349 LEU A CA 1
ATOM 2874 C C . LEU A 1 349 ? 20.486 5.977 6.448 1.00 76.50 349 LEU A C 1
ATOM 2876 O O . LEU A 1 349 ? 20.447 5.634 7.633 1.00 76.50 349 LEU A O 1
ATOM 2880 N N . TYR A 1 350 ? 21.432 5.523 5.630 1.00 72.19 350 TYR A N 1
ATOM 2881 C CA . TYR A 1 350 ? 22.489 4.627 6.064 1.00 72.19 350 TYR A CA 1
ATOM 2882 C C . TYR A 1 350 ? 23.493 5.322 7.004 1.00 72.19 350 TYR A C 1
ATOM 2884 O O . TYR A 1 350 ? 23.945 4.719 7.976 1.00 72.19 350 TYR A O 1
ATOM 2892 N N . GLU A 1 351 ? 23.849 6.586 6.793 1.00 71.31 351 GLU A N 1
ATOM 2893 C CA . GLU A 1 351 ? 24.867 7.316 7.562 1.00 71.31 351 GLU A CA 1
ATOM 2894 C C . GLU A 1 351 ? 24.336 8.014 8.813 1.00 71.31 351 GLU A C 1
ATOM 2896 O O . GLU A 1 351 ? 25.048 8.054 9.816 1.00 71.31 351 GLU A O 1
ATOM 2901 N N . GLN A 1 352 ? 23.080 8.465 8.832 1.00 64.31 352 GLN A N 1
ATOM 2902 C CA . GLN A 1 352 ? 22.407 8.943 10.050 1.00 64.31 352 GLN A CA 1
ATOM 2903 C C . GLN A 1 352 ? 22.433 7.881 11.162 1.00 64.31 352 GLN A C 1
ATOM 2905 O O . GLN A 1 352 ? 22.495 8.207 12.343 1.00 64.31 352 GLN A O 1
ATOM 2910 N N . ASN A 1 353 ? 22.499 6.603 10.786 1.00 55.50 353 ASN A N 1
ATOM 2911 C CA . ASN A 1 353 ? 22.700 5.472 11.689 1.00 55.50 353 ASN A CA 1
ATOM 2912 C C . ASN A 1 353 ? 24.162 5.278 12.172 1.00 55.50 353 ASN A C 1
ATOM 2914 O O . ASN A 1 353 ? 24.443 4.287 12.839 1.00 55.50 353 ASN A O 1
ATOM 2918 N N . LYS A 1 354 ? 25.142 6.100 11.760 1.00 52.53 354 LYS A N 1
ATOM 2919 C CA . LYS A 1 354 ? 26.541 6.062 12.257 1.00 52.53 354 LYS A CA 1
ATOM 2920 C C . LYS A 1 354 ? 26.773 7.065 13.394 1.00 52.53 354 LYS A C 1
ATOM 2922 O O . LYS A 1 354 ? 27.508 6.760 14.328 1.00 52.53 354 LYS A O 1
ATOM 2927 N N . ASN A 1 355 ? 26.124 8.229 13.345 1.00 49.41 355 ASN A N 1
ATOM 2928 C CA . ASN A 1 355 ? 26.343 9.321 14.293 1.00 49.41 355 ASN A CA 1
ATOM 2929 C C . ASN A 1 355 ? 25.218 9.355 15.341 1.00 49.41 355 ASN A C 1
ATOM 2931 O O . ASN A 1 355 ? 24.195 10.004 15.144 1.00 49.41 355 ASN A O 1
ATOM 2935 N N . LYS A 1 356 ? 25.416 8.672 16.477 1.00 48.22 356 LYS A N 1
ATOM 2936 C CA . LYS A 1 356 ? 24.458 8.567 17.604 1.00 48.22 356 LYS A CA 1
ATOM 2937 C C . LYS A 1 356 ? 24.100 9.898 18.311 1.00 48.22 356 LYS A C 1
ATOM 2939 O O . LYS A 1 356 ? 23.443 9.868 19.344 1.00 48.22 356 LYS A O 1
ATOM 2944 N N . THR A 1 357 ? 24.522 11.058 17.807 1.00 39.56 357 THR A N 1
ATOM 2945 C CA . THR A 1 357 ? 24.625 12.299 18.602 1.00 39.56 357 THR A CA 1
ATOM 2946 C C . THR A 1 357 ? 23.667 13.438 18.247 1.00 39.56 357 THR A C 1
ATOM 2948 O O . THR A 1 357 ? 23.753 14.487 18.874 1.00 39.56 357 THR A O 1
ATOM 2951 N N . SER A 1 358 ? 22.728 13.292 17.308 1.00 40.94 358 SER A N 1
ATOM 2952 C CA . SER A 1 358 ? 21.750 14.366 17.029 1.00 40.94 358 SER A CA 1
ATOM 2953 C C . SER A 1 358 ? 20.328 13.995 17.454 1.00 40.94 358 SER A C 1
ATOM 2955 O O . SER A 1 358 ? 19.478 13.623 16.651 1.00 40.94 358 SER A O 1
ATOM 2957 N N . GLN A 1 359 ? 20.054 14.161 18.751 1.00 43.62 359 GLN A N 1
ATOM 2958 C CA . GLN A 1 359 ? 18.701 14.378 19.271 1.00 43.62 359 GLN A CA 1
ATOM 2959 C C . GLN A 1 359 ? 18.193 15.750 18.793 1.00 43.62 359 GLN A C 1
ATOM 2961 O O . GLN A 1 359 ? 18.299 16.742 19.508 1.00 43.62 359 GLN A O 1
ATOM 2966 N N . LYS A 1 360 ? 17.659 15.844 17.574 1.00 43.03 360 LYS A N 1
ATOM 2967 C CA . LYS A 1 360 ? 16.783 16.958 17.175 1.00 43.03 360 LYS A CA 1
ATOM 2968 C C . LYS A 1 360 ? 15.679 16.412 16.273 1.00 43.03 360 LYS A C 1
ATOM 2970 O O . LYS A 1 360 ? 15.958 16.036 15.143 1.00 43.03 360 LYS A O 1
ATOM 2975 N N . ASN A 1 361 ? 14.461 16.351 16.824 1.00 44.25 361 ASN A N 1
ATOM 2976 C CA . ASN A 1 361 ? 13.176 16.072 16.168 1.00 44.25 361 ASN A CA 1
ATOM 2977 C C . ASN A 1 361 ? 13.245 15.090 14.986 1.00 44.25 361 ASN A C 1
ATOM 2979 O O . ASN A 1 361 ? 13.025 15.480 13.841 1.00 44.25 361 ASN A O 1
ATOM 2983 N N . THR A 1 362 ? 13.555 13.821 15.255 1.00 50.81 362 THR A N 1
ATOM 2984 C CA . THR A 1 362 ? 13.465 12.767 14.236 1.00 50.81 362 THR A CA 1
ATOM 2985 C C . THR A 1 362 ? 11.997 12.460 13.958 1.00 50.81 362 THR A C 1
ATOM 2987 O O . THR A 1 362 ? 11.186 12.374 14.884 1.00 50.81 362 THR A O 1
ATOM 2990 N N . SER A 1 363 ? 11.620 12.369 12.680 1.00 62.00 363 SER A N 1
ATOM 2991 C CA . SER A 1 363 ? 10.240 12.051 12.315 1.00 62.00 363 SER A CA 1
ATOM 2992 C C . SER A 1 363 ? 9.911 10.601 12.694 1.00 62.00 363 SER A C 1
ATOM 2994 O O . SER A 1 363 ? 10.801 9.760 12.833 1.00 62.00 363 SER A O 1
ATOM 2996 N N . ARG A 1 364 ? 8.616 10.280 12.832 1.00 64.44 364 ARG A N 1
ATOM 2997 C CA . ARG A 1 364 ? 8.140 8.912 13.117 1.00 64.44 364 ARG A CA 1
ATOM 2998 C C . ARG A 1 364 ? 8.731 7.879 12.149 1.00 64.44 364 ARG A C 1
ATOM 3000 O O . ARG A 1 364 ? 9.068 6.772 12.561 1.00 64.44 364 ARG A O 1
ATOM 3007 N N . TYR A 1 365 ? 8.825 8.253 10.878 1.00 69.56 365 TYR A N 1
ATOM 3008 C CA . TYR A 1 365 ? 9.374 7.422 9.818 1.00 69.56 365 TYR A CA 1
ATOM 3009 C C . TYR A 1 365 ? 10.876 7.175 10.001 1.00 69.56 365 TYR A C 1
ATOM 3011 O O . TYR A 1 365 ? 11.319 6.034 9.882 1.00 69.56 365 TYR A O 1
ATOM 3019 N N . ASP A 1 366 ? 11.644 8.205 10.367 1.00 68.12 366 ASP A N 1
ATOM 3020 C CA . ASP A 1 366 ? 13.097 8.090 10.528 1.00 68.12 366 ASP A CA 1
ATOM 3021 C C . ASP A 1 366 ? 13.472 7.080 11.615 1.00 68.12 366 ASP A C 1
ATOM 3023 O O . ASP A 1 366 ? 14.383 6.286 11.412 1.00 68.12 366 ASP A O 1
ATOM 3027 N N . ASP A 1 367 ? 12.766 7.053 12.748 1.00 68.94 367 ASP A N 1
ATOM 3028 C CA . ASP A 1 367 ? 13.033 6.086 13.824 1.00 68.94 367 ASP A CA 1
ATOM 3029 C C . ASP A 1 367 ? 12.828 4.632 13.363 1.00 68.94 367 ASP A C 1
ATOM 3031 O O . ASP A 1 367 ? 13.652 3.758 13.637 1.00 68.94 367 ASP A O 1
ATOM 3035 N N . TYR A 1 368 ? 11.740 4.379 12.633 1.00 73.62 368 TYR A N 1
ATOM 3036 C CA . TYR A 1 368 ? 11.416 3.056 12.102 1.00 73.62 368 TYR A CA 1
ATOM 3037 C C . TYR A 1 368 ? 12.421 2.607 11.031 1.00 73.62 368 TYR A C 1
ATOM 3039 O O . TYR A 1 368 ? 12.898 1.470 11.040 1.00 73.62 368 TYR A O 1
ATOM 3047 N N . VAL A 1 369 ? 12.807 3.523 10.141 1.00 77.25 369 VAL A N 1
ATOM 3048 C CA . VAL A 1 369 ? 13.845 3.279 9.135 1.00 77.25 369 VAL A CA 1
ATOM 3049 C C . VAL A 1 369 ? 15.176 2.974 9.819 1.00 77.25 369 VAL A C 1
ATOM 3051 O O . VAL A 1 369 ? 15.852 2.022 9.439 1.00 77.25 369 VAL A O 1
ATOM 3054 N N . LYS A 1 370 ? 15.546 3.723 10.862 1.00 74.69 370 LYS A N 1
ATOM 3055 C CA . LYS A 1 370 ? 16.771 3.473 11.633 1.00 74.69 370 LYS A CA 1
ATOM 3056 C C . LYS A 1 370 ? 16.791 2.073 12.233 1.00 74.69 370 LYS A C 1
ATOM 3058 O O . LYS A 1 370 ? 17.762 1.357 12.008 1.00 74.69 370 LYS A O 1
ATOM 3063 N N . GLU A 1 371 ? 15.715 1.644 12.895 1.00 76.38 371 GLU A N 1
ATOM 3064 C CA . GLU A 1 371 ? 15.608 0.284 13.449 1.00 76.38 371 GLU A CA 1
ATOM 3065 C C . GLU A 1 371 ? 15.834 -0.783 12.360 1.00 76.38 371 GLU A C 1
ATOM 3067 O O . GLU A 1 371 ? 16.616 -1.719 12.546 1.00 76.38 371 GLU A O 1
ATOM 3072 N N . PHE A 1 372 ? 15.208 -0.614 11.191 1.00 80.75 372 PHE A N 1
ATOM 3073 C CA . PHE A 1 372 ? 15.369 -1.529 10.059 1.00 80.75 372 PHE A CA 1
ATOM 3074 C C . PHE A 1 372 ? 16.816 -1.567 9.543 1.00 80.75 372 PHE A C 1
ATOM 3076 O O . PHE A 1 372 ? 17.402 -2.636 9.347 1.00 80.75 372 PHE A O 1
ATOM 3083 N N . PHE A 1 373 ? 17.430 -0.397 9.357 1.00 77.12 373 PHE A N 1
ATOM 3084 C CA . PHE A 1 373 ? 18.798 -0.281 8.863 1.00 77.12 373 PHE A CA 1
ATOM 3085 C C . PHE A 1 373 ? 19.850 -0.727 9.887 1.00 77.12 373 PHE A C 1
ATOM 3087 O O . PHE A 1 373 ? 20.875 -1.269 9.486 1.00 77.12 373 PHE A O 1
ATOM 3094 N N . GLU A 1 374 ? 19.626 -0.589 11.195 1.00 74.62 374 GLU A N 1
ATOM 3095 C CA . GLU A 1 374 ? 20.506 -1.170 12.219 1.00 74.62 374 GLU A CA 1
ATOM 3096 C C . GLU A 1 374 ? 20.560 -2.699 12.110 1.00 74.62 374 GLU A C 1
ATOM 3098 O O . GLU A 1 374 ? 21.642 -3.297 12.160 1.00 74.62 374 GLU A O 1
ATOM 3103 N N . LYS A 1 375 ? 19.407 -3.337 11.878 1.00 72.19 375 LYS A N 1
ATOM 3104 C CA . LYS A 1 375 ? 19.329 -4.786 11.640 1.00 72.19 375 LYS A CA 1
ATOM 3105 C C . LYS A 1 375 ? 20.024 -5.192 10.334 1.00 72.19 375 LYS A C 1
ATOM 3107 O O . LYS A 1 375 ? 20.682 -6.235 10.305 1.00 72.19 375 LYS A O 1
ATOM 3112 N N . LEU A 1 376 ? 19.959 -4.355 9.293 1.00 69.19 376 LEU A N 1
ATOM 3113 C CA . LEU A 1 376 ? 20.739 -4.531 8.058 1.00 69.19 376 LEU A CA 1
ATOM 3114 C C . LEU A 1 376 ? 22.257 -4.399 8.299 1.00 69.19 376 LEU A C 1
ATOM 3116 O O . LEU A 1 376 ? 23.041 -5.225 7.827 1.00 69.19 376 LEU A O 1
ATOM 3120 N N . LYS A 1 377 ? 22.678 -3.380 9.059 1.00 63.19 377 LYS A N 1
ATOM 3121 C CA . LYS A 1 377 ? 24.082 -2.987 9.274 1.00 63.19 377 LYS A CA 1
ATOM 3122 C C . LYS A 1 377 ? 24.925 -3.981 10.039 1.00 63.19 377 LYS A C 1
ATOM 3124 O O . LYS A 1 377 ? 26.104 -4.116 9.716 1.00 63.19 377 LYS A O 1
ATOM 3129 N N . GLY A 1 378 ? 24.351 -4.673 11.022 1.00 56.66 378 GLY A N 1
ATOM 3130 C CA . GLY A 1 378 ? 25.073 -5.664 11.829 1.00 56.66 378 GLY A CA 1
ATOM 3131 C C . GLY A 1 378 ? 25.729 -6.798 11.021 1.00 56.66 378 GLY A C 1
ATOM 3132 O O . GLY A 1 378 ? 26.329 -7.681 11.620 1.00 56.66 378 GLY A O 1
ATOM 3133 N N . ASN A 1 379 ? 25.603 -6.800 9.684 1.00 53.00 379 ASN A N 1
ATOM 3134 C CA . ASN A 1 379 ? 25.938 -7.908 8.797 1.00 53.00 379 ASN A CA 1
ATOM 3135 C C . ASN A 1 379 ? 26.641 -7.511 7.468 1.00 53.00 379 ASN A C 1
ATOM 3137 O O . ASN A 1 379 ? 26.710 -8.343 6.568 1.00 53.00 379 ASN A O 1
ATOM 3141 N N . GLY A 1 380 ? 27.185 -6.290 7.318 1.00 52.78 380 GLY A N 1
ATOM 3142 C CA . GLY A 1 380 ? 28.231 -6.010 6.306 1.00 52.78 380 GLY A CA 1
ATOM 3143 C C . GLY A 1 380 ? 27.845 -5.372 4.956 1.00 52.78 380 GLY A C 1
ATOM 3144 O O . GLY A 1 380 ? 28.691 -5.328 4.066 1.00 52.78 380 GLY A O 1
ATOM 3145 N N . TYR A 1 381 ? 26.637 -4.827 4.776 1.00 51.81 381 TYR A N 1
ATOM 3146 C CA . TYR A 1 381 ? 26.282 -4.053 3.569 1.00 51.81 381 TYR A CA 1
ATOM 3147 C C . TYR A 1 381 ? 26.454 -2.559 3.838 1.00 51.81 381 TYR A C 1
ATOM 3149 O O . TYR A 1 381 ? 25.521 -1.882 4.258 1.00 51.81 381 TYR A O 1
ATOM 3157 N N . SER A 1 382 ? 27.684 -2.068 3.652 1.00 51.62 382 SER A N 1
ATOM 3158 C CA . SER A 1 382 ? 28.095 -0.712 4.030 1.00 51.62 382 SER A CA 1
ATOM 3159 C C . SER A 1 382 ? 28.095 0.340 2.934 1.00 51.62 382 SER A C 1
ATOM 3161 O O . SER A 1 382 ? 28.399 1.498 3.228 1.00 51.62 382 SER A O 1
ATOM 3163 N N . SER A 1 383 ? 27.734 -0.016 1.701 1.00 50.00 383 SER A N 1
ATOM 3164 C CA . SER A 1 383 ? 27.716 0.942 0.600 1.00 50.00 383 SER A CA 1
ATOM 3165 C C . SER A 1 383 ? 26.676 0.606 -0.467 1.00 50.00 383 SER A C 1
ATOM 3167 O O . SER A 1 383 ? 26.485 -0.550 -0.833 1.00 50.00 383 SER A O 1
ATOM 3169 N N . ALA A 1 384 ? 26.055 1.652 -1.016 1.00 49.75 384 ALA A N 1
ATOM 3170 C CA . ALA A 1 384 ? 25.252 1.609 -2.240 1.00 49.75 384 ALA A CA 1
ATOM 3171 C C . ALA A 1 384 ? 26.117 1.479 -3.517 1.00 49.75 384 ALA A C 1
ATOM 3173 O O . ALA A 1 384 ? 25.625 1.659 -4.623 1.00 49.75 384 ALA A O 1
ATOM 3174 N N . ASN A 1 385 ? 27.422 1.204 -3.379 1.00 39.38 385 ASN A N 1
ATOM 3175 C CA . ASN A 1 385 ? 28.403 1.241 -4.472 1.00 39.38 385 ASN A CA 1
ATOM 3176 C C . ASN A 1 385 ? 28.538 -0.095 -5.227 1.00 39.38 385 ASN A C 1
ATOM 3178 O O . ASN A 1 385 ? 29.502 -0.289 -5.961 1.00 39.38 385 ASN A O 1
ATOM 3182 N N . ARG A 1 386 ? 27.605 -1.031 -5.029 1.00 33.47 386 ARG A N 1
ATOM 3183 C CA . ARG A 1 386 ? 27.506 -2.275 -5.804 1.00 33.47 386 ARG A CA 1
ATOM 3184 C C . ARG A 1 386 ? 26.097 -2.401 -6.380 1.00 33.47 386 ARG A C 1
ATOM 3186 O O . ARG A 1 386 ? 25.336 -3.260 -5.943 1.00 33.47 386 ARG A O 1
ATOM 3193 N N . VAL A 1 387 ? 25.753 -1.510 -7.303 1.00 29.58 387 VAL A N 1
ATOM 3194 C CA . VAL A 1 387 ? 24.642 -1.687 -8.248 1.00 29.58 387 VAL A CA 1
ATOM 3195 C C . VAL A 1 387 ? 25.194 -1.440 -9.635 1.00 29.58 387 VAL A C 1
ATOM 3197 O O . VAL A 1 387 ? 25.912 -0.423 -9.782 1.00 29.58 387 VAL A O 1
#

Secondary structure (DSSP, 8-state):
------HHHHHHHHHHHHH--TTS-GGG---GGG-SB-TTS-BTHHHHH-GGG--GGG-TT-S--TTTT---TT-TT---EE----TTSSS-----EEPHHHHT-S-HHHHT--SSS---HHHHHHHHHHHHHHHHHHHHHH-SSTTSHHHHHHHHHHHHHHHHHHHT-------HHHHHHHHHHHHHHHHH-HHHHHHHTT-GGGHHHHHHHHHHHHHHHHHHHTTT--TT-EEEEE-----SS--S---EEEEEGGGTT-SS-S--GGGS-HHHHHHHHHHHHHHHHHHHHHHHHHHHHHHHH-TT--SHHHHHHHHHHHHHHHHHHHHHHHHHHHHHHHHHHHHHHHHHTT-TT--S---HHHHHHHHHHHHHHTTT---S---

Organism: Plasmodium falciparum (NCBI:txid5833)

pLDDT: mean 79.72, std 16.03, range [29.58, 98.44]

Sequence (387 aa):
MDSTSTIANKIEEYLGAKSNDSKIDELLKADPSEIDYYNFGGDGDYLKNNICKITVNHSDSGKYDPCEKKLPPYDDNDQWKCQQNSSDGSEKPENICVPPRRQRMCINNLENLKFDKIRDNNAFLADVLLTARNEGEKIVQNHPDTNSSNVCVALERSFADLADIIRGTDQLKGSNILEQNLRRMFKNILEKGSTIQSNYSKDQNYRKLREDWWTKNRQKVWEVITCGARSNDLLIKRRWRTSKESNGENKLELFRKCGHYEGKVPTKLDYVPQFLRWLTEWIEDFYREKQNLIDDMERHREECTSEDDKSKEVTSYCSTCKDKCKKYCECVKKWKTEWENQKNKYTELYEQNKNKTSQKNTSRYDDYVKEFFEKLKGNGYSSANRV